Protein AF-0000000066057849 (afdb_homodimer)

Radius of gyration: 30.27 Å; Cα contacts (8 Å, |Δi|>4): 1592; chains: 2; bounding box: 54×102×62 Å

Secondary structure (DSSP, 8-state):
-EEEEE--SHHHHHHHHHHHHHHTTTSSS-EEEEEES--TTSSGGGTS--B----SS-TT-HHHHHHHHHHHHHHHTTTTSTTHHHHTEEEEEEEEEESS--PPPTTTTTSEEEEEPPHHHHTT-TT-SEEEEEEEEEE-HHHHHHHHHHHHHHTT-EEEE-----HHHHHHTT-SEEEE--GGGHHHHS--TT-EEEEEEEEEEE-TT--EEEEE--TTT-TT-S-EEEE-SS-EEEE---EET----S--HHHHHHHHHHHHHH-GGGGGPEEEEEEEEEEEE-SS-EEEEEE--STT---EEEEEE--TT-HHHHHHHHHHHHHHHHHHHHHHTT---------/-EEEEE--SHHHHHHHHHHHHHHTTTSSS-EEEEEES--TTSSGGGTS--B----SS-TT-HHHHHHHHHHHHHHHTTTTSTTHHHHTEEEEEEEEEESS--PPPTTTTTSEEEEEPPHHHHTT-TT-SEEEEEEEEEE-HHHHHHHHHHHHHHTT-EEEE-----HHHHHHTT-SEEEE--GGGHHHHS--TT-EEEEEEEEEEE-TT--EEEEE--TTT-TT-S-EEEE-SS-EEEE---EET----S--HHHHHHHHHHHHHH-GGGGGPEEEEEEEEEEEE-SS-EEEEEE--SSS---EEEEEE--TT-HHHHHHHHHHHHHHHHHHHHHHTT---------

Structure (mmCIF, N/CA/C/O backbone):
data_AF-0000000066057849-model_v1
#
loop_
_entity.id
_entity.type
_entity.pdbx_description
1 polymer 'D-amino-acid oxidase'
#
loop_
_atom_site.group_PDB
_atom_site.id
_atom_site.type_symbol
_atom_site.label_atom_id
_atom_site.label_alt_id
_atom_site.label_comp_id
_atom_site.label_asym_id
_atom_site.label_entity_id
_atom_site.label_seq_id
_atom_site.pdbx_PDB_ins_code
_atom_site.Cartn_x
_atom_site.Cartn_y
_atom_site.Cartn_z
_atom_site.occupancy
_atom_site.B_iso_or_equiv
_atom_site.auth_seq_id
_atom_site.auth_comp_id
_atom_site.auth_asym_id
_atom_site.auth_atom_id
_atom_site.pdbx_PDB_model_num
ATOM 1 N N . MET A 1 1 ? 9.695 39.156 21.797 1 93.31 1 MET A N 1
ATOM 2 C CA . MET A 1 1 ? 8.312 38.969 21.359 1 93.31 1 MET A CA 1
ATOM 3 C C . MET A 1 1 ? 7.734 37.688 21.891 1 93.31 1 MET A C 1
ATOM 5 O O . MET A 1 1 ? 8.367 36.625 21.781 1 93.31 1 MET A O 1
ATOM 9 N N . ARG A 1 2 ? 6.621 37.844 22.578 1 96.06 2 ARG A N 1
ATOM 10 C CA . ARG A 1 2 ? 5.957 36.719 23.172 1 96.06 2 ARG A CA 1
ATOM 11 C C . ARG A 1 2 ? 4.766 36.25 22.328 1 96.06 2 ARG A C 1
ATOM 13 O O . ARG A 1 2 ? 3.807 37 22.156 1 96.06 2 ARG A O 1
ATOM 20 N N . VAL A 1 3 ? 4.871 35.031 21.844 1 97.88 3 VAL A N 1
ATOM 21 C CA . VAL A 1 3 ? 3.828 34.469 20.984 1 97.88 3 VAL A CA 1
ATOM 22 C C . VAL A 1 3 ? 3.17 33.281 21.688 1 97.88 3 VAL A C 1
ATOM 24 O O . VAL A 1 3 ? 3.857 32.406 22.203 1 97.88 3 VAL A O 1
ATOM 27 N N . VAL A 1 4 ? 1.846 33.312 21.781 1 98.62 4 VAL A N 1
ATOM 28 C CA . VAL A 1 4 ? 1.111 32.156 22.328 1 98.62 4 VAL A CA 1
ATOM 29 C C . VAL A 1 4 ? 0.243 31.531 21.25 1 98.62 4 VAL A C 1
ATOM 31 O O . VAL A 1 4 ? -0.604 32.188 20.656 1 98.62 4 VAL A O 1
ATOM 34 N N . VAL A 1 5 ? 0.501 30.328 20.938 1 98.88 5 VAL A N 1
ATOM 35 C CA . VAL A 1 5 ? -0.345 29.531 20.047 1 98.88 5 VAL A CA 1
ATOM 36 C C . VAL A 1 5 ? -1.352 28.734 20.875 1 98.88 5 VAL A C 1
ATOM 38 O O . VAL A 1 5 ? -0.97 27.984 21.781 1 98.88 5 VAL A O 1
ATOM 41 N N . ILE A 1 6 ? -2.648 28.984 20.609 1 98.75 6 ILE A N 1
ATOM 42 C CA . ILE A 1 6 ? -3.693 28.234 21.297 1 98.75 6 ILE A CA 1
ATOM 43 C C . ILE A 1 6 ? -4.207 27.109 20.406 1 98.75 6 ILE A C 1
ATOM 45 O O . ILE A 1 6 ? -4.812 27.359 19.359 1 98.75 6 ILE A O 1
ATOM 49 N N . GLY A 1 7 ? -4.027 25.875 20.859 1 98.38 7 GLY A N 1
ATOM 50 C CA . GLY A 1 7 ? -4.336 24.688 20.062 1 98.38 7 GLY A CA 1
ATOM 51 C C . GLY A 1 7 ? -3.109 23.891 19.688 1 98.38 7 GLY A C 1
ATOM 52 O O . GLY A 1 7 ? -2.168 24.422 19.094 1 98.38 7 GLY A O 1
ATOM 53 N N . ALA A 1 8 ? -3.17 22.609 20 1 98.56 8 ALA A N 1
ATOM 54 C CA . ALA A 1 8 ? -2.002 21.766 19.781 1 98.56 8 ALA A CA 1
ATOM 55 C C . ALA A 1 8 ? -2.291 20.688 18.734 1 98.56 8 ALA A C 1
ATOM 57 O O . ALA A 1 8 ? -1.746 19.578 18.812 1 98.56 8 ALA A O 1
ATOM 58 N N . GLY A 1 9 ? -3.18 20.938 17.828 1 98.25 9 GLY A N 1
ATOM 59 C CA . GLY A 1 9 ? -3.328 20.109 16.641 1 98.25 9 GLY A CA 1
ATOM 60 C C . GLY A 1 9 ? -2.318 20.453 15.547 1 98.25 9 GLY A C 1
ATOM 61 O O . GLY A 1 9 ? -1.339 21.156 15.805 1 98.25 9 GLY A O 1
ATOM 62 N N . VAL A 1 10 ? -2.621 19.938 14.391 1 98.75 10 VAL A N 1
ATOM 63 C CA . VAL A 1 10 ? -1.656 20.078 13.297 1 98.75 10 VAL A CA 1
ATOM 64 C C . VAL A 1 10 ? -1.543 21.531 12.891 1 98.75 10 VAL A C 1
ATOM 66 O O . VAL A 1 10 ? -0.46 22 12.531 1 98.75 10 VAL A O 1
ATOM 69 N N . ILE A 1 11 ? -2.635 22.266 12.938 1 98.81 11 ILE A N 1
ATOM 70 C CA . ILE A 1 11 ? -2.619 23.672 12.531 1 98.81 11 ILE A CA 1
ATOM 71 C C . ILE A 1 11 ? -1.772 24.484 13.508 1 98.81 11 ILE A C 1
ATOM 73 O O . ILE A 1 11 ? -0.898 25.25 13.094 1 98.81 11 ILE A O 1
ATOM 77 N N . GLY A 1 12 ? -1.973 24.297 14.789 1 98.81 12 GLY A N 1
ATOM 78 C CA . GLY A 1 12 ? -1.241 25.047 15.797 1 98.81 12 GLY A CA 1
ATOM 79 C C . GLY A 1 12 ? 0.244 24.734 15.812 1 98.81 12 GLY A C 1
ATOM 80 O O . GLY A 1 12 ? 1.074 25.656 15.773 1 98.81 12 GLY A O 1
ATOM 81 N N . LEU A 1 13 ? 0.538 23.484 15.844 1 98.88 13 LEU A N 1
ATOM 82 C CA . LEU A 1 13 ? 1.935 23.078 15.984 1 98.88 13 LEU A CA 1
ATOM 83 C C . LEU A 1 13 ? 2.73 23.438 14.734 1 98.88 13 LEU A C 1
ATOM 85 O O . LEU A 1 13 ? 3.885 23.859 14.82 1 98.88 13 LEU A O 1
ATOM 89 N N . SER A 1 14 ? 2.162 23.25 13.547 1 98.88 14 SER A N 1
ATOM 90 C CA . SER A 1 14 ? 2.867 23.625 12.328 1 98.88 14 SER A CA 1
ATOM 91 C C . SER A 1 14 ? 3.047 25.125 12.234 1 98.88 14 SER A C 1
ATOM 93 O O . SER A 1 14 ? 4.074 25.609 11.75 1 98.88 14 SER A O 1
ATOM 95 N N . THR A 1 15 ? 2.059 25.859 12.656 1 98.88 15 THR A N 1
ATOM 96 C CA . THR A 1 15 ? 2.17 27.312 12.664 1 98.88 15 THR A CA 1
ATOM 97 C C . THR A 1 15 ? 3.281 27.766 13.602 1 98.88 15 THR A C 1
ATOM 99 O O . THR A 1 15 ? 4.102 28.609 13.242 1 98.88 15 THR A O 1
ATOM 102 N N . ALA A 1 16 ? 3.295 27.188 14.82 1 98.88 16 ALA A N 1
ATOM 103 C CA . ALA A 1 16 ? 4.348 27.5 15.781 1 98.88 16 ALA A CA 1
ATOM 104 C C . ALA A 1 16 ? 5.727 27.234 15.188 1 98.88 16 ALA A C 1
ATOM 106 O O . ALA A 1 16 ? 6.633 28.062 15.297 1 98.88 16 ALA A O 1
ATOM 107 N N . LEU A 1 17 ? 5.859 26.094 14.586 1 98.69 17 LEU A N 1
ATOM 108 C CA . LEU A 1 17 ? 7.141 25.719 14 1 98.69 17 LEU A CA 1
ATOM 109 C C . LEU A 1 17 ? 7.539 26.688 12.891 1 98.69 17 LEU A C 1
ATOM 111 O O . LEU A 1 17 ? 8.688 27.109 12.812 1 98.69 17 LEU A O 1
ATOM 115 N N . CYS A 1 18 ? 6.602 27 12.023 1 98.44 18 CYS A N 1
ATOM 116 C CA . CYS A 1 18 ? 6.871 27.875 10.891 1 98.44 18 CYS A CA 1
ATOM 117 C C . CYS A 1 18 ? 7.297 29.266 11.359 1 98.44 18 CYS A C 1
ATOM 119 O O . CYS A 1 18 ? 8.242 29.844 10.828 1 98.44 18 CYS A O 1
ATOM 121 N N . ILE A 1 19 ? 6.625 29.812 12.344 1 98.25 19 ILE A N 1
ATOM 122 C CA . ILE A 1 19 ? 6.969 31.125 12.898 1 98.25 19 ILE A CA 1
ATOM 123 C C . ILE A 1 19 ? 8.375 31.078 13.492 1 98.25 19 ILE A C 1
ATOM 125 O O . ILE A 1 19 ? 9.195 31.953 13.242 1 98.25 19 ILE A O 1
ATOM 129 N N . HIS A 1 20 ? 8.633 30.031 14.258 1 98.06 20 HIS A N 1
ATOM 130 C CA . HIS A 1 20 ? 9.953 29.906 14.867 1 98.06 20 HIS A CA 1
ATOM 131 C C . HIS A 1 20 ? 11.047 29.844 13.805 1 98.06 20 HIS A C 1
ATOM 133 O O . HIS A 1 20 ? 12.031 30.578 13.883 1 98.06 20 HIS A O 1
ATOM 139 N N . GLU A 1 21 ? 10.883 29 12.867 1 96.56 21 GLU A N 1
ATOM 140 C CA . GLU A 1 21 ? 11.898 28.781 11.844 1 96.56 21 GLU A CA 1
ATOM 141 C C . GLU A 1 21 ? 12.156 30.062 11.047 1 96.56 21 GLU A C 1
ATOM 143 O O . GLU A 1 21 ? 13.305 30.344 10.68 1 96.56 21 GLU A O 1
ATOM 148 N N . ARG A 1 22 ? 11.18 30.781 10.836 1 95.94 22 ARG A N 1
ATOM 149 C CA . ARG A 1 22 ? 11.305 31.938 9.961 1 95.94 22 ARG A CA 1
ATOM 150 C C . ARG A 1 22 ? 11.852 33.125 10.719 1 95.94 22 ARG A C 1
ATOM 152 O O . ARG A 1 22 ? 12.562 33.969 10.148 1 95.94 22 ARG A O 1
ATOM 159 N N . TYR A 1 23 ? 11.57 33.188 12.039 1 96.19 23 TYR A N 1
ATOM 160 C CA . TYR A 1 23 ? 11.797 34.5 12.641 1 96.19 23 TYR A CA 1
ATOM 161 C C . TYR A 1 23 ? 12.711 34.406 13.852 1 96.19 23 TYR A C 1
ATOM 163 O O . TYR A 1 23 ? 13.156 35.406 14.398 1 96.19 23 TYR A O 1
ATOM 171 N N . HIS A 1 24 ? 13.047 33.219 14.281 1 92.88 24 HIS A N 1
ATOM 172 C CA . HIS A 1 24 ? 13.859 33.062 15.484 1 92.88 24 HIS A CA 1
ATOM 173 C C . HIS A 1 24 ? 15.219 33.75 15.32 1 92.88 24 HIS A C 1
ATOM 175 O O . HIS A 1 24 ? 15.766 34.281 16.281 1 92.88 24 HIS A O 1
ATOM 181 N N . SER A 1 25 ? 15.773 33.75 14.164 1 90.56 25 SER A N 1
ATOM 182 C CA . SER A 1 25 ? 17.109 34.281 13.938 1 90.56 25 SER A CA 1
ATOM 183 C C . SER A 1 25 ? 17.062 35.812 13.867 1 90.56 25 SER A C 1
ATOM 185 O O . SER A 1 25 ? 18.062 36.469 14.188 1 90.56 25 SER A O 1
ATOM 187 N N . VAL A 1 26 ? 15.953 36.438 13.539 1 88.38 26 VAL A N 1
ATOM 188 C CA . VAL A 1 26 ? 15.914 37.875 13.289 1 88.38 26 VAL A CA 1
ATOM 189 C C . VAL A 1 26 ? 15.211 38.562 14.445 1 88.38 26 VAL A C 1
ATOM 191 O O . VAL A 1 26 ? 15.312 39.781 14.578 1 88.38 26 VAL A O 1
ATOM 194 N N . LEU A 1 27 ? 14.547 37.844 15.18 1 87.31 27 LEU A N 1
ATOM 195 C CA . LEU A 1 27 ? 13.82 38.375 16.312 1 87.31 27 LEU A CA 1
ATOM 196 C C . LEU A 1 27 ? 14.227 37.688 17.609 1 87.31 27 LEU A C 1
ATOM 198 O O . LEU A 1 27 ? 13.789 36.562 17.875 1 87.31 27 LEU A O 1
ATOM 202 N N . GLN A 1 28 ? 15.031 38.438 18.266 1 84.94 28 GLN A N 1
ATOM 203 C CA . GLN A 1 28 ? 15.477 37.938 19.562 1 84.94 28 GLN A CA 1
ATOM 204 C C . GLN A 1 28 ? 15.18 38.938 20.688 1 84.94 28 GLN A C 1
ATOM 206 O O . GLN A 1 28 ? 15.555 40.094 20.609 1 84.94 28 GLN A O 1
ATOM 211 N N . PRO A 1 29 ? 14.398 38.406 21.656 1 89.62 29 PRO A N 1
ATOM 212 C CA . PRO A 1 29 ? 13.938 37.031 21.953 1 89.62 29 PRO A CA 1
ATOM 213 C C . PRO A 1 29 ? 12.594 36.719 21.312 1 89.62 29 PRO A C 1
ATOM 215 O O . PRO A 1 29 ? 11.695 37.562 21.297 1 89.62 29 PRO A O 1
ATOM 218 N N . LEU A 1 30 ? 12.445 35.656 20.719 1 95.06 30 LEU A N 1
ATOM 219 C CA . LEU A 1 30 ? 11.172 35.094 20.297 1 95.06 30 LEU A CA 1
ATOM 220 C C . LEU A 1 30 ? 10.766 33.938 21.219 1 95.06 30 LEU A C 1
ATOM 222 O O . LEU A 1 30 ? 11.367 32.875 21.188 1 95.06 30 LEU A O 1
ATOM 226 N N . ASP A 1 31 ? 9.797 34.219 22.078 1 96.88 31 ASP A N 1
ATOM 227 C CA . ASP A 1 31 ? 9.297 33.25 23.031 1 96.88 31 ASP A CA 1
ATOM 228 C C . ASP A 1 31 ? 7.941 32.688 22.594 1 96.88 31 ASP A C 1
ATOM 230 O O . ASP A 1 31 ? 6.938 33.406 22.594 1 96.88 31 ASP A O 1
ATOM 234 N N . ILE A 1 32 ? 7.961 31.453 22.234 1 98.31 32 ILE A N 1
ATOM 235 C CA . ILE A 1 32 ? 6.734 30.828 21.766 1 98.31 32 ILE A CA 1
ATOM 236 C C . ILE A 1 32 ? 6.234 29.828 22.812 1 98.31 32 ILE A C 1
ATOM 238 O O . ILE A 1 32 ? 7.004 28.984 23.297 1 98.31 32 ILE A O 1
ATOM 242 N N . LYS A 1 33 ? 4.988 29.938 23.203 1 98.69 33 LYS A N 1
ATOM 243 C CA . LYS A 1 33 ? 4.289 28.984 24.062 1 98.69 33 LYS A CA 1
ATOM 244 C C . LYS A 1 33 ? 3.07 28.406 23.359 1 98.69 33 LYS A C 1
ATOM 246 O O . LYS A 1 33 ? 2.402 29.094 22.578 1 98.69 33 LYS A O 1
ATOM 251 N N . VAL A 1 34 ? 2.814 27.125 23.625 1 98.81 34 VAL A N 1
ATOM 252 C CA . VAL A 1 34 ? 1.619 26.453 23.109 1 98.81 34 VAL A CA 1
ATOM 253 C C . VAL A 1 34 ? 0.685 26.109 24.266 1 98.81 34 VAL A C 1
ATOM 255 O O . VAL A 1 34 ? 1.085 25.422 25.203 1 98.81 34 VAL A O 1
ATOM 258 N N . TYR A 1 35 ? -0.517 26.688 24.219 1 98.75 35 TYR A N 1
ATOM 259 C CA . TYR A 1 35 ? -1.573 26.359 25.156 1 98.75 35 TYR A CA 1
ATOM 260 C C . TYR A 1 35 ? -2.596 25.422 24.531 1 98.75 35 TYR A C 1
ATOM 262 O O . TYR A 1 35 ? -3.027 25.641 23.391 1 98.75 35 TYR A O 1
ATOM 270 N N . ALA A 1 36 ? -2.973 24.375 25.203 1 98.31 36 ALA A N 1
ATOM 271 C CA . ALA A 1 36 ? -4.023 23.484 24.719 1 98.31 36 ALA A CA 1
ATOM 272 C C . ALA A 1 36 ? -4.66 22.719 25.859 1 98.31 36 ALA A C 1
ATOM 274 O O . ALA A 1 36 ? -4.008 22.438 26.875 1 98.31 36 ALA A O 1
ATOM 275 N N . ASP A 1 37 ? -5.883 22.406 25.688 1 96.38 37 ASP A N 1
ATOM 276 C CA . ASP A 1 37 ? -6.559 21.594 26.703 1 96.38 37 ASP A CA 1
ATOM 277 C C . ASP A 1 37 ? -6.223 20.109 26.531 1 96.38 37 ASP A C 1
ATOM 279 O O . ASP A 1 37 ? -6.301 19.344 27.5 1 96.38 37 ASP A O 1
ATOM 283 N N . ARG A 1 38 ? -5.922 19.766 25.281 1 95.56 38 ARG A N 1
ATOM 284 C CA . ARG A 1 38 ? -5.547 18.391 24.969 1 95.56 38 ARG A CA 1
ATOM 285 C C . ARG A 1 38 ? -4.352 18.359 24.031 1 95.56 38 ARG A C 1
ATOM 287 O O . ARG A 1 38 ? -4.184 19.25 23.188 1 95.56 38 ARG A O 1
ATOM 294 N N . PHE A 1 39 ? -3.631 17.312 24.234 1 97.62 39 PHE A N 1
ATOM 295 C CA . PHE A 1 39 ? -2.506 17.031 23.344 1 97.62 39 PHE A CA 1
ATOM 296 C C . PHE A 1 39 ? -2.65 15.664 22.703 1 97.62 39 PHE A C 1
ATOM 298 O O . PHE A 1 39 ? -3.527 14.883 23.078 1 97.62 39 PHE A O 1
ATOM 305 N N . THR A 1 40 ? -1.867 15.422 21.578 1 97.25 40 THR A N 1
ATOM 306 C CA . THR A 1 40 ? -1.834 14.086 21 1 97.25 40 THR A CA 1
ATOM 307 C C . THR A 1 40 ? -1.635 13.031 22.078 1 97.25 40 THR A C 1
ATOM 309 O O . THR A 1 40 ? -0.815 13.203 22.984 1 97.25 40 THR A O 1
ATOM 312 N N . PRO A 1 41 ? -2.449 12.008 21.984 1 96.06 41 PRO A N 1
ATOM 313 C CA . PRO A 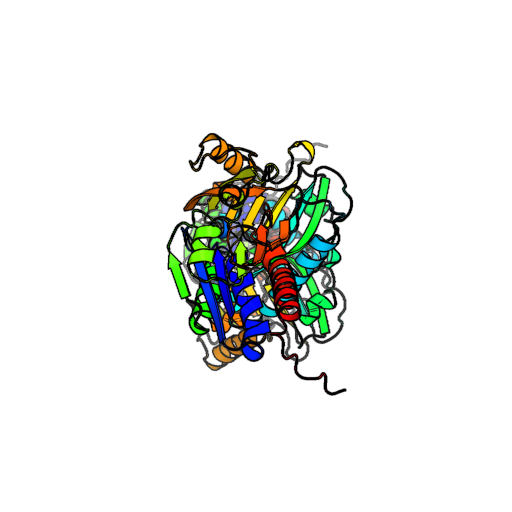1 41 ? -3.244 11.477 20.875 1 96.06 41 PRO A CA 1
ATOM 314 C C . PRO A 1 41 ? -4.734 11.766 21.031 1 96.06 41 PRO A C 1
ATOM 316 O O . PRO A 1 41 ? -5.57 10.961 20.609 1 96.06 41 PRO A O 1
ATOM 319 N N . LEU A 1 42 ? -5.07 12.836 21.672 1 94 42 LEU A N 1
ATOM 320 C CA . LEU A 1 42 ? -6.477 13.094 21.984 1 94 42 LEU A CA 1
ATOM 321 C C . LEU A 1 42 ? -7.008 14.258 21.156 1 94 42 LEU A C 1
ATOM 323 O O . LEU A 1 42 ? -8.102 14.766 21.422 1 94 42 LEU A O 1
ATOM 327 N N . THR A 1 43 ? -6.25 14.703 20.188 1 94.94 43 THR A N 1
ATOM 328 C CA . THR A 1 43 ? -6.672 15.836 19.375 1 94.94 43 THR A CA 1
ATOM 329 C C . THR A 1 43 ? -7.512 15.367 18.188 1 94.94 43 THR A C 1
ATOM 331 O O . THR A 1 43 ? -7.551 14.172 17.891 1 94.94 43 THR A O 1
ATOM 334 N N . THR A 1 44 ? -8.164 16.312 17.547 1 93.62 44 THR A N 1
ATOM 335 C CA . THR A 1 44 ? -8.914 16.047 16.328 1 93.62 44 THR A CA 1
ATOM 336 C C . THR A 1 44 ? -8 15.5 15.234 1 93.62 44 THR A C 1
ATOM 338 O O . THR A 1 44 ? -8.406 14.648 14.445 1 93.62 44 THR A O 1
ATOM 341 N N . THR A 1 45 ? -6.785 15.969 15.18 1 97 45 THR A N 1
ATOM 342 C CA . THR A 1 45 ? -5.801 15.516 14.203 1 97 45 THR A CA 1
ATOM 343 C C . THR A 1 45 ? -5.578 14.008 14.32 1 97 45 THR A C 1
ATOM 345 O O . THR A 1 45 ? -5.363 13.328 13.32 1 97 45 THR A O 1
ATOM 348 N N . ASP A 1 46 ? -5.668 13.469 15.531 1 95.88 46 ASP A N 1
ATOM 349 C CA . ASP A 1 46 ? -5.391 12.062 15.797 1 95.88 46 ASP A CA 1
ATOM 350 C C . ASP A 1 46 ? -6.492 11.172 15.227 1 95.88 46 ASP A C 1
ATOM 352 O O . ASP A 1 46 ? -6.297 9.961 15.062 1 95.88 46 ASP A O 1
ATOM 356 N N . VAL A 1 47 ? -7.629 11.695 14.93 1 94.19 47 VAL A N 1
ATOM 357 C CA . VAL A 1 47 ? -8.773 10.938 14.43 1 94.19 47 VAL A CA 1
ATOM 358 C C . VAL A 1 47 ? -8.703 10.836 12.906 1 94.19 47 VAL A C 1
ATOM 360 O O . VAL A 1 47 ? -9.18 9.859 12.328 1 94.19 47 VAL A O 1
ATOM 363 N N . ALA A 1 48 ? -8.078 11.773 12.273 1 95.12 48 ALA A N 1
ATOM 364 C CA . ALA A 1 48 ? -8.055 11.906 10.82 1 95.12 48 ALA A CA 1
ATOM 365 C C . ALA A 1 48 ? -7.355 10.711 10.172 1 95.12 48 ALA A C 1
ATOM 367 O O . ALA A 1 48 ? -6.43 10.133 10.75 1 95.12 48 ALA A O 1
ATOM 368 N N . ALA A 1 49 ? -7.77 10.352 8.938 1 95 49 ALA A N 1
ATOM 369 C CA . ALA A 1 49 ? -7.199 9.242 8.18 1 95 49 ALA A CA 1
ATOM 370 C C . ALA A 1 49 ? -5.816 9.594 7.641 1 95 49 ALA A C 1
ATOM 372 O O . ALA A 1 49 ? -4.98 8.719 7.43 1 95 49 ALA A O 1
ATOM 373 N N . GLY A 1 50 ? -5.648 10.914 7.332 1 97.19 50 GLY A N 1
ATOM 374 C CA . GLY A 1 50 ? -4.297 11.367 7.035 1 97.19 50 GLY A CA 1
ATOM 375 C C . GLY A 1 50 ? -4.004 11.445 5.551 1 97.19 50 GLY A C 1
ATOM 376 O O . GLY A 1 50 ? -2.902 11.82 5.145 1 97.19 50 GLY A O 1
ATOM 377 N N . LEU A 1 51 ? -4.98 11.156 4.668 1 98.12 51 LEU A N 1
ATOM 378 C CA . LEU A 1 51 ? -4.773 11.203 3.227 1 98.12 51 LEU A CA 1
ATOM 379 C C . LEU A 1 51 ? -4.758 12.648 2.727 1 98.12 51 LEU A C 1
ATOM 381 O O . LEU A 1 51 ? -5.629 13.438 3.086 1 98.12 51 LEU A O 1
ATOM 385 N N . TRP A 1 52 ? -3.779 12.977 1.94 1 98.12 52 TRP A N 1
ATOM 386 C CA . TRP A 1 52 ? -3.787 14.289 1.297 1 98.12 52 TRP A CA 1
ATOM 387 C C . TRP A 1 52 ? -4.734 14.297 0.101 1 98.12 52 TRP A C 1
ATOM 389 O O . TRP A 1 52 ? -4.469 13.656 -0.915 1 98.12 52 TRP A O 1
ATOM 399 N N . GLN A 1 53 ? -5.738 14.953 0.214 1 95.38 53 GLN A N 1
ATOM 400 C CA . GLN A 1 53 ? -6.672 15.273 -0.862 1 95.38 53 GLN A CA 1
ATOM 401 C C . GLN A 1 53 ? -7.594 16.422 -0.468 1 95.38 53 GLN A C 1
ATOM 403 O O . GLN A 1 53 ? -8.352 16.312 0.496 1 95.38 53 GLN A O 1
ATOM 408 N N . PRO A 1 54 ? -7.629 17.484 -1.26 1 90.69 54 PRO A N 1
ATOM 409 C CA . PRO A 1 54 ? -8.531 18.594 -0.977 1 90.69 54 PRO A CA 1
ATOM 410 C C . PRO A 1 54 ? -10 18.234 -1.193 1 90.69 54 PRO A C 1
ATOM 412 O O . PRO A 1 54 ? -10.328 17.5 -2.123 1 90.69 54 PRO A O 1
ATOM 415 N N . TYR A 1 55 ? -11.055 18.5 -0.375 1 74.69 55 TYR A N 1
ATOM 416 C CA . TYR A 1 55 ? -12.469 18.141 -0.496 1 74.69 55 TYR A CA 1
ATOM 417 C C . TYR A 1 55 ? -13.336 19.391 -0.635 1 74.69 55 TYR A C 1
ATOM 419 O O . TYR A 1 55 ? -14.297 19.406 -1.408 1 74.69 55 TYR A O 1
ATOM 427 N N . LEU A 1 56 ? -13.625 20.219 0.339 1 59.16 56 LEU A N 1
ATOM 428 C CA . LEU A 1 56 ? -14.797 21.062 0.562 1 59.16 56 LEU A CA 1
ATOM 429 C C . LEU A 1 56 ? -14.656 22.391 -0.169 1 59.16 56 LEU A C 1
ATOM 431 O O . LEU A 1 56 ? -15.648 22.969 -0.616 1 59.16 56 LEU A O 1
ATOM 435 N N . SER A 1 57 ? -13.516 22.953 -0.233 1 55.84 57 SER A N 1
ATOM 436 C CA . SER A 1 57 ? -13.609 24.391 -0.469 1 55.84 57 SER A CA 1
ATOM 437 C C . SER A 1 57 ? -13.891 24.703 -1.938 1 55.84 57 SER A C 1
ATOM 439 O O . SER A 1 57 ? -13.742 23.828 -2.795 1 55.84 57 SER A O 1
ATOM 441 N N . ASP A 1 58 ? -14.664 25.719 -2.182 1 61.25 58 ASP A N 1
ATOM 442 C CA . ASP A 1 58 ? -14.805 26.25 -3.529 1 61.25 58 ASP A CA 1
ATOM 443 C C . ASP A 1 58 ? -13.578 25.953 -4.383 1 61.25 58 ASP A C 1
ATOM 445 O O . ASP A 1 58 ? -12.492 26.469 -4.125 1 61.25 58 ASP A O 1
ATOM 449 N N . PRO A 1 59 ? -13.781 24.812 -5.207 1 62.12 59 PRO A N 1
ATOM 450 C CA . PRO A 1 59 ? -12.641 24.438 -6.047 1 62.12 59 PRO A CA 1
ATOM 451 C C . PRO A 1 59 ? -11.969 25.641 -6.695 1 62.12 59 PRO A C 1
ATOM 453 O O . PRO A 1 59 ? -10.828 25.531 -7.164 1 62.12 59 PRO A O 1
ATOM 456 N N . ASN A 1 60 ? -12.727 26.703 -6.418 1 66.75 60 ASN A N 1
ATOM 457 C CA . ASN A 1 60 ? -12.234 27.875 -7.141 1 66.75 60 ASN A CA 1
ATOM 458 C C . ASN A 1 60 ? -11.523 28.844 -6.211 1 66.75 60 ASN A C 1
ATOM 460 O O . ASN A 1 60 ? -11.117 29.922 -6.633 1 66.75 60 ASN A O 1
ATOM 464 N N . ASN A 1 61 ? -11.367 28.406 -5.031 1 83.56 61 ASN A N 1
ATOM 465 C CA . ASN A 1 61 ? -10.633 29.328 -4.172 1 83.56 61 ASN A CA 1
ATOM 466 C C . ASN A 1 61 ? -9.133 29.219 -4.391 1 83.56 61 ASN A C 1
ATOM 468 O O . ASN A 1 61 ? -8.508 28.25 -3.969 1 83.56 61 ASN A O 1
ATOM 472 N N . PRO A 1 62 ? -8.555 30.141 -5.02 1 86.81 62 PRO A N 1
ATOM 473 C CA . PRO A 1 62 ? -7.145 30.031 -5.41 1 86.81 62 PRO A CA 1
ATOM 474 C C . PRO A 1 62 ? -6.199 30 -4.215 1 86.81 62 PRO A C 1
ATOM 476 O O . PRO A 1 62 ? -5.16 29.328 -4.27 1 86.81 62 PRO A O 1
ATOM 479 N N . GLN A 1 63 ? -6.562 30.641 -3.125 1 91.12 63 GLN A N 1
ATOM 480 C CA . GLN A 1 63 ? -5.703 30.656 -1.947 1 91.12 63 GLN A CA 1
ATOM 481 C C . GLN A 1 63 ? -5.609 29.281 -1.312 1 91.12 63 GLN A C 1
ATOM 483 O O . GLN A 1 63 ? -4.516 28.812 -0.976 1 91.12 63 GLN A O 1
ATOM 488 N N . GLU A 1 64 ? -6.68 28.656 -1.159 1 91.75 64 GLU A N 1
ATOM 489 C CA . GLU A 1 64 ? -6.684 27.328 -0.563 1 91.75 64 GLU A CA 1
ATOM 490 C C . GLU A 1 64 ? -5.977 26.312 -1.463 1 91.75 64 GLU A C 1
ATOM 492 O O . GLU A 1 64 ? -5.316 25.406 -0.974 1 91.75 64 GLU A O 1
ATOM 497 N N . ALA A 1 65 ? -6.176 26.516 -2.797 1 92.19 65 ALA A N 1
ATOM 498 C CA . ALA A 1 65 ? -5.457 25.672 -3.742 1 92.19 65 ALA A CA 1
ATOM 499 C C . ALA A 1 65 ? -3.947 25.812 -3.576 1 92.19 65 ALA A C 1
ATOM 501 O O . ALA A 1 65 ? -3.219 24.828 -3.57 1 92.19 65 ALA A O 1
ATOM 502 N N . ASP A 1 66 ? -3.564 27.062 -3.389 1 94.81 66 ASP A N 1
ATOM 503 C CA . ASP A 1 66 ? -2.145 27.344 -3.203 1 94.81 66 ASP A CA 1
ATOM 504 C C . ASP A 1 66 ? -1.628 26.734 -1.902 1 94.81 66 ASP A C 1
ATOM 506 O O . ASP A 1 66 ? -0.557 26.125 -1.879 1 94.81 66 ASP A O 1
ATOM 510 N N . TRP A 1 67 ? -2.373 26.891 -0.82 1 96.88 67 TRP A N 1
ATOM 511 C CA . TRP A 1 67 ? -1.973 26.328 0.469 1 96.88 67 TRP A CA 1
ATOM 512 C C . TRP A 1 67 ? -1.869 24.812 0.397 1 96.88 67 TRP A C 1
ATOM 514 O O . TRP A 1 67 ? -0.956 24.219 0.976 1 96.88 67 TRP A O 1
ATOM 524 N N . SER A 1 68 ? -2.785 24.188 -0.343 1 95.62 68 SER A N 1
ATOM 525 C CA . SER A 1 68 ? -2.775 22.734 -0.5 1 95.62 68 SER A CA 1
ATOM 526 C C . SER A 1 68 ? -1.554 22.266 -1.287 1 95.62 68 SER A C 1
ATOM 528 O O . SER A 1 68 ? -0.9 21.297 -0.911 1 95.62 68 SER A O 1
ATOM 530 N N . GLN A 1 69 ? -1.283 23.016 -2.328 1 96.06 69 GLN A N 1
ATOM 531 C CA . GLN A 1 69 ? -0.12 22.688 -3.145 1 96.06 69 GLN A CA 1
ATOM 532 C C . GLN A 1 69 ? 1.172 22.844 -2.348 1 96.06 69 GLN A C 1
ATOM 534 O O . GLN A 1 69 ? 2.053 21.984 -2.414 1 96.06 69 GLN A O 1
ATOM 539 N N . GLN A 1 70 ? 1.276 23.891 -1.577 1 97.62 70 GLN A N 1
ATOM 540 C CA . GLN A 1 70 ? 2.453 24.125 -0.744 1 97.62 70 GLN A CA 1
ATOM 541 C C . GLN A 1 70 ? 2.635 22.984 0.269 1 97.62 70 GLN A C 1
ATOM 543 O O . GLN A 1 70 ? 3.76 22.547 0.522 1 97.62 70 GLN A O 1
ATOM 548 N N . THR A 1 71 ? 1.541 22.578 0.79 1 98.5 71 THR A N 1
ATOM 549 C CA . THR A 1 71 ? 1.598 21.5 1.768 1 98.5 71 THR A CA 1
ATOM 550 C C . THR A 1 71 ? 2.055 20.203 1.112 1 98.5 71 THR A C 1
ATOM 552 O O . THR A 1 71 ? 2.926 19.5 1.641 1 98.5 71 THR A O 1
ATOM 555 N N . PHE A 1 72 ? 1.483 19.922 -0.071 1 98.19 72 PHE A N 1
ATOM 556 C CA . PHE A 1 72 ? 1.886 18.719 -0.788 1 98.19 72 PHE A CA 1
ATOM 557 C C . PHE A 1 72 ? 3.381 18.734 -1.085 1 98.19 72 PHE A C 1
ATOM 559 O O . PHE A 1 72 ? 4.078 17.75 -0.846 1 98.19 72 PHE A O 1
ATOM 566 N N . ASP A 1 73 ? 3.84 19.828 -1.605 1 97.75 73 ASP A N 1
ATOM 567 C CA . ASP A 1 73 ? 5.246 19.953 -1.967 1 97.75 73 ASP A CA 1
ATOM 568 C C . ASP A 1 73 ? 6.145 19.812 -0.741 1 97.75 73 ASP A C 1
ATOM 570 O O . ASP A 1 73 ? 7.188 19.156 -0.802 1 97.75 73 ASP A O 1
ATOM 574 N N . TYR A 1 74 ? 5.77 20.406 0.335 1 97.62 74 TYR A N 1
ATOM 575 C CA . TYR A 1 74 ? 6.5 20.281 1.591 1 97.62 74 TYR A CA 1
ATOM 576 C C . TYR A 1 74 ? 6.602 18.828 2.021 1 97.62 74 TYR A C 1
ATOM 578 O O . TYR A 1 74 ? 7.695 18.328 2.324 1 97.62 74 TYR A O 1
ATOM 586 N N . LEU A 1 75 ? 5.473 18.156 2.01 1 98 75 LEU A N 1
ATOM 587 C CA . LEU A 1 75 ? 5.445 16.75 2.439 1 98 75 LEU A CA 1
ATOM 588 C C . LEU A 1 75 ? 6.246 15.875 1.486 1 98 75 LEU A C 1
ATOM 590 O O . LEU A 1 75 ? 7.008 15.016 1.927 1 98 75 LEU A O 1
ATOM 594 N N . LEU A 1 76 ? 6.055 16.125 0.206 1 97.5 76 LEU A N 1
ATOM 595 C CA . LEU A 1 76 ? 6.766 15.344 -0.796 1 97.5 76 LEU A CA 1
ATOM 596 C C . LEU A 1 76 ? 8.273 15.492 -0.632 1 97.5 76 LEU A C 1
ATOM 598 O O . LEU A 1 76 ? 9.023 14.531 -0.835 1 97.5 76 LEU A O 1
ATOM 602 N N . SER A 1 77 ? 8.703 16.641 -0.229 1 95.56 77 SER A N 1
ATOM 603 C CA . SER A 1 77 ? 10.133 16.875 -0.052 1 95.56 77 SER A CA 1
ATOM 604 C C . SER A 1 77 ? 10.68 16.109 1.138 1 95.56 77 SER A C 1
ATOM 606 O O . SER A 1 77 ? 11.898 15.938 1.267 1 95.56 77 SER A O 1
ATOM 608 N N . HIS A 1 78 ? 9.812 15.562 1.967 1 95.19 78 HIS A N 1
ATOM 609 C CA . HIS A 1 78 ? 10.258 14.859 3.164 1 95.19 78 HIS A CA 1
ATOM 610 C C . HIS A 1 78 ? 10.07 13.352 3.016 1 95.19 78 HIS A C 1
ATOM 612 O O . HIS A 1 78 ? 10.516 12.578 3.867 1 95.19 78 HIS A O 1
ATOM 618 N N . VAL A 1 79 ? 9.445 12.906 1.978 1 93 79 VAL A N 1
ATOM 619 C CA . VAL A 1 79 ? 8.977 11.523 1.892 1 93 79 VAL A CA 1
ATOM 620 C C . VAL A 1 79 ? 10.172 10.578 1.827 1 93 79 VAL A C 1
ATOM 622 O O . VAL A 1 79 ? 10.102 9.438 2.295 1 93 79 VAL A O 1
ATOM 625 N N . HIS A 1 80 ? 11.32 10.961 1.311 1 85.5 80 HIS A N 1
ATOM 626 C CA . HIS A 1 80 ? 12.469 10.07 1.177 1 85.5 80 HIS A CA 1
ATOM 627 C C . HIS A 1 80 ? 13.523 10.367 2.232 1 85.5 80 HIS A C 1
ATOM 629 O O . HIS A 1 80 ? 14.633 9.836 2.174 1 85.5 80 HIS A O 1
ATOM 635 N N . SER A 1 81 ? 13.125 11.242 3.141 1 87.62 81 SER A N 1
ATOM 636 C CA . SER A 1 81 ? 14.023 11.477 4.262 1 87.62 81 SER A CA 1
ATOM 637 C C . SER A 1 81 ? 14.008 10.305 5.238 1 87.62 81 SER A C 1
ATOM 639 O O . SER A 1 81 ? 13 9.602 5.348 1 87.62 81 SER A O 1
ATOM 641 N N . PRO A 1 82 ? 15.133 10.109 5.918 1 84 82 PRO A N 1
ATOM 642 C CA . PRO A 1 82 ? 15.148 9.039 6.918 1 84 82 PRO A CA 1
ATOM 643 C C . PRO A 1 82 ? 14.125 9.25 8.023 1 84 82 PRO A C 1
ATOM 645 O O . PRO A 1 82 ? 13.789 8.305 8.75 1 84 82 PRO A O 1
ATOM 648 N N . ASN A 1 83 ? 13.531 10.461 8.141 1 88.31 83 ASN A N 1
ATOM 649 C CA . ASN A 1 83 ? 12.578 10.773 9.203 1 88.31 83 ASN A CA 1
ATOM 650 C C . ASN A 1 83 ? 11.141 10.5 8.766 1 88.31 83 ASN A C 1
ATOM 652 O O . ASN A 1 83 ? 10.219 10.617 9.562 1 88.31 83 ASN A O 1
ATOM 656 N N . ALA A 1 84 ? 10.977 10.125 7.512 1 93.31 84 ALA A N 1
ATOM 657 C CA . ALA A 1 84 ? 9.625 10.008 6.969 1 93.31 84 ALA A CA 1
ATOM 658 C C . ALA A 1 84 ? 8.797 9.008 7.77 1 93.31 84 ALA A C 1
ATOM 660 O O . ALA A 1 84 ? 7.617 9.242 8.039 1 93.31 84 ALA A O 1
ATOM 661 N N . GLU A 1 85 ? 9.461 7.949 8.148 1 89.06 85 GLU A N 1
ATOM 662 C CA . GLU A 1 85 ? 8.75 6.949 8.93 1 89.06 85 GLU A CA 1
ATOM 663 C C . GLU A 1 85 ? 8.273 7.531 10.266 1 89.06 85 GLU A C 1
ATOM 665 O O . GLU A 1 85 ? 7.141 7.297 10.68 1 89.06 85 GLU A O 1
ATOM 670 N N . ASN A 1 86 ? 9.125 8.305 10.906 1 89.19 86 ASN A N 1
ATOM 671 C CA . ASN A 1 86 ? 8.781 8.922 12.18 1 89.19 86 ASN A CA 1
ATOM 672 C C . ASN A 1 86 ? 7.648 9.938 12.031 1 89.19 86 ASN A C 1
ATOM 674 O O . ASN A 1 86 ? 6.844 10.117 12.945 1 89.19 86 ASN A O 1
ATOM 678 N N . LEU A 1 87 ? 7.605 10.523 10.891 1 95 87 LEU A N 1
ATOM 679 C CA . LEU A 1 87 ? 6.555 11.492 10.578 1 95 87 LEU A CA 1
ATOM 680 C C . LEU A 1 87 ? 5.23 10.781 10.32 1 95 87 LEU A C 1
ATOM 682 O O . LEU A 1 87 ? 4.172 11.414 10.352 1 95 87 LEU A O 1
ATOM 686 N N . GLY A 1 88 ? 5.293 9.492 10.07 1 96.69 88 GLY A N 1
ATOM 687 C CA . GLY A 1 88 ? 4.105 8.836 9.547 1 96.69 88 GLY A CA 1
ATOM 688 C C . GLY A 1 88 ? 3.762 9.258 8.133 1 96.69 88 GLY A C 1
ATOM 689 O O . GLY A 1 88 ? 2.588 9.414 7.793 1 96.69 88 GLY A O 1
ATOM 690 N N . LEU A 1 89 ? 4.789 9.547 7.371 1 98.06 89 LEU A N 1
ATOM 691 C CA . LEU A 1 89 ? 4.633 10.102 6.031 1 98.06 89 LEU A CA 1
ATOM 692 C C . LEU A 1 89 ? 5.051 9.086 4.973 1 98.06 89 LEU A C 1
ATOM 694 O O . LEU A 1 89 ? 6.172 8.57 5.004 1 98.06 89 LEU A O 1
ATOM 698 N N . PHE A 1 90 ? 4.176 8.742 4.055 1 97.75 90 PHE A N 1
ATOM 699 C CA . PHE A 1 90 ? 4.527 7.836 2.969 1 97.75 90 PHE A CA 1
ATOM 700 C C . PHE A 1 90 ? 3.582 8.016 1.786 1 97.75 90 PHE A C 1
ATOM 702 O O . PHE A 1 90 ? 2.539 8.656 1.909 1 97.75 90 PHE A O 1
ATOM 709 N N . LEU A 1 91 ? 3.953 7.52 0.621 1 98.19 91 LEU A N 1
ATOM 710 C CA . LEU A 1 91 ? 3.162 7.586 -0.604 1 98.19 91 LEU A CA 1
ATOM 711 C C . LEU A 1 91 ? 2.129 6.465 -0.642 1 98.19 91 LEU A C 1
ATOM 713 O O . LEU A 1 91 ? 2.377 5.367 -0.138 1 98.19 91 LEU A O 1
ATOM 717 N N . ILE A 1 92 ? 1.023 6.742 -1.252 1 98.69 92 ILE A N 1
ATOM 718 C CA . ILE A 1 92 ? -0.004 5.73 -1.469 1 98.69 92 ILE A CA 1
ATOM 719 C C . ILE A 1 92 ? -0.783 6.047 -2.742 1 98.69 92 ILE A C 1
ATOM 721 O O . ILE A 1 92 ? -1.037 7.215 -3.047 1 98.69 92 ILE A O 1
ATOM 725 N N . SER A 1 93 ? -1.126 5.051 -3.508 1 98.88 93 SER A N 1
ATOM 726 C CA . SER A 1 93 ? -1.985 5.203 -4.68 1 98.88 93 SER A CA 1
ATOM 727 C C . SER A 1 93 ? -3.404 4.727 -4.387 1 98.88 93 SER A C 1
ATOM 729 O O . SER A 1 93 ? -3.621 3.932 -3.471 1 98.88 93 SER A O 1
ATOM 731 N N . GLY A 1 94 ? -4.297 5.27 -5.152 1 98.69 94 GLY A N 1
ATOM 732 C CA . GLY A 1 94 ? -5.633 4.723 -4.977 1 98.69 94 GLY A CA 1
ATOM 733 C C . GLY A 1 94 ? -6.66 5.348 -5.898 1 98.69 94 GLY A C 1
ATOM 734 O O . GLY A 1 94 ? -6.305 5.934 -6.926 1 98.69 94 GLY A O 1
ATOM 735 N N . TYR A 1 95 ? -7.902 5.125 -5.555 1 98.5 95 TYR A N 1
ATOM 736 C CA . TYR A 1 95 ? -9.031 5.344 -6.449 1 98.5 95 TYR A CA 1
ATOM 737 C C . TYR A 1 95 ? -9.984 6.387 -5.875 1 98.5 95 TYR A C 1
ATOM 739 O O . TYR A 1 95 ? -10.25 6.398 -4.672 1 98.5 95 TYR A O 1
ATOM 747 N N . ASN A 1 96 ? -10.461 7.301 -6.672 1 97.25 96 ASN A N 1
ATOM 748 C CA . ASN A 1 96 ? -11.695 8.062 -6.488 1 97.25 96 ASN A CA 1
ATOM 749 C C . ASN A 1 96 ? -12.805 7.574 -7.418 1 97.25 96 ASN A C 1
ATOM 751 O O . ASN A 1 96 ? -12.625 7.543 -8.633 1 97.25 96 ASN A O 1
ATOM 755 N N . LEU A 1 97 ? -13.922 7.219 -6.871 1 97.44 97 LEU A N 1
ATOM 756 C CA . LEU A 1 97 ? -14.984 6.598 -7.66 1 97.44 97 LEU A CA 1
ATOM 757 C C . LEU A 1 97 ? -16.234 7.477 -7.684 1 97.44 97 LEU A C 1
ATOM 759 O O . LEU A 1 97 ? -16.625 8.039 -6.656 1 97.44 97 LEU A O 1
ATOM 763 N N . PHE A 1 98 ? -16.828 7.578 -8.836 1 96.19 98 PHE A N 1
ATOM 764 C CA . PHE A 1 98 ? -18.016 8.367 -9.078 1 96.19 98 PHE A CA 1
ATOM 765 C C . PHE A 1 98 ? -19.031 7.574 -9.883 1 96.19 98 PHE A C 1
ATOM 767 O O . PHE A 1 98 ? -18.672 6.656 -10.625 1 96.19 98 PHE A O 1
ATOM 774 N N . HIS A 1 99 ? -20.297 7.922 -9.758 1 95.06 99 HIS A N 1
ATOM 775 C CA . HIS A 1 99 ? -21.328 7.254 -10.539 1 95.06 99 HIS A CA 1
ATOM 776 C C . HIS A 1 99 ? -21.297 7.711 -11.992 1 95.06 99 HIS A C 1
ATOM 778 O O . HIS A 1 99 ? -21.625 6.938 -12.898 1 95.06 99 HIS A O 1
ATOM 784 N N . GLU A 1 100 ? -20.953 8.977 -12.211 1 94.56 100 GLU A N 1
ATOM 785 C CA . GLU A 1 100 ? -20.906 9.562 -13.547 1 94.56 100 GLU A CA 1
ATOM 786 C C . GLU A 1 100 ? -19.672 10.422 -13.727 1 94.56 100 GLU A C 1
ATOM 788 O O . GLU A 1 100 ? -18.969 10.727 -12.758 1 94.56 100 GLU A O 1
ATOM 793 N N . ALA A 1 101 ? -19.484 10.734 -14.961 1 94.56 101 ALA A N 1
ATOM 794 C CA . ALA A 1 101 ? -18.328 11.547 -15.297 1 94.56 101 ALA A CA 1
ATOM 795 C C . ALA A 1 101 ? -18.406 12.922 -14.625 1 94.56 101 ALA A C 1
ATOM 797 O O . ALA A 1 101 ? -19.469 13.539 -14.594 1 94.56 101 ALA A O 1
ATOM 798 N N . ILE A 1 102 ? -17.344 13.336 -14.031 1 92.19 102 ILE A N 1
ATOM 799 C CA . ILE A 1 102 ? -17.234 14.664 -13.43 1 92.19 102 ILE A CA 1
ATOM 800 C C . ILE A 1 102 ? -15.969 15.352 -13.945 1 92.19 102 ILE A C 1
ATOM 802 O O . ILE A 1 102 ? -15.047 14.688 -14.438 1 92.19 102 ILE A O 1
ATOM 806 N N . PRO A 1 103 ? -15.883 16.688 -13.867 1 91 103 PRO A N 1
ATOM 807 C CA . PRO A 1 103 ? -14.656 17.375 -14.258 1 91 103 PRO A CA 1
ATOM 808 C C . PRO A 1 103 ? -13.453 16.969 -13.398 1 91 103 PRO A C 1
ATOM 810 O O . PRO A 1 103 ? -13.625 16.594 -12.242 1 91 103 PRO A O 1
ATOM 813 N N . ASP A 1 104 ? -12.281 17.109 -13.969 1 93 104 ASP A N 1
ATOM 814 C CA . ASP A 1 104 ? -11.055 16.859 -13.211 1 93 104 ASP A CA 1
ATOM 815 C C . ASP A 1 104 ? -10.953 17.797 -12.008 1 93 104 ASP A C 1
ATOM 817 O O . ASP A 1 104 ? -11.383 18.953 -12.078 1 93 104 ASP A O 1
ATOM 821 N N . PRO A 1 105 ? -10.438 17.344 -11 1 91.06 105 PRO A N 1
ATOM 822 C CA . PRO A 1 105 ? -10.266 18.203 -9.836 1 91.06 105 PRO A CA 1
ATOM 823 C C . PRO A 1 105 ? -9.18 19.266 -10.039 1 91.06 105 PRO A C 1
ATOM 825 O O . PRO A 1 105 ? -8.266 19.062 -10.836 1 91.06 105 PRO A O 1
ATOM 828 N N . SER A 1 106 ? -9.227 20.297 -9.266 1 89.12 106 SER A N 1
ATOM 829 C CA . SER A 1 106 ? -8.258 21.391 -9.383 1 89.12 106 SER A CA 1
ATOM 830 C C . SER A 1 106 ? -6.871 20.938 -8.93 1 89.12 106 SER A C 1
ATOM 832 O O . SER A 1 106 ? -5.867 21.562 -9.266 1 89.12 106 SER A O 1
ATOM 834 N N . TRP A 1 107 ? -6.832 19.859 -8.195 1 93.5 107 TRP A N 1
ATOM 835 C CA . TRP A 1 107 ? -5.559 19.438 -7.621 1 93.5 107 TRP A CA 1
ATOM 836 C C . TRP A 1 107 ? -4.934 18.328 -8.453 1 93.5 107 TRP A C 1
ATOM 838 O O . TRP A 1 107 ? -3.992 17.656 -8.008 1 93.5 107 TRP A O 1
ATOM 848 N N . LYS A 1 108 ? -5.426 18.047 -9.688 1 94.38 108 LYS A N 1
ATOM 849 C CA . LYS A 1 108 ? -4.98 16.938 -10.531 1 94.38 108 LYS A CA 1
ATOM 850 C C . LYS A 1 108 ? -3.488 17.031 -10.828 1 94.38 108 LYS A C 1
ATOM 852 O O . LYS A 1 108 ? -2.811 16.016 -10.969 1 94.38 108 LYS A O 1
ATOM 857 N N . ASP A 1 109 ? -2.961 18.281 -10.891 1 94.44 109 ASP A N 1
ATOM 858 C CA . ASP A 1 109 ? -1.562 18.469 -11.266 1 94.44 109 ASP A CA 1
ATOM 859 C C . ASP A 1 109 ? -0.66 18.469 -10.031 1 94.44 109 ASP A C 1
ATOM 861 O O . ASP A 1 109 ? 0.566 18.5 -10.156 1 94.44 109 ASP A O 1
ATOM 865 N N . THR A 1 110 ? -1.261 18.531 -8.867 1 95.81 110 THR A N 1
ATOM 866 C CA . THR A 1 110 ? -0.498 18.516 -7.625 1 95.81 110 THR A CA 1
ATOM 867 C C . THR A 1 110 ? -0.063 17.094 -7.273 1 95.81 110 THR A C 1
ATOM 869 O O . THR A 1 110 ? 1.084 16.875 -6.879 1 95.81 110 THR A O 1
ATOM 872 N N . VAL A 1 111 ? -0.898 16.125 -7.512 1 97.88 111 VAL A N 1
ATOM 873 C CA . VAL A 1 111 ? -0.637 14.734 -7.133 1 97.88 111 VAL A CA 1
ATOM 874 C C . VAL A 1 111 ? 0.218 14.062 -8.203 1 97.88 111 VAL A C 1
ATOM 876 O O . VAL A 1 111 ? 0.508 14.656 -9.242 1 97.88 111 VAL A O 1
ATOM 879 N N . LEU A 1 112 ? 0.661 12.906 -7.918 1 98.44 112 LEU A N 1
ATOM 880 C CA . LEU A 1 112 ? 1.551 12.203 -8.836 1 98.44 112 LEU A CA 1
ATOM 881 C C . LEU A 1 112 ? 0.771 11.211 -9.695 1 98.44 112 LEU A C 1
ATOM 883 O O . LEU A 1 112 ? -0.004 10.406 -9.172 1 98.44 112 LEU A O 1
ATOM 887 N N . GLY A 1 113 ? 0.975 11.328 -10.992 1 98.06 113 GLY A N 1
ATOM 888 C CA . GLY A 1 113 ? 0.465 10.328 -11.914 1 98.06 113 GLY A CA 1
ATOM 889 C C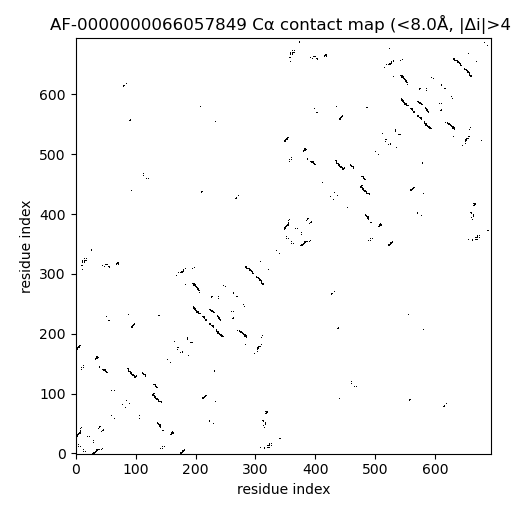 . GLY A 1 113 ? -1.049 10.336 -12.023 1 98.06 113 GLY A C 1
ATOM 890 O O . GLY A 1 113 ? -1.671 9.273 -12.141 1 98.06 113 GLY A O 1
ATOM 891 N N . PHE A 1 114 ? -1.638 11.469 -11.992 1 98.19 114 PHE A N 1
ATOM 892 C CA . PHE A 1 114 ? -3.088 11.578 -12.094 1 98.19 114 PHE A CA 1
ATOM 893 C C . PHE A 1 114 ? -3.574 11.062 -13.438 1 98.19 114 PHE A C 1
ATOM 895 O O . PHE A 1 114 ? -3.008 11.398 -14.484 1 98.19 114 PHE A O 1
ATOM 902 N N . ARG A 1 115 ? -4.641 10.219 -13.414 1 98.19 115 ARG A N 1
ATOM 903 C CA . ARG A 1 115 ? -5.273 9.742 -14.648 1 98.19 115 ARG A CA 1
ATOM 904 C C . ARG A 1 115 ? -6.695 9.266 -14.383 1 98.19 115 ARG A C 1
ATOM 906 O O . ARG A 1 115 ? -7.059 8.992 -13.234 1 98.19 115 ARG A O 1
ATOM 913 N N . LYS A 1 116 ? -7.434 9.148 -15.484 1 98.12 116 LYS A N 1
ATOM 914 C CA . LYS A 1 116 ? -8.75 8.516 -15.406 1 98.12 116 LYS A CA 1
ATOM 915 C C . LYS A 1 116 ? -8.617 6.996 -15.344 1 98.12 116 LYS A C 1
ATOM 917 O O . LYS A 1 116 ? -7.656 6.426 -15.852 1 98.12 116 LYS A O 1
ATOM 922 N N . LEU A 1 117 ? -9.586 6.375 -14.688 1 98.25 117 LEU A N 1
ATOM 923 C CA . LEU A 1 117 ? -9.594 4.918 -14.625 1 98.25 117 LEU A CA 1
ATOM 924 C C . LEU A 1 117 ? -9.875 4.312 -15.992 1 98.25 117 LEU A C 1
ATOM 926 O O . LEU A 1 117 ? -10.688 4.844 -16.75 1 98.25 117 LEU A O 1
ATOM 930 N N . THR A 1 118 ? -9.219 3.229 -16.312 1 97.44 118 THR A N 1
ATOM 931 C CA . THR A 1 118 ? -9.523 2.457 -17.516 1 97.44 118 THR A CA 1
ATOM 932 C C . THR A 1 118 ? -10.805 1.648 -17.312 1 97.44 118 THR A C 1
ATOM 934 O O . THR A 1 118 ? -11.234 1.417 -16.188 1 97.44 118 THR A O 1
ATOM 937 N N . PRO A 1 119 ? -11.383 1.175 -18.422 1 96.31 119 PRO A N 1
ATOM 938 C CA . PRO A 1 119 ? -12.57 0.326 -18.297 1 96.31 119 PRO A CA 1
ATOM 939 C C . PRO A 1 119 ? -12.328 -0.924 -17.469 1 96.31 119 PRO A C 1
ATOM 941 O O . PRO A 1 119 ? -13.18 -1.316 -16.672 1 96.31 119 PRO A O 1
ATOM 944 N N . ARG A 1 120 ? -11.203 -1.509 -17.578 1 96.06 120 ARG A N 1
ATOM 945 C CA . ARG A 1 120 ? -10.883 -2.723 -16.844 1 96.06 120 ARG A CA 1
ATOM 946 C C . ARG A 1 120 ? -10.812 -2.441 -15.344 1 96.06 120 ARG A C 1
ATOM 948 O O . ARG A 1 120 ? -11.211 -3.279 -14.523 1 96.06 120 ARG A O 1
ATOM 955 N N . GLU A 1 121 ? -10.258 -1.326 -14.945 1 97 121 GLU A N 1
ATOM 956 C CA . GLU A 1 121 ? -10.25 -0.929 -13.539 1 97 121 GLU A CA 1
ATOM 957 C C . GLU A 1 121 ? -11.664 -0.676 -13.031 1 97 121 GLU A C 1
ATOM 959 O O . GLU A 1 121 ? -11.992 -1.034 -11.891 1 97 121 GLU A O 1
ATOM 964 N N . LEU A 1 122 ? -12.477 -0.047 -13.867 1 96.81 122 LEU A N 1
ATOM 965 C CA . LEU A 1 122 ? -13.852 0.245 -13.469 1 96.81 122 LEU A CA 1
ATOM 966 C C . LEU A 1 122 ? -14.641 -1.042 -13.266 1 96.81 122 LEU A C 1
ATOM 968 O O . LEU A 1 122 ? -15.562 -1.084 -12.453 1 96.81 122 LEU A O 1
ATOM 972 N N . ASP A 1 123 ? -14.258 -2.117 -13.953 1 95 123 ASP A N 1
ATOM 973 C CA . ASP A 1 123 ? -14.922 -3.41 -13.797 1 95 123 ASP A CA 1
ATOM 974 C C . ASP A 1 123 ? -14.781 -3.928 -12.367 1 95 123 ASP A C 1
ATOM 976 O O . ASP A 1 123 ? -15.602 -4.723 -11.906 1 95 123 ASP A O 1
ATOM 980 N N . MET A 1 124 ? -13.805 -3.439 -11.68 1 93.81 124 MET A N 1
ATOM 981 C CA . MET A 1 124 ? -13.586 -3.877 -10.305 1 93.81 124 MET A CA 1
ATOM 982 C C . MET A 1 124 ? -14.586 -3.217 -9.352 1 93.81 124 MET A C 1
ATOM 984 O O . MET A 1 124 ? -14.734 -3.645 -8.211 1 93.81 124 MET A O 1
ATOM 988 N N . PHE A 1 125 ? -15.172 -2.133 -9.797 1 94.81 125 PHE A N 1
ATOM 989 C CA . PHE A 1 125 ? -16.156 -1.384 -9.008 1 94.81 125 PHE A CA 1
ATOM 990 C C . PHE A 1 125 ? -17.469 -1.245 -9.773 1 94.81 125 PHE A C 1
ATOM 992 O O . PHE A 1 125 ? -17.844 -0.143 -10.18 1 94.81 125 PHE A O 1
ATOM 999 N N . PRO A 1 126 ? -18.234 -2.307 -9.852 1 92.12 126 PRO A N 1
ATOM 1000 C CA . PRO A 1 126 ? -19.375 -2.35 -10.773 1 92.12 126 PRO A CA 1
ATOM 1001 C C . PRO A 1 126 ? -20.438 -1.298 -10.453 1 92.12 126 PRO A C 1
ATOM 1003 O O . PRO A 1 126 ? -21.234 -0.941 -11.32 1 92.12 126 PRO A O 1
ATOM 1006 N N . ASP A 1 127 ? -20.453 -0.726 -9.281 1 93.12 127 ASP A N 1
ATOM 1007 C CA . ASP A 1 127 ? -21.469 0.256 -8.898 1 93.12 127 ASP A CA 1
ATOM 1008 C C . ASP A 1 127 ? -21.062 1.657 -9.359 1 93.12 127 ASP A C 1
ATOM 1010 O O . ASP A 1 127 ? -21.844 2.605 -9.211 1 93.12 127 ASP A O 1
ATOM 1014 N N . TYR A 1 128 ? -19.922 1.783 -9.922 1 96 128 TYR A N 1
ATOM 1015 C CA . TYR A 1 128 ? -19.406 3.094 -10.305 1 96 128 TYR A CA 1
ATOM 1016 C C . TYR A 1 128 ? -19.062 3.135 -11.789 1 96 128 TYR A C 1
ATOM 1018 O O . TYR A 1 128 ? -18.594 2.145 -12.352 1 96 128 TYR A O 1
ATOM 1026 N N . GLY A 1 129 ? -19.328 4.273 -12.422 1 96.44 129 GLY A N 1
ATOM 1027 C CA . GLY A 1 129 ? -19.141 4.371 -13.859 1 96.44 129 GLY A CA 1
ATOM 1028 C C . GLY A 1 129 ? -17.969 5.262 -14.258 1 96.44 129 GLY A C 1
ATOM 1029 O O . GLY A 1 129 ? -17.641 5.371 -15.438 1 96.44 129 GLY A O 1
ATOM 1030 N N . TYR A 1 130 ? -17.375 5.906 -13.305 1 97.19 130 TYR A N 1
ATOM 1031 C CA . TYR A 1 130 ? -16.297 6.859 -13.555 1 97.19 130 TYR A CA 1
ATOM 1032 C C . TYR A 1 130 ? -15.328 6.914 -12.375 1 97.19 130 TYR A C 1
ATOM 1034 O O . TYR A 1 130 ? -15.688 6.531 -11.258 1 97.19 130 TYR A O 1
ATOM 1042 N N . GLY A 1 131 ? -14.023 7.324 -12.656 1 97.62 131 GLY A N 1
ATOM 1043 C CA . GLY A 1 131 ? -13.109 7.43 -11.531 1 97.62 131 GLY A CA 1
ATOM 1044 C C . GLY A 1 131 ? -11.742 7.957 -11.922 1 97.62 131 GLY A C 1
ATOM 1045 O O . GLY A 1 131 ? -11.43 8.062 -13.109 1 97.62 131 GLY A O 1
ATOM 1046 N N . TRP A 1 132 ? -11 8.406 -10.898 1 98.12 132 TRP A N 1
ATOM 1047 C CA . TRP A 1 132 ? -9.617 8.852 -11.016 1 98.12 132 TRP A CA 1
ATOM 1048 C C . TRP A 1 132 ? -8.68 7.91 -10.273 1 98.12 132 TRP A C 1
ATOM 1050 O O . TRP A 1 132 ? -9.086 7.246 -9.312 1 98.12 132 TRP A O 1
ATOM 1060 N N . PHE A 1 133 ? -7.477 7.859 -10.758 1 98.69 133 PHE A N 1
ATOM 1061 C CA . PHE A 1 133 ? -6.379 7.188 -10.078 1 98.69 133 PHE A CA 1
ATOM 1062 C C . PHE A 1 133 ? -5.18 8.117 -9.938 1 98.69 133 PHE A C 1
ATOM 1064 O O . PHE A 1 133 ? -4.848 8.859 -10.867 1 98.69 133 PHE A O 1
ATOM 1071 N N . HIS A 1 134 ? -4.516 8.164 -8.742 1 98.69 134 HIS A N 1
ATOM 1072 C CA . HIS A 1 134 ? -3.287 8.93 -8.578 1 98.69 134 HIS A CA 1
ATOM 1073 C C . HIS A 1 134 ? -2.502 8.461 -7.359 1 98.69 134 HIS A C 1
ATOM 1075 O O . HIS A 1 134 ? -2.979 7.609 -6.602 1 98.69 134 HIS A O 1
ATOM 1081 N N . THR A 1 135 ? -1.301 8.875 -7.215 1 98.75 135 THR A N 1
ATOM 1082 C CA . THR A 1 135 ? -0.486 8.703 -6.02 1 98.75 135 THR A CA 1
ATOM 1083 C C . THR A 1 135 ? -0.493 9.969 -5.168 1 98.75 135 THR A C 1
ATOM 1085 O O . THR A 1 135 ? -0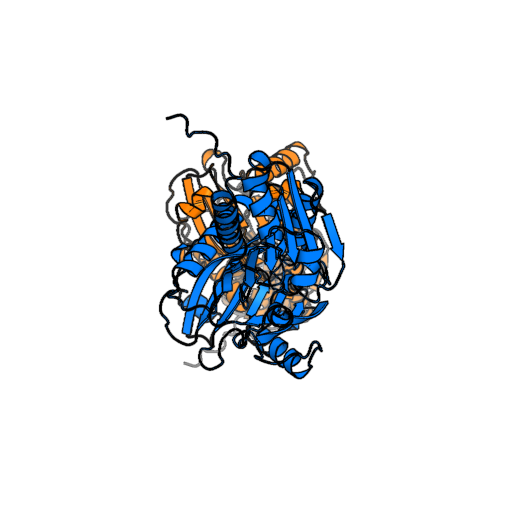.282 11.07 -5.68 1 98.75 135 THR A O 1
ATOM 1088 N N . SER A 1 136 ? -0.834 9.75 -3.953 1 98.44 136 SER A N 1
ATOM 1089 C CA . SER A 1 136 ? -0.885 10.828 -2.969 1 98.44 136 SER A CA 1
ATOM 1090 C C . SER A 1 136 ? -0.017 10.508 -1.756 1 98.44 136 SER A C 1
ATOM 1092 O O . SER A 1 136 ? 0.944 9.742 -1.857 1 98.44 136 SER A O 1
ATOM 1094 N N . LEU A 1 137 ? -0.278 11.273 -0.633 1 98.5 137 LEU A N 1
ATOM 1095 C CA . LEU A 1 137 ? 0.517 11.141 0.583 1 98.5 137 LEU A CA 1
ATOM 1096 C C . LEU A 1 137 ? -0.372 10.82 1.781 1 98.5 137 LEU A C 1
ATOM 1098 O O . LEU A 1 137 ? -1.493 11.328 1.879 1 98.5 137 LEU A O 1
ATOM 1102 N N . ILE A 1 138 ? 0.126 9.969 2.584 1 98.62 138 ILE A N 1
ATOM 1103 C CA . ILE A 1 138 ? -0.451 9.789 3.912 1 98.62 138 ILE A CA 1
ATOM 1104 C C . ILE A 1 138 ? 0.426 10.484 4.953 1 98.62 138 ILE A C 1
ATOM 1106 O O . ILE A 1 138 ? 1.654 10.383 4.906 1 98.62 138 ILE A O 1
ATOM 1110 N N . LEU A 1 139 ? -0.158 11.203 5.789 1 98.5 139 LEU A N 1
ATOM 1111 C CA . LEU A 1 139 ? 0.462 11.758 6.988 1 98.5 139 LEU A CA 1
ATOM 1112 C C . LEU A 1 139 ? -0.311 11.352 8.234 1 98.5 139 LEU A C 1
ATOM 1114 O O . LEU A 1 139 ? -1.438 11.805 8.453 1 98.5 139 LEU A O 1
ATOM 1118 N N . GLU A 1 140 ? 0.279 10.562 9.047 1 98 140 GLU A N 1
ATOM 1119 C CA . GLU A 1 140 ? -0.402 10.102 10.25 1 98 140 GLU A CA 1
ATOM 1120 C C . GLU A 1 140 ? -0.306 11.141 11.367 1 98 140 GLU A C 1
ATOM 1122 O O . GLU A 1 140 ? 0.786 11.43 11.859 1 98 140 GLU A O 1
ATOM 1127 N N . GLY A 1 141 ? -1.43 11.594 11.789 1 97.88 141 GLY A N 1
ATOM 1128 C CA . GLY A 1 141 ? -1.516 12.703 12.727 1 97.88 141 GLY A CA 1
ATOM 1129 C C . GLY A 1 141 ? -0.751 12.461 14.016 1 97.88 141 GLY A C 1
ATOM 1130 O O . GLY A 1 141 ? 0.031 13.305 14.445 1 97.88 141 GLY A O 1
ATOM 1131 N N . LYS A 1 142 ? -0.951 11.289 14.594 1 97.25 142 LYS A N 1
ATOM 1132 C CA . LYS A 1 142 ? -0.304 10.984 15.867 1 97.25 142 LYS A CA 1
ATOM 1133 C C . LYS A 1 142 ? 1.215 11.078 15.742 1 97.25 142 LYS A C 1
ATOM 1135 O O . LYS A 1 142 ? 1.868 11.711 16.578 1 97.25 142 LYS A O 1
ATOM 1140 N N . ASN A 1 143 ? 1.763 10.461 14.727 1 97.44 143 ASN A N 1
ATOM 1141 C CA . ASN A 1 143 ? 3.203 10.5 14.5 1 97.44 143 ASN A CA 1
ATOM 1142 C C . ASN A 1 143 ? 3.695 11.922 14.25 1 97.44 143 ASN A C 1
ATOM 1144 O O . ASN A 1 143 ? 4.68 12.359 14.844 1 97.44 143 ASN A O 1
ATOM 1148 N N . TYR A 1 144 ? 3.01 12.555 13.414 1 98.38 144 TYR A N 1
ATOM 1149 C CA . TYR A 1 144 ? 3.439 13.883 12.984 1 98.38 144 TYR A CA 1
ATOM 1150 C C . TYR A 1 144 ? 3.365 14.883 14.133 1 98.38 144 TYR A C 1
ATOM 1152 O O . TYR A 1 144 ? 4.262 15.711 14.297 1 98.38 144 TYR A O 1
ATOM 1160 N N . LEU A 1 145 ? 2.293 14.812 14.906 1 98.62 145 LEU A N 1
ATOM 1161 C CA . LEU A 1 145 ? 2.164 15.711 16.047 1 98.62 145 LEU A CA 1
ATOM 1162 C C . LEU A 1 145 ? 3.271 15.461 17.062 1 98.62 145 LEU A C 1
ATOM 1164 O O . LEU A 1 145 ? 3.795 16.406 17.672 1 98.62 145 LEU A O 1
ATOM 1168 N N . GLN A 1 146 ? 3.537 14.211 17.281 1 98.06 146 GLN A N 1
ATOM 1169 C CA . GLN A 1 146 ? 4.645 13.891 18.172 1 98.06 146 GLN A CA 1
ATOM 1170 C C . GLN A 1 146 ? 5.957 14.477 17.656 1 98.06 146 GLN A C 1
ATOM 1172 O O . GLN A 1 146 ? 6.723 15.062 18.422 1 98.06 146 GLN A O 1
ATOM 1177 N N . TRP A 1 147 ? 6.195 14.32 16.406 1 97.12 147 TRP A N 1
ATOM 1178 C CA . TRP A 1 147 ? 7.402 14.852 15.773 1 97.12 147 TRP A CA 1
ATOM 1179 C C . TRP A 1 147 ? 7.449 16.375 15.898 1 97.12 147 TRP A C 1
ATOM 1181 O O . TRP A 1 147 ? 8.484 16.938 16.25 1 97.12 147 TRP A O 1
ATOM 1191 N N . LEU A 1 148 ? 6.359 17.047 15.594 1 98.06 148 LEU A N 1
ATOM 1192 C CA . LEU A 1 148 ? 6.285 18.5 15.703 1 98.06 148 LEU A CA 1
ATOM 1193 C C . LEU A 1 148 ? 6.555 18.953 17.141 1 98.06 148 LEU A C 1
ATOM 1195 O O . LEU A 1 148 ? 7.285 19.922 17.359 1 98.06 148 LEU A O 1
ATOM 1199 N N . THR A 1 149 ? 5.926 18.25 18.062 1 98.44 149 THR A N 1
ATOM 1200 C CA . THR A 1 149 ? 6.105 18.594 19.469 1 98.44 149 THR A CA 1
ATOM 1201 C C . THR A 1 149 ? 7.57 18.484 19.875 1 98.44 149 THR A C 1
ATOM 1203 O O . THR A 1 149 ? 8.102 19.359 20.562 1 98.44 149 THR A O 1
ATOM 1206 N N . GLU A 1 150 ? 8.188 17.422 19.484 1 97.69 150 GLU A N 1
ATOM 1207 C CA . GLU A 1 150 ? 9.602 17.219 19.781 1 97.69 150 GLU A CA 1
ATOM 1208 C C . GLU A 1 150 ? 10.461 18.312 19.156 1 97.69 150 GLU A C 1
ATOM 1210 O O . GLU A 1 150 ? 11.352 18.859 19.812 1 97.69 150 GLU A O 1
ATOM 1215 N N . ARG A 1 151 ? 10.211 18.641 17.953 1 96.81 151 ARG A N 1
ATOM 1216 C CA . ARG A 1 151 ? 10.961 19.672 17.234 1 96.81 151 ARG A CA 1
ATOM 1217 C C . ARG A 1 151 ? 10.805 21.031 17.922 1 96.81 151 ARG A C 1
ATOM 1219 O O . ARG A 1 151 ? 11.781 21.766 18.062 1 96.81 151 ARG A O 1
ATOM 1226 N N . LEU A 1 152 ? 9.617 21.312 18.281 1 98.56 152 LEU A N 1
ATOM 1227 C CA . LEU A 1 152 ? 9.336 22.578 18.953 1 98.56 152 LEU A CA 1
ATOM 1228 C C . LEU A 1 152 ? 9.984 22.625 20.328 1 98.56 152 LEU A C 1
ATOM 1230 O O . LEU A 1 152 ? 10.555 23.641 20.719 1 98.56 152 LEU A O 1
ATOM 1234 N N . THR A 1 153 ? 9.922 21.5 21.031 1 98.56 153 THR A N 1
ATOM 1235 C CA . THR A 1 153 ? 10.531 21.422 22.344 1 98.56 153 THR A CA 1
ATOM 1236 C C . THR A 1 153 ? 12.039 21.625 22.266 1 98.56 153 THR A C 1
ATOM 1238 O O . THR A 1 153 ? 12.609 22.359 23.078 1 98.56 153 THR A O 1
ATOM 1241 N N . GLU A 1 154 ? 12.633 21.047 21.297 1 97.75 154 GLU A N 1
ATOM 1242 C CA . GLU A 1 154 ? 14.07 21.188 21.078 1 97.75 154 GLU A CA 1
ATOM 1243 C C . GLU A 1 154 ? 14.438 22.656 20.812 1 97.75 154 GLU A C 1
ATOM 1245 O O . GLU A 1 154 ? 15.57 23.078 21.078 1 97.75 154 GLU A O 1
ATOM 1250 N N . ARG A 1 155 ? 13.5 23.391 20.406 1 96.69 155 ARG A N 1
ATOM 1251 C CA . ARG A 1 155 ? 13.727 24.781 20.016 1 96.69 155 ARG A CA 1
ATOM 1252 C C . ARG A 1 155 ? 13.336 25.719 21.156 1 96.69 155 ARG A C 1
ATOM 1254 O O . ARG A 1 155 ? 13.297 26.938 20.969 1 96.69 155 ARG A O 1
ATOM 1261 N N . GLY A 1 156 ? 12.992 25.141 22.266 1 96.94 156 GLY A N 1
ATOM 1262 C CA . GLY A 1 156 ? 12.734 25.938 23.453 1 96.94 156 GLY A CA 1
ATOM 1263 C C . GLY A 1 156 ? 11.273 26.344 23.594 1 96.94 156 GLY A C 1
ATOM 1264 O O . GLY A 1 156 ? 10.93 27.125 24.484 1 96.94 156 GLY A O 1
ATOM 1265 N N . VAL A 1 157 ? 10.438 25.844 22.688 1 98.44 157 VAL A N 1
ATOM 1266 C CA . VAL A 1 157 ? 9.008 26.125 22.812 1 98.44 157 VAL A CA 1
ATOM 1267 C C . VAL A 1 157 ? 8.438 25.391 24.016 1 98.44 157 VAL A C 1
ATOM 1269 O O . VAL A 1 157 ? 8.773 24.234 24.266 1 98.44 157 VAL A O 1
ATOM 1272 N N . LYS A 1 158 ? 7.613 26.062 24.797 1 98.31 158 LYS A N 1
ATOM 1273 C CA . LYS A 1 158 ? 7.016 25.469 26 1 98.31 158 LYS A CA 1
ATOM 1274 C C . LYS A 1 158 ? 5.551 25.109 25.766 1 98.31 158 LYS A C 1
ATOM 1276 O O . LYS A 1 158 ? 4.836 25.828 25.062 1 98.31 158 LYS A O 1
ATOM 1281 N N . PHE A 1 159 ? 5.18 24.031 26.359 1 98.69 159 PHE A N 1
ATOM 1282 C CA . PHE A 1 159 ? 3.82 23.516 26.219 1 98.69 159 PHE A CA 1
ATOM 1283 C C . PHE A 1 159 ? 3.098 23.547 27.562 1 98.69 159 PHE A C 1
ATOM 1285 O O . PHE A 1 159 ? 3.652 23.156 28.594 1 98.69 159 PHE A O 1
ATOM 1292 N N . PHE A 1 160 ? 1.885 24.078 27.578 1 98.5 160 PHE A N 1
ATOM 1293 C CA . PHE A 1 160 ? 1.069 24.172 28.781 1 98.5 160 PHE A CA 1
ATOM 1294 C C . PHE A 1 160 ? -0.299 23.547 28.562 1 98.5 160 PHE A C 1
ATOM 1296 O O . PHE A 1 160 ? -1.05 23.969 27.672 1 98.5 160 PHE A O 1
ATOM 1303 N N . GLN A 1 161 ? -0.584 22.562 29.359 1 98.06 161 GLN A N 1
ATOM 1304 C CA . GLN A 1 161 ? -1.915 21.969 29.297 1 98.06 161 GLN A CA 1
ATOM 1305 C C . GLN A 1 161 ? -2.926 22.797 30.078 1 98.06 161 GLN A C 1
ATOM 1307 O O . GLN A 1 161 ? -2.977 22.719 31.312 1 98.06 161 GLN A O 1
ATOM 1312 N N . ARG A 1 162 ? -3.729 23.562 29.359 1 95.62 162 ARG A N 1
ATOM 1313 C CA . ARG A 1 162 ? -4.762 24.375 29.984 1 95.62 162 ARG A CA 1
ATOM 1314 C C . ARG A 1 162 ? -5.828 24.797 28.984 1 95.62 162 ARG A C 1
ATOM 1316 O O . ARG A 1 162 ? -5.531 24.953 27.797 1 95.62 162 ARG A O 1
ATOM 1323 N N . LYS A 1 163 ? -6.934 24.984 29.469 1 95.62 163 LYS A N 1
ATOM 1324 C CA . LYS A 1 163 ? -8.023 25.516 28.672 1 95.62 163 LYS A CA 1
ATOM 1325 C C . LYS A 1 163 ? -8.031 27.047 28.703 1 95.62 163 LYS A C 1
ATOM 1327 O O . LYS A 1 163 ? -8.086 27.656 29.766 1 95.62 163 LYS A O 1
ATOM 1332 N N . VAL A 1 164 ? -7.883 27.641 27.562 1 97.12 164 VAL A N 1
ATOM 1333 C CA . VAL A 1 164 ? -7.934 29.094 27.453 1 97.12 164 VAL A CA 1
ATOM 1334 C C . VAL A 1 164 ? -9.383 29.562 27.359 1 97.12 164 VAL A C 1
ATOM 1336 O O . VAL A 1 164 ? -10.125 29.094 26.484 1 97.12 164 VAL A O 1
ATOM 1339 N N . GLU A 1 165 ? -9.75 30.484 28.219 1 95.69 165 GLU A N 1
ATOM 1340 C CA . GLU A 1 165 ? -11.148 30.891 28.281 1 95.69 165 GLU A CA 1
ATOM 1341 C C . GLU A 1 165 ? -11.406 32.125 27.438 1 95.69 165 GLU A C 1
ATOM 1343 O O . GLU A 1 165 ? -12.523 32.344 26.984 1 95.69 165 GLU A O 1
ATOM 1348 N N . SER A 1 166 ? -10.391 32.938 27.312 1 95.25 166 SER A N 1
ATOM 1349 C CA . SER A 1 166 ? -10.508 34.156 26.516 1 95.25 166 SER A CA 1
ATOM 1350 C C . SER A 1 166 ? -9.141 34.625 26.047 1 95.25 166 SER A C 1
ATOM 1352 O O . SER A 1 166 ? -8.125 34.344 26.656 1 95.25 166 SER A O 1
ATOM 1354 N N . PHE A 1 167 ? -9.156 35.406 24.953 1 95.69 167 PHE A N 1
ATOM 1355 C CA . PHE A 1 167 ? -7.914 36 24.5 1 95.69 167 PHE A CA 1
ATOM 1356 C C . PHE A 1 167 ? -7.359 36.969 25.531 1 95.69 167 PHE A C 1
ATOM 1358 O O . PHE A 1 167 ? -6.145 37.094 25.688 1 95.69 167 PHE A O 1
ATOM 1365 N N . GLU A 1 168 ? -8.227 37.594 26.266 1 93.81 168 GLU A N 1
ATOM 1366 C CA . GLU A 1 168 ? -7.852 38.594 27.25 1 93.81 168 GLU A CA 1
ATOM 1367 C C . GLU A 1 168 ? -6.973 37.969 28.344 1 93.81 168 GLU A C 1
ATOM 1369 O O . GLU A 1 168 ? -6.016 38.594 28.812 1 93.81 168 GLU A O 1
ATOM 1374 N N . GLU A 1 169 ? -7.367 36.844 28.75 1 93.94 169 GLU A N 1
ATOM 1375 C CA . GLU A 1 169 ? -6.578 36.188 29.797 1 93.94 169 GLU A CA 1
ATOM 1376 C C . GLU A 1 169 ? -5.145 35.969 29.328 1 93.94 169 GLU A C 1
ATOM 1378 O O . GLU A 1 169 ? -4.199 36.156 30.094 1 93.94 169 GLU A O 1
ATOM 1383 N N . VAL A 1 170 ? -4.977 35.562 28.078 1 95.56 170 VAL A N 1
ATOM 1384 C CA . VAL A 1 170 ? -3.66 35.312 27.5 1 95.56 170 VAL A CA 1
ATOM 1385 C C . VAL A 1 170 ? -2.912 36.625 27.297 1 95.56 170 VAL A C 1
ATOM 1387 O O . VAL A 1 170 ? -1.709 36.688 27.562 1 95.56 170 VAL A O 1
ATOM 1390 N N . ALA A 1 171 ? -3.619 37.594 26.859 1 94.56 171 ALA A N 1
ATOM 1391 C CA . ALA A 1 171 ? -3.039 38.938 26.672 1 94.56 171 ALA A CA 1
ATOM 1392 C C . ALA A 1 171 ? -2.547 39.5 28 1 94.56 171 ALA A C 1
ATOM 1394 O O . ALA A 1 171 ? -1.484 40.125 28.047 1 94.56 171 ALA A O 1
ATOM 1395 N N . ARG A 1 172 ? -3.266 39.281 29.031 1 92.56 172 ARG A N 1
ATOM 1396 C CA . ARG A 1 172 ? -2.908 39.781 30.344 1 92.56 172 ARG A CA 1
ATOM 1397 C C . ARG A 1 172 ? -1.624 39.125 30.859 1 92.56 172 ARG A C 1
ATOM 1399 O O . ARG A 1 172 ? -0.882 39.75 31.625 1 92.56 172 ARG A O 1
ATOM 1406 N N . GLU A 1 173 ? -1.424 38 30.359 1 92.69 173 GLU A N 1
ATOM 1407 C CA . GLU A 1 173 ? -0.215 37.281 30.75 1 92.69 173 GLU A CA 1
ATOM 1408 C C . GLU A 1 173 ? 0.999 37.781 29.969 1 92.69 173 GLU A C 1
ATOM 1410 O O . GLU A 1 173 ? 2.119 37.312 30.188 1 92.69 173 GLU A O 1
ATOM 1415 N N . GLY A 1 174 ? 0.763 38.75 29.016 1 92.12 174 GLY A N 1
ATOM 1416 C CA . GLY A 1 174 ? 1.885 39.406 28.375 1 92.12 174 GLY A CA 1
ATOM 1417 C C . GLY A 1 174 ? 2.104 39 26.938 1 92.12 174 GLY A C 1
ATOM 1418 O O . GLY A 1 174 ? 3.125 39.312 26.328 1 92.12 174 GLY A O 1
ATOM 1419 N N . ALA A 1 175 ? 1.157 38.281 26.375 1 95.19 175 ALA A N 1
ATOM 1420 C CA . ALA A 1 175 ? 1.316 37.844 24.984 1 95.19 175 ALA A CA 1
ATOM 1421 C C . ALA A 1 175 ? 1.25 39.031 24.031 1 95.19 175 ALA A C 1
ATOM 1423 O O . ALA A 1 175 ? 0.345 39.875 24.125 1 95.19 175 ALA A O 1
ATOM 1424 N N . ASP A 1 176 ? 2.244 39.156 23.156 1 94.75 176 ASP A N 1
ATOM 1425 C CA . ASP A 1 176 ? 2.227 40.156 22.109 1 94.75 176 ASP A CA 1
ATOM 1426 C C . ASP A 1 176 ? 1.354 39.719 20.938 1 94.75 176 ASP A C 1
ATOM 1428 O O . ASP A 1 176 ? 0.67 40.562 20.328 1 94.75 176 ASP A O 1
ATOM 1432 N N . VAL A 1 177 ? 1.454 38.469 20.578 1 96.81 177 VAL A N 1
ATOM 1433 C CA . VAL A 1 177 ? 0.691 37.875 19.484 1 96.81 177 VAL A CA 1
ATOM 1434 C C . VAL A 1 177 ? 0.063 36.562 19.953 1 96.81 177 VAL A C 1
ATOM 1436 O O . VAL A 1 177 ? 0.731 35.75 20.562 1 96.81 177 VAL A O 1
ATOM 1439 N N . ILE A 1 178 ? -1.201 36.438 19.734 1 98.06 178 ILE A N 1
ATOM 1440 C CA . ILE A 1 178 ? -1.934 35.188 19.969 1 98.06 178 ILE A CA 1
ATOM 1441 C C . ILE A 1 178 ? -2.314 34.562 18.641 1 98.06 178 ILE A C 1
ATOM 1443 O O . ILE A 1 178 ? -2.852 35.219 17.75 1 98.06 178 ILE A O 1
ATOM 1447 N N . VAL A 1 179 ? -1.963 33.312 18.422 1 98.75 179 VAL A N 1
ATOM 1448 C CA . VAL A 1 179 ? -2.398 32.562 17.25 1 98.75 179 VAL A CA 1
ATOM 1449 C C . VAL A 1 179 ? -3.494 31.578 17.641 1 98.75 179 VAL A C 1
ATOM 1451 O O . VAL A 1 179 ? -3.246 30.641 18.391 1 98.75 179 VAL A O 1
ATOM 1454 N N . ASN A 1 180 ? -4.703 31.828 17.172 1 98.56 180 ASN A N 1
ATOM 1455 C CA . ASN A 1 180 ? -5.859 30.984 17.484 1 98.56 180 ASN A CA 1
ATOM 1456 C C . ASN A 1 180 ? -5.977 29.812 16.531 1 98.56 180 ASN A C 1
ATOM 1458 O O . ASN A 1 180 ? -6.469 29.969 15.406 1 98.56 180 ASN A O 1
ATOM 1462 N N . CYS A 1 181 ? -5.602 28.672 16.953 1 98.56 181 CYS A N 1
ATOM 1463 C CA . CYS A 1 181 ? -5.656 27.422 16.203 1 98.56 181 CYS A CA 1
ATOM 1464 C C . CYS A 1 181 ? -6.484 26.375 16.938 1 98.56 181 CYS A C 1
ATOM 1466 O O . CYS A 1 181 ? -6.09 25.219 17.016 1 98.56 181 CYS A O 1
ATOM 1468 N N . THR A 1 182 ? -7.645 26.703 17.438 1 97.81 182 THR A N 1
ATOM 1469 C CA . THR A 1 182 ? -8.398 25.844 18.344 1 97.81 182 THR A CA 1
ATOM 1470 C C . THR A 1 182 ? -9.461 25.047 17.594 1 97.81 182 THR A C 1
ATOM 1472 O O . THR A 1 182 ? -10.406 24.531 18.188 1 97.81 182 THR A O 1
ATOM 1475 N N . GLY A 1 183 ? -9.328 25.016 16.219 1 96.31 183 GLY A N 1
ATOM 1476 C CA . GLY A 1 183 ? -10.234 24.203 15.414 1 96.31 183 GLY A CA 1
ATOM 1477 C C . GLY A 1 183 ? -11.695 24.547 15.633 1 96.31 183 GLY A C 1
ATOM 1478 O O . GLY A 1 183 ? -12.086 25.719 15.539 1 96.31 183 GLY A O 1
ATOM 1479 N N . VAL A 1 184 ? -12.492 23.547 15.969 1 95.44 184 VAL A N 1
ATOM 1480 C CA . VAL A 1 184 ? -13.938 23.719 16.109 1 95.44 184 VAL A CA 1
ATOM 1481 C C . VAL A 1 184 ? -14.242 24.547 17.359 1 95.44 184 VAL A C 1
ATOM 1483 O O . VAL A 1 184 ? -15.305 25.172 17.438 1 95.44 184 VAL A O 1
ATOM 1486 N N . TRP A 1 185 ? -13.336 24.641 18.219 1 94.94 185 TRP A N 1
ATOM 1487 C CA . TRP A 1 185 ? -13.578 25.344 19.484 1 94.94 185 TRP A CA 1
ATOM 1488 C C . TRP A 1 185 ? -13.203 26.812 19.375 1 94.94 185 TRP A C 1
ATOM 1490 O O . TRP A 1 185 ? -13.273 27.547 20.359 1 94.94 185 TRP A O 1
ATOM 1500 N N . ALA A 1 186 ? -12.766 27.172 18.219 1 96.38 186 ALA A N 1
ATOM 1501 C CA . ALA A 1 186 ? -12.477 28.594 18.016 1 96.38 186 ALA A CA 1
ATOM 1502 C C . ALA A 1 186 ? -13.695 29.453 18.297 1 96.38 186 ALA A C 1
ATOM 1504 O O . ALA A 1 186 ? -13.562 30.594 18.75 1 96.38 186 ALA A O 1
ATOM 1505 N N . GLY A 1 187 ? -14.875 28.859 18.094 1 93 187 GLY A N 1
ATOM 1506 C CA . GLY A 1 187 ? -16.109 29.578 18.359 1 93 187 GLY A CA 1
ATOM 1507 C C . GLY A 1 187 ? -16.297 29.969 19.812 1 93 187 GLY A C 1
ATOM 1508 O O . GLY A 1 187 ? -17 30.922 20.109 1 93 187 GLY A O 1
ATOM 1509 N N . ALA A 1 188 ? -15.68 29.281 20.672 1 92.75 188 ALA A N 1
ATOM 1510 C CA . ALA A 1 188 ? -15.766 29.578 22.094 1 92.75 188 ALA A CA 1
ATOM 1511 C C . ALA A 1 188 ? -14.914 30.797 22.453 1 92.75 188 ALA A C 1
ATOM 1513 O O . ALA A 1 188 ? -15.219 31.516 23.406 1 92.75 188 ALA A O 1
ATOM 1514 N N . LEU A 1 189 ? -13.867 31.031 21.719 1 94.06 189 LEU A N 1
ATOM 1515 C CA . LEU A 1 189 ? -12.953 32.125 21.984 1 94.06 189 LEU A CA 1
ATOM 1516 C C . LEU A 1 189 ? -13.32 33.375 21.156 1 94.06 189 LEU A C 1
ATOM 1518 O O . LEU A 1 189 ? -13.062 34.5 21.562 1 94.06 189 LEU A O 1
ATOM 1522 N N . GLN A 1 190 ? -13.812 33.125 19.984 1 91 190 GLN A N 1
ATOM 1523 C CA . GLN A 1 190 ? -14.219 34.125 19.016 1 91 190 GLN A CA 1
ATOM 1524 C C . GLN A 1 190 ? -15.562 33.781 18.391 1 91 190 GLN A C 1
ATOM 1526 O O . GLN A 1 190 ? -15.688 32.781 17.688 1 91 190 GLN A O 1
ATOM 1531 N N . ARG A 1 191 ? -16.609 34.625 18.734 1 92.19 191 ARG A N 1
ATOM 1532 C CA . ARG A 1 191 ? -17.906 34.344 18.141 1 92.19 191 ARG A CA 1
ATOM 1533 C C . ARG A 1 191 ? -17.812 34.25 16.625 1 92.19 191 ARG A C 1
ATOM 1535 O O . ARG A 1 191 ? -17.375 35.188 15.969 1 92.19 191 ARG A O 1
ATOM 1542 N N . ASP A 1 192 ? -18.109 33.094 16.078 1 96 192 ASP A N 1
ATOM 1543 C CA . ASP A 1 192 ? -18.109 32.812 14.648 1 96 192 ASP A CA 1
ATOM 1544 C C . ASP A 1 192 ? -19.297 31.922 14.258 1 96 192 ASP A C 1
ATOM 1546 O O . ASP A 1 192 ? -19.188 30.703 14.273 1 96 192 ASP A O 1
ATOM 1550 N N . PRO A 1 193 ? -20.375 32.531 13.836 1 95.06 193 PRO A N 1
ATOM 1551 C CA . PRO A 1 193 ? -21.578 31.766 13.523 1 95.06 193 PRO A CA 1
ATOM 1552 C C . PRO A 1 193 ? -21.406 30.828 12.328 1 95.06 193 PRO A C 1
ATOM 1554 O O . PRO A 1 193 ? -22.234 29.938 12.102 1 95.06 193 PRO A O 1
ATOM 1557 N N . LEU A 1 194 ? -20.391 31.031 11.578 1 95.31 194 LEU A N 1
ATOM 1558 C CA . LEU A 1 194 ? -20.172 30.219 10.391 1 95.31 194 LEU A CA 1
ATOM 1559 C C . LEU A 1 194 ? -19.469 28.906 10.742 1 95.31 194 LEU A C 1
ATOM 1561 O O . LEU A 1 194 ? -19.391 28 9.914 1 95.31 194 LEU A O 1
ATOM 1565 N N . LEU A 1 195 ? -18.938 28.828 11.914 1 97.25 195 LEU A N 1
ATOM 1566 C CA . LEU A 1 195 ? -18.188 27.656 12.352 1 97.25 195 LEU A CA 1
ATOM 1567 C C . LEU A 1 195 ? -19.094 26.641 13.016 1 97.25 195 LEU A C 1
ATOM 1569 O O . LEU A 1 195 ? -19.859 26.984 13.93 1 97.25 195 LEU A O 1
ATOM 1573 N N . GLN A 1 196 ? -19.094 25.422 12.492 1 96.38 196 GLN A N 1
ATOM 1574 C CA . GLN A 1 196 ? -19.891 24.344 13.047 1 96.38 196 GLN A CA 1
ATOM 1575 C C . GLN A 1 196 ? -19.078 23.047 13.117 1 96.38 196 GLN A C 1
ATOM 1577 O O . GLN A 1 196 ? -18.141 22.844 12.336 1 96.38 196 GLN A O 1
ATOM 1582 N N . PRO A 1 197 ? -19.469 22.203 14.078 1 96.62 197 PRO A N 1
ATOM 1583 C CA . PRO A 1 197 ? -18.828 20.891 14.07 1 96.62 197 PRO A CA 1
ATOM 1584 C C . PRO A 1 197 ? -19.328 20 12.93 1 96.62 197 PRO A C 1
ATOM 1586 O O . PRO A 1 197 ? -20.531 19.922 12.68 1 96.62 197 PRO A O 1
ATOM 1589 N N . GLY A 1 198 ? -18.453 19.453 12.148 1 95.81 198 GLY A N 1
ATOM 1590 C CA . GLY A 1 198 ? -18.75 18.297 11.305 1 95.81 198 GLY A CA 1
ATOM 1591 C C . GLY A 1 198 ? -18.391 16.984 11.961 1 95.81 198 GLY A C 1
ATOM 1592 O O . GLY A 1 198 ? -17.281 16.484 11.805 1 95.81 198 GLY A O 1
ATOM 1593 N N . ARG A 1 199 ? -19.344 16.453 12.641 1 97.06 199 ARG A N 1
ATOM 1594 C CA . ARG A 1 199 ? -19.078 15.227 13.383 1 97.06 199 ARG A CA 1
ATOM 1595 C C . ARG A 1 199 ? -18.812 14.062 12.43 1 97.06 199 ARG A C 1
ATOM 1597 O O . ARG A 1 199 ? -19.531 13.891 11.438 1 97.06 199 ARG A O 1
ATOM 1604 N N . GLY A 1 200 ? -17.766 13.359 12.703 1 96.06 200 GLY A N 1
ATOM 1605 C CA . GLY A 1 200 ? -17.469 12.125 11.992 1 96.06 200 GLY A CA 1
ATOM 1606 C C . GLY A 1 200 ? -17.156 10.961 12.914 1 96.06 200 GLY A C 1
ATOM 1607 O O . GLY A 1 200 ? -16.844 11.156 14.094 1 96.06 200 GLY A O 1
ATOM 1608 N N . GLN A 1 201 ? -17.406 9.805 12.461 1 97.19 201 GLN A N 1
ATOM 1609 C CA . GLN A 1 201 ? -17 8.562 13.102 1 97.19 201 GLN A CA 1
ATOM 1610 C C . GLN A 1 201 ? -16.203 7.68 12.141 1 97.19 201 GLN A C 1
ATOM 1612 O O . GLN A 1 201 ? -16.547 7.586 10.961 1 97.19 201 GLN A O 1
ATOM 1617 N N . ILE A 1 202 ? -15.109 7.117 12.633 1 97.69 202 ILE A N 1
ATOM 1618 C CA . ILE A 1 202 ? -14.312 6.234 11.789 1 97.69 202 ILE A CA 1
ATOM 1619 C C . ILE A 1 202 ? -14.094 4.898 12.492 1 97.69 202 ILE A C 1
ATOM 1621 O O . ILE A 1 202 ? -14.258 4.801 13.711 1 97.69 202 ILE A O 1
ATOM 1625 N N . MET A 1 203 ? -13.828 3.938 11.719 1 98.25 203 MET A N 1
ATOM 1626 C CA . MET A 1 203 ? -13.406 2.627 12.203 1 98.25 203 MET A CA 1
ATOM 1627 C C . MET A 1 203 ? -11.977 2.322 11.773 1 98.25 203 MET A C 1
ATOM 1629 O O . MET A 1 203 ? -11.562 2.689 10.672 1 98.25 203 MET A O 1
ATOM 1633 N N . LYS A 1 204 ? -11.227 1.718 12.648 1 98.38 204 LYS A N 1
ATOM 1634 C CA . LYS A 1 204 ? -9.906 1.182 12.328 1 98.38 204 LYS A CA 1
ATOM 1635 C C . LYS A 1 204 ? -9.93 -0.344 12.289 1 98.38 204 LYS A C 1
ATOM 1637 O O . LYS A 1 204 ? -10.398 -0.986 13.234 1 98.38 204 LYS A O 1
ATOM 1642 N N . VAL A 1 205 ? -9.406 -0.897 11.18 1 98.5 205 VAL A N 1
ATOM 1643 C CA . VAL A 1 205 ? -9.398 -2.352 11.055 1 98.5 205 VAL A CA 1
ATOM 1644 C C . VAL A 1 205 ? -7.984 -2.832 10.727 1 98.5 205 VAL A C 1
ATOM 1646 O O . VAL A 1 205 ? -7.164 -2.062 10.219 1 98.5 205 VAL A O 1
ATOM 1649 N N . ASP A 1 206 ? -7.699 -4.074 11.102 1 97.88 206 ASP A N 1
ATOM 1650 C CA . ASP A 1 206 ? -6.469 -4.746 10.695 1 97.88 206 ASP A CA 1
ATOM 1651 C C . ASP A 1 206 ? -6.629 -5.418 9.336 1 97.88 206 ASP A C 1
ATOM 1653 O O . ASP A 1 206 ? -7.113 -6.547 9.25 1 97.88 206 ASP A O 1
ATOM 1657 N N . ALA A 1 207 ? -6.223 -4.781 8.289 1 96.81 207 ALA A N 1
ATOM 1658 C CA . ALA A 1 207 ? -6.305 -5.254 6.91 1 96.81 207 ALA A CA 1
ATOM 1659 C C . ALA A 1 207 ? -5.031 -4.926 6.141 1 96.81 207 ALA A C 1
ATOM 1661 O O . ALA A 1 207 ? -5.062 -4.16 5.172 1 96.81 207 ALA A O 1
ATOM 1662 N N . PRO A 1 208 ? -3.932 -5.582 6.535 1 96.5 208 PRO A N 1
ATOM 1663 C CA . PRO A 1 208 ? -2.625 -5.215 5.984 1 96.5 208 PRO A CA 1
ATOM 1664 C C . PRO A 1 208 ? -2.504 -5.52 4.492 1 96.5 208 PRO A C 1
ATOM 1666 O O . PRO A 1 208 ? -1.558 -5.07 3.842 1 96.5 208 PRO A O 1
ATOM 1669 N N . TRP A 1 209 ? -3.471 -6.238 3.84 1 96.12 209 TRP A N 1
ATOM 1670 C CA . TRP A 1 209 ? -3.465 -6.535 2.412 1 96.12 209 TRP A CA 1
ATOM 1671 C C . TRP A 1 209 ? -3.975 -5.348 1.604 1 96.12 209 TRP A C 1
ATOM 1673 O O . TRP A 1 209 ? -3.83 -5.312 0.38 1 96.12 209 TRP A O 1
ATOM 1683 N N . MET A 1 210 ? -4.602 -4.391 2.279 1 96.81 210 MET A N 1
ATOM 1684 C CA . MET A 1 210 ? -5.07 -3.191 1.592 1 96.81 210 MET A CA 1
ATOM 1685 C C . MET A 1 210 ? -3.908 -2.252 1.286 1 96.81 210 MET A C 1
ATOM 1687 O O . MET A 1 210 ? -3.293 -1.7 2.199 1 96.81 210 MET A O 1
ATOM 1691 N N . LYS A 1 211 ? -3.646 -2.045 -0.016 1 98.31 211 LYS A N 1
ATOM 1692 C CA . LYS A 1 211 ? -2.488 -1.243 -0.402 1 98.31 211 LYS A CA 1
ATOM 1693 C C . LYS A 1 211 ? -2.918 0.042 -1.104 1 98.31 211 LYS A C 1
ATOM 1695 O O . LYS A 1 211 ? -2.094 0.919 -1.365 1 98.31 211 LYS A O 1
ATOM 1700 N N . HIS A 1 212 ? -4.227 0.157 -1.454 1 98.62 212 HIS A N 1
ATOM 1701 C CA . HIS A 1 212 ? -4.77 1.326 -2.135 1 98.62 212 HIS A CA 1
ATOM 1702 C C . HIS A 1 212 ? -5.828 2.018 -1.279 1 98.62 212 HIS A C 1
ATOM 1704 O O . HIS A 1 212 ? -6.59 1.357 -0.571 1 98.62 212 HIS A O 1
ATOM 1710 N N . PHE A 1 213 ? -5.875 3.359 -1.354 1 98.75 213 PHE A N 1
ATOM 1711 C CA . PHE A 1 213 ? -7.07 4.012 -0.838 1 98.75 213 PHE A CA 1
ATOM 1712 C C . PHE A 1 213 ? -8.219 3.914 -1.839 1 98.75 213 PHE A C 1
ATOM 1714 O O . PHE A 1 213 ? -7.988 3.834 -3.047 1 98.75 213 PHE A O 1
ATOM 1721 N N . ILE A 1 214 ? -9.391 3.842 -1.388 1 98.25 214 ILE A N 1
ATOM 1722 C CA . ILE A 1 214 ? -10.617 3.85 -2.182 1 98.25 214 ILE A CA 1
ATOM 1723 C C . ILE A 1 214 ? -11.594 4.871 -1.61 1 98.25 214 ILE A C 1
ATOM 1725 O O . ILE A 1 214 ? -12.07 4.723 -0.481 1 98.25 214 ILE A O 1
ATOM 1729 N N . LEU A 1 215 ? -11.859 5.906 -2.371 1 97.06 215 LEU A N 1
ATOM 1730 C CA . LEU A 1 215 ? -12.828 6.934 -1.994 1 97.06 215 LEU A CA 1
ATOM 1731 C C . LEU A 1 215 ? -14.039 6.91 -2.922 1 97.06 215 LEU A C 1
ATOM 1733 O O . LEU A 1 215 ? -13.891 6.812 -4.141 1 97.06 215 LEU A O 1
ATOM 1737 N N . THR A 1 216 ? -15.148 6.914 -2.373 1 96.94 216 THR A N 1
ATOM 1738 C CA . THR A 1 216 ? -16.359 7.059 -3.178 1 96.94 216 THR A CA 1
ATOM 1739 C C . THR A 1 216 ? -17 8.422 -2.947 1 96.94 216 THR A C 1
ATOM 1741 O O . THR A 1 216 ? -16.828 9.023 -1.889 1 96.94 216 THR A O 1
ATOM 1744 N N . HIS A 1 217 ? -17.609 8.891 -3.98 1 93.19 217 HIS A N 1
ATOM 1745 C CA . HIS A 1 217 ? -18.266 10.203 -3.947 1 93.19 217 HIS A CA 1
ATOM 1746 C C . HIS A 1 217 ? -19.703 10.117 -4.438 1 93.19 217 HIS A C 1
ATOM 1748 O O . HIS A 1 217 ? -19.984 9.469 -5.445 1 93.19 217 HIS A O 1
ATOM 1754 N N . ASP A 1 218 ? -20.516 10.672 -3.66 1 87.81 218 ASP A N 1
ATOM 1755 C CA . ASP A 1 218 ? -21.922 10.789 -3.998 1 87.81 218 ASP A CA 1
ATOM 1756 C C . ASP A 1 218 ? -22.406 12.234 -3.836 1 87.81 218 ASP A C 1
ATOM 1758 O O . ASP A 1 218 ? -22.75 12.656 -2.73 1 87.81 218 ASP A O 1
ATOM 1762 N N . PRO A 1 219 ? -22.516 12.93 -4.898 1 80.06 219 PRO A N 1
ATOM 1763 C CA . PRO A 1 219 ? -22.922 14.328 -4.805 1 80.06 219 PRO A CA 1
ATOM 1764 C C . PRO A 1 219 ? -24.281 14.508 -4.145 1 80.06 219 PRO A C 1
ATOM 1766 O O . PRO A 1 219 ? -24.547 15.531 -3.508 1 80.06 219 PRO A O 1
ATOM 1769 N N . GLU A 1 220 ? -25.141 13.523 -4.219 1 81.19 220 GLU A N 1
ATOM 1770 C CA . GLU A 1 220 ? -26.469 13.633 -3.641 1 81.19 220 GLU A CA 1
ATOM 1771 C C . GLU A 1 220 ? -26.422 13.531 -2.117 1 81.19 220 GLU A C 1
ATOM 1773 O O . GLU A 1 220 ? -27.281 14.078 -1.427 1 81.19 220 GLU A O 1
ATOM 1778 N N . ARG A 1 221 ? -25.422 12.938 -1.652 1 79.19 221 ARG A N 1
ATOM 1779 C CA . ARG A 1 221 ? -25.328 12.719 -0.213 1 79.19 221 ARG A CA 1
ATOM 1780 C C . ARG A 1 221 ? -24.438 13.773 0.447 1 79.19 221 ARG A C 1
ATOM 1782 O O . ARG A 1 221 ? -24.406 13.875 1.675 1 79.19 221 ARG A O 1
ATOM 1789 N N . GLY A 1 222 ? -23.766 14.445 -0.29 1 77.75 222 GLY A N 1
ATOM 1790 C CA . GLY A 1 222 ? -22.859 15.438 0.259 1 77.75 222 GLY A CA 1
ATOM 1791 C C . GLY A 1 222 ? -21.453 14.914 0.471 1 77.75 222 GLY A C 1
ATOM 1792 O O . GLY A 1 222 ? -21.141 13.773 0.112 1 77.75 222 GLY A O 1
ATOM 1793 N N . ILE A 1 223 ? -20.609 15.719 1.152 1 75.25 223 ILE A N 1
ATOM 1794 C CA . ILE A 1 223 ? -19.188 15.422 1.295 1 75.25 223 ILE A CA 1
ATOM 1795 C C . ILE A 1 223 ? -18.984 14.445 2.445 1 75.25 223 ILE A C 1
ATOM 1797 O O . ILE A 1 223 ? -19.625 14.547 3.488 1 75.25 223 ILE A O 1
ATOM 1801 N N . TYR A 1 224 ? -18.156 13.492 2.254 1 74.75 224 TYR A N 1
ATOM 1802 C CA . TYR A 1 224 ? -17.688 12.555 3.266 1 74.75 224 TYR A CA 1
ATOM 1803 C C . TYR A 1 224 ? -18.797 11.641 3.738 1 74.75 224 TYR A C 1
ATOM 1805 O O . TYR A 1 224 ? -18.781 11.156 4.871 1 74.75 224 TYR A O 1
ATOM 1813 N N . ASN A 1 225 ? -19.844 11.523 2.996 1 87.81 225 ASN A N 1
ATOM 1814 C CA . ASN A 1 225 ? -20.984 10.727 3.439 1 87.81 225 ASN A CA 1
ATOM 1815 C C . ASN A 1 225 ? -21.094 9.422 2.66 1 87.81 225 ASN A C 1
ATOM 1817 O O . ASN A 1 225 ? -22.172 8.852 2.547 1 87.81 225 ASN A O 1
ATOM 1821 N N . SER A 1 226 ? -20.031 9.102 2.02 1 93.94 226 SER A N 1
ATOM 1822 C CA . SER A 1 226 ? -19.938 7.82 1.329 1 93.94 226 SER A CA 1
ATOM 1823 C C . SER A 1 226 ? -18.719 7.035 1.799 1 93.94 226 SER A C 1
ATOM 1825 O O . SER A 1 226 ? -17.781 7.609 2.361 1 93.94 226 SER A O 1
ATOM 1827 N N . PRO A 1 227 ? -18.797 5.766 1.613 1 96.12 227 PRO A N 1
ATOM 1828 C CA . PRO A 1 227 ? -17.734 4.922 2.162 1 96.12 227 PRO A CA 1
ATOM 1829 C C . PRO A 1 227 ? -16.359 5.285 1.613 1 96.12 227 PRO A C 1
ATOM 1831 O O . PRO A 1 227 ? -16.219 5.609 0.43 1 96.12 227 PRO A O 1
ATOM 1834 N N . TYR A 1 228 ? -15.406 5.262 2.463 1 97.38 228 TYR A N 1
ATOM 1835 C CA . TYR A 1 228 ? -14.016 5.367 2.025 1 97.38 228 TYR A CA 1
ATOM 1836 C C . TYR A 1 228 ? -13.125 4.41 2.807 1 97.38 228 TYR A C 1
ATOM 1838 O O . TYR A 1 228 ? -13.438 4.055 3.945 1 97.38 228 TYR A O 1
ATOM 1846 N N . ILE A 1 229 ? -12.094 3.945 2.219 1 98.5 229 ILE A N 1
ATOM 1847 C CA . ILE A 1 229 ? -11.078 3.041 2.746 1 98.5 229 ILE A CA 1
ATOM 1848 C C . ILE A 1 229 ? -9.688 3.654 2.559 1 98.5 229 ILE A C 1
ATOM 1850 O O . ILE A 1 229 ? -9.258 3.895 1.428 1 98.5 229 ILE A O 1
ATOM 1854 N N . ILE A 1 230 ? -8.938 3.902 3.656 1 98.69 230 ILE A N 1
ATOM 1855 C CA . ILE A 1 230 ? -7.637 4.559 3.584 1 98.69 230 ILE A CA 1
ATOM 1856 C C . ILE A 1 230 ? -6.617 3.779 4.414 1 98.69 230 ILE A C 1
ATOM 1858 O O . ILE A 1 230 ? -6.617 3.861 5.645 1 98.69 230 ILE A O 1
ATOM 1862 N N . PRO A 1 231 ? -5.742 3.107 3.771 1 98.62 231 PRO A N 1
ATOM 1863 C CA . PRO A 1 231 ? -4.711 2.357 4.492 1 98.62 231 PRO A CA 1
ATOM 1864 C C . PRO A 1 231 ? -3.674 3.264 5.148 1 98.62 231 PRO A C 1
ATOM 1866 O O . PRO A 1 231 ? -3.17 4.195 4.516 1 98.62 231 PRO A O 1
ATOM 1869 N N . GLY A 1 232 ? -3.424 3.021 6.414 1 97.75 232 GLY A N 1
ATOM 1870 C CA . GLY A 1 232 ? -2.283 3.588 7.117 1 97.75 232 GLY A CA 1
ATOM 1871 C C . GLY A 1 232 ? -1.144 2.602 7.297 1 97.75 232 GLY A C 1
ATOM 1872 O O . GLY A 1 232 ? -1.062 1.604 6.574 1 97.75 232 GLY A O 1
ATOM 1873 N N . THR A 1 233 ? -0.282 2.959 8.227 1 96.06 233 THR A N 1
ATOM 1874 C CA . THR A 1 233 ? 0.874 2.102 8.469 1 96.06 233 THR A CA 1
ATOM 1875 C C . THR A 1 233 ? 0.453 0.802 9.148 1 96.06 233 THR A C 1
ATOM 1877 O O . THR A 1 233 ? 0.824 -0.286 8.703 1 96.06 233 THR A O 1
ATOM 1880 N N . GLN A 1 234 ? -0.376 0.942 10.141 1 95.06 234 GLN A N 1
ATOM 1881 C CA . GLN A 1 234 ? -0.688 -0.236 10.938 1 95.06 234 GLN A CA 1
ATOM 1882 C C . GLN A 1 234 ? -2.139 -0.666 10.742 1 95.06 234 GLN A C 1
ATOM 1884 O O . GLN A 1 234 ? -2.471 -1.843 10.906 1 95.06 234 GLN A O 1
ATOM 1889 N N . THR A 1 235 ? -2.992 0.289 10.531 1 97.69 235 THR A N 1
ATOM 1890 C CA . THR A 1 235 ? -4.418 0.011 10.391 1 97.69 235 THR A CA 1
ATOM 1891 C C . THR A 1 235 ? -4.977 0.684 9.141 1 97.69 235 THR A C 1
ATOM 1893 O O . THR A 1 235 ? -4.316 1.528 8.531 1 97.69 235 THR A O 1
ATOM 1896 N N . VAL A 1 236 ? -6.133 0.222 8.766 1 98.5 236 VAL A N 1
ATOM 1897 C CA . VAL A 1 236 ? -6.898 0.824 7.68 1 98.5 236 VAL A CA 1
ATOM 1898 C C . VAL A 1 236 ? -8.078 1.609 8.25 1 98.5 236 VAL A C 1
ATOM 1900 O O . VAL A 1 236 ? -8.82 1.102 9.094 1 98.5 236 VAL A O 1
ATOM 1903 N N . THR A 1 237 ? -8.203 2.828 7.816 1 98.69 237 THR A N 1
ATOM 1904 C CA . THR A 1 237 ? -9.297 3.676 8.273 1 98.69 237 THR A CA 1
ATOM 1905 C C . THR A 1 237 ? -10.508 3.537 7.359 1 98.69 237 THR A C 1
ATOM 1907 O O . THR A 1 237 ? -10.398 3.691 6.141 1 98.69 237 THR A O 1
ATOM 1910 N N . LEU A 1 238 ? -11.617 3.184 7.949 1 98.69 238 LEU A N 1
ATOM 1911 C CA . LEU A 1 238 ? -12.906 3.143 7.262 1 98.69 238 LEU A CA 1
ATOM 1912 C C . LEU A 1 238 ? -13.797 4.297 7.707 1 98.69 238 LEU A C 1
ATOM 1914 O O . LEU A 1 238 ? -13.867 4.613 8.898 1 98.69 238 LEU A O 1
ATOM 1918 N N . GLY A 1 239 ? -14.375 4.941 6.785 1 96.94 239 GLY A N 1
ATOM 1919 C CA . GLY A 1 239 ? -15.25 6.039 7.152 1 96.94 239 GLY A CA 1
ATOM 1920 C C . GLY A 1 239 ? -16.344 6.301 6.129 1 96.94 239 GLY A C 1
ATOM 1921 O O . GLY A 1 239 ? -16.688 5.414 5.344 1 96.94 239 GLY A O 1
ATOM 1922 N N . GLY A 1 240 ? -16.938 7.5 6.336 1 90.06 240 GLY A N 1
ATOM 1923 C CA . GLY A 1 240 ? -18.047 7.957 5.52 1 90.06 240 GLY A CA 1
ATOM 1924 C C . GLY A 1 240 ? -19.172 8.547 6.332 1 90.06 240 GLY A C 1
ATOM 1925 O O . GLY A 1 240 ? -20.344 8.203 6.129 1 90.06 240 GLY A O 1
ATOM 1926 N N . ILE A 1 241 ? -18.812 9.242 7.465 1 94.19 241 ILE A N 1
ATOM 1927 C CA . ILE A 1 241 ? -19.812 9.906 8.281 1 94.19 241 ILE A CA 1
ATOM 1928 C C . ILE A 1 241 ? -19.516 11.398 8.359 1 94.19 241 ILE A C 1
ATOM 1930 O O . ILE A 1 241 ? -18.406 11.797 8.719 1 94.19 241 ILE A O 1
ATOM 1934 N N . PHE A 1 242 ? -20.438 12.195 8.008 1 94.19 242 PHE A N 1
ATOM 1935 C CA . PHE A 1 242 ? -20.375 13.641 8.141 1 94.19 242 PHE A CA 1
ATOM 1936 C C . PHE A 1 242 ? -21.703 14.211 8.617 1 94.19 242 PHE A C 1
ATOM 1938 O O . PHE A 1 242 ? -22.688 14.203 7.875 1 94.19 242 PHE A O 1
ATOM 1945 N N . GLN A 1 243 ? -21.734 14.695 9.852 1 95.88 243 GLN A N 1
ATOM 1946 C CA . GLN A 1 243 ? -22.953 15.219 10.469 1 95.88 243 GLN A CA 1
ATOM 1947 C C . GLN A 1 243 ? -22.75 16.641 10.969 1 95.88 243 GLN A C 1
ATOM 1949 O O . GLN A 1 243 ? -22.25 16.844 12.078 1 95.88 243 GLN A O 1
ATOM 1954 N N . LEU A 1 244 ? -23.188 17.578 10.195 1 94.62 244 LEU A N 1
ATOM 1955 C CA . LEU A 1 244 ? -23.031 19 10.492 1 94.62 244 LEU A CA 1
ATOM 1956 C C . LEU A 1 244 ? -23.859 19.406 11.703 1 94.62 244 LEU A C 1
ATOM 1958 O O . LEU A 1 244 ? -25.047 19.047 11.797 1 94.62 244 LEU A O 1
ATOM 1962 N N . GLY A 1 245 ? -23.266 20.078 12.625 1 96.25 245 GLY A N 1
ATOM 1963 C CA . GLY A 1 245 ? -23.969 20.625 13.766 1 96.25 245 GLY A CA 1
ATOM 1964 C C . GLY A 1 245 ? -24.125 19.641 14.906 1 96.25 245 GLY A C 1
ATOM 1965 O O . GLY A 1 245 ? -24.672 19.984 15.961 1 96.25 245 GLY A O 1
ATOM 1966 N N . ASN A 1 246 ? -23.672 18.453 14.719 1 97.12 246 ASN A N 1
ATOM 1967 C CA . ASN A 1 246 ? -23.781 17.406 15.742 1 97.12 246 ASN A CA 1
ATOM 1968 C C . ASN A 1 246 ? -22.578 17.438 16.688 1 97.12 246 ASN A C 1
ATOM 1970 O O . ASN A 1 246 ? -21.438 17.219 16.266 1 97.12 246 ASN A O 1
ATOM 1974 N N . TRP A 1 247 ? -22.781 17.641 18 1 96.69 247 TRP A N 1
ATOM 1975 C CA . TRP A 1 247 ? -21.719 17.812 18.969 1 96.69 247 TRP A CA 1
ATOM 1976 C C . TRP A 1 247 ? -21.531 16.531 19.781 1 96.69 247 TRP A C 1
ATOM 1978 O O . TRP A 1 247 ? -20.828 16.531 20.797 1 96.69 247 TRP A O 1
ATOM 1988 N N . SER A 1 248 ? -22.188 15.422 19.312 1 96.88 248 SER A N 1
ATOM 1989 C CA . SER A 1 248 ? -22.047 14.188 20.078 1 96.88 248 SER A CA 1
ATOM 1990 C C . SER A 1 248 ? -20.656 13.578 19.906 1 96.88 248 SER A C 1
ATOM 1992 O O . SER A 1 248 ? -20.188 13.406 18.781 1 96.88 248 SER A O 1
ATOM 1994 N N . GLU A 1 249 ? -20 13.242 21 1 94.19 249 GLU A N 1
ATOM 1995 C CA . GLU A 1 249 ? -18.688 12.602 20.969 1 94.19 249 GLU A CA 1
ATOM 1996 C C . GLU A 1 249 ? -18.812 11.086 21.062 1 94.19 249 GLU A C 1
ATOM 1998 O O . GLU A 1 249 ? -17.797 10.375 21.016 1 94.19 249 GLU A O 1
ATOM 2003 N N . LEU A 1 250 ? -20.016 10.617 21.172 1 95.62 250 LEU A N 1
ATOM 2004 C CA . LEU A 1 250 ? -20.25 9.203 21.406 1 95.62 250 LEU A CA 1
ATOM 2005 C C . LEU A 1 250 ? -20.297 8.43 20.094 1 95.62 250 LEU A C 1
ATOM 2007 O O . LEU A 1 250 ? -20.844 8.914 19.109 1 95.62 250 LEU A O 1
ATOM 2011 N N . ASN A 1 251 ? -19.719 7.281 20.219 1 96.12 251 ASN A N 1
ATOM 2012 C CA . ASN A 1 251 ? -19.891 6.375 19.094 1 96.12 251 ASN A CA 1
ATOM 2013 C C . ASN A 1 251 ? -21.344 5.953 18.922 1 96.12 251 ASN A C 1
ATOM 2015 O O . ASN A 1 251 ? -22.047 5.758 19.906 1 96.12 251 ASN A O 1
ATOM 2019 N N . ASN A 1 252 ? -21.781 5.875 17.734 1 96.75 252 ASN A N 1
ATOM 2020 C CA . ASN A 1 252 ? -23.141 5.52 17.375 1 96.75 252 ASN A CA 1
ATOM 2021 C C . ASN A 1 252 ? -23.188 4.219 16.562 1 96.75 252 ASN A C 1
ATOM 2023 O O . ASN A 1 252 ? -22.469 4.066 15.578 1 96.75 252 ASN A O 1
ATOM 2027 N N . ILE A 1 253 ? -24.062 3.33 16.938 1 97.19 253 ILE A N 1
ATOM 2028 C CA . ILE A 1 253 ? -24.125 1.998 16.344 1 97.19 253 ILE A CA 1
ATOM 2029 C C . ILE A 1 253 ? -24.625 2.098 14.906 1 97.19 253 ILE A C 1
ATOM 2031 O O . ILE A 1 253 ? -24.219 1.325 14.039 1 97.19 253 ILE A O 1
ATOM 2035 N N . GLN A 1 254 ? -25.531 2.957 14.672 1 97.31 254 GLN A N 1
ATOM 2036 C CA . GLN A 1 254 ? -26.016 3.135 13.305 1 97.31 254 GLN A CA 1
ATOM 2037 C C . GLN A 1 254 ? -24.891 3.627 12.391 1 97.31 254 GLN A C 1
ATOM 2039 O O . GLN A 1 254 ? -24.797 3.197 11.242 1 97.31 254 GLN A O 1
ATOM 2044 N N . ASP A 1 255 ? -24.094 4.582 12.914 1 97.31 255 ASP A N 1
ATOM 2045 C CA . ASP A 1 255 ? -22.938 5.055 12.164 1 97.31 255 ASP A CA 1
ATOM 2046 C C . ASP A 1 255 ? -21.953 3.92 11.914 1 97.31 255 ASP A C 1
ATOM 2048 O O . ASP A 1 255 ? -21.422 3.781 10.805 1 97.31 255 ASP A O 1
ATOM 2052 N N . HIS A 1 256 ? -21.75 3.121 12.914 1 97.75 256 HIS A N 1
ATOM 2053 C CA . HIS A 1 256 ? -20.906 1.942 12.781 1 97.75 256 HIS A CA 1
ATOM 2054 C C . HIS A 1 256 ? -21.391 1.04 11.648 1 97.75 256 HIS A C 1
ATOM 2056 O O . HIS A 1 256 ? -20.594 0.63 10.797 1 97.75 256 HIS A O 1
ATOM 2062 N N . ASN A 1 257 ? -22.625 0.707 11.633 1 98 257 ASN A N 1
ATOM 2063 C CA . ASN A 1 257 ? -23.203 -0.189 10.633 1 98 257 ASN A CA 1
ATOM 2064 C C . ASN A 1 257 ? -23.094 0.398 9.227 1 98 257 ASN A C 1
ATOM 2066 O O . ASN A 1 257 ? -22.781 -0.317 8.273 1 98 257 ASN A O 1
ATOM 2070 N N . THR A 1 258 ? -23.375 1.671 9.18 1 96.94 258 THR A N 1
ATOM 2071 C CA . THR A 1 258 ? -23.281 2.359 7.898 1 96.94 258 THR A CA 1
ATOM 2072 C C . THR A 1 258 ? -21.875 2.26 7.316 1 96.94 258 THR A C 1
ATOM 2074 O O . THR A 1 258 ? -21.703 1.92 6.145 1 96.94 258 THR A O 1
ATOM 2077 N N . ILE A 1 259 ? -20.891 2.504 8.109 1 98 259 ILE A N 1
ATOM 2078 C CA . ILE A 1 259 ? -19.5 2.451 7.672 1 98 259 ILE A CA 1
ATOM 2079 C C . ILE A 1 259 ? -19.141 1.02 7.281 1 98 259 ILE A C 1
ATOM 2081 O O . ILE A 1 259 ? -18.625 0.779 6.184 1 98 259 ILE A O 1
ATOM 2085 N N . TRP A 1 260 ? -19.438 0.083 8.18 1 98.12 260 TRP A N 1
ATOM 2086 C CA . TRP A 1 260 ? -19.031 -1.306 8.008 1 98.12 260 TRP A CA 1
ATOM 2087 C C . TRP A 1 260 ? -19.641 -1.904 6.75 1 98.12 260 TRP A C 1
ATOM 2089 O O . TRP A 1 260 ? -18.938 -2.453 5.898 1 98.12 260 TRP A O 1
ATOM 2099 N N . GLU A 1 261 ? -20.922 -1.737 6.578 1 97.5 261 GLU A N 1
ATOM 2100 C CA . GLU A 1 261 ? -21.625 -2.309 5.434 1 97.5 261 GLU A CA 1
ATOM 2101 C C . GLU A 1 261 ? -21.188 -1.647 4.129 1 97.5 261 GLU A C 1
ATOM 2103 O O . GLU A 1 261 ? -21 -2.324 3.119 1 97.5 261 GLU A O 1
ATOM 2108 N N . GLY A 1 262 ? -21.078 -0.339 4.172 1 96.38 262 GLY A N 1
ATOM 2109 C CA . GLY A 1 262 ? -20.641 0.377 2.984 1 96.38 262 GLY A CA 1
ATOM 2110 C C . GLY A 1 262 ? -19.266 -0.026 2.52 1 96.38 262 GLY A C 1
ATOM 2111 O O . GLY A 1 262 ? -19.047 -0.281 1.332 1 96.38 262 GLY A O 1
ATOM 2112 N N . CYS A 1 263 ? -18.344 -0.113 3.428 1 97.06 263 CYS A N 1
ATOM 2113 C CA . CYS A 1 263 ? -16.969 -0.447 3.086 1 97.06 263 CYS A CA 1
ATOM 2114 C C . CYS A 1 263 ? -16.844 -1.908 2.67 1 97.06 263 CYS A C 1
ATOM 2116 O O . CYS A 1 263 ? -16.109 -2.234 1.741 1 97.06 263 CYS A O 1
ATOM 2118 N N . CYS A 1 264 ? -17.609 -2.818 3.33 1 95.69 264 CYS A N 1
ATOM 2119 C CA . CYS A 1 264 ? -17.562 -4.234 2.975 1 95.69 264 CYS A CA 1
ATOM 2120 C C . CYS A 1 264 ? -18.172 -4.473 1.601 1 95.69 264 CYS A C 1
ATOM 2122 O O . CYS A 1 264 ? -17.766 -5.387 0.884 1 95.69 264 CYS A O 1
ATOM 2124 N N . ARG A 1 265 ? -19.125 -3.646 1.216 1 93.81 265 ARG A N 1
ATOM 2125 C CA . ARG A 1 265 ? -19.672 -3.729 -0.134 1 93.81 265 ARG A CA 1
ATOM 2126 C C . ARG A 1 265 ? -18.641 -3.287 -1.171 1 93.81 265 ARG A C 1
ATOM 2128 O O . ARG A 1 265 ? -18.547 -3.883 -2.244 1 93.81 265 ARG A O 1
ATOM 2135 N N . LEU A 1 266 ? -17.938 -2.307 -0.783 1 93.94 266 LEU A N 1
ATOM 2136 C CA . LEU A 1 266 ? -16.922 -1.756 -1.665 1 93.94 266 LEU A CA 1
ATOM 2137 C C . LEU A 1 266 ? -15.742 -2.715 -1.799 1 93.94 266 LEU A C 1
ATOM 2139 O O . LEU A 1 266 ? -15.188 -2.881 -2.889 1 93.94 266 LEU A O 1
ATOM 2143 N N . GLU A 1 267 ? -15.305 -3.338 -0.766 1 94.88 267 GLU A N 1
ATOM 2144 C CA . GLU A 1 267 ? -14.203 -4.293 -0.673 1 94.88 267 GLU A CA 1
ATOM 2145 C C . GLU A 1 267 ? -14.578 -5.484 0.2 1 94.88 267 GLU A C 1
ATOM 2147 O O . GLU A 1 267 ? -14.297 -5.496 1.4 1 94.88 267 GLU A O 1
ATOM 2152 N N . PRO A 1 268 ? -15.016 -6.523 -0.368 1 93.88 268 PRO A N 1
ATOM 2153 C CA . PRO A 1 268 ? -15.578 -7.648 0.38 1 93.88 268 PRO A CA 1
ATOM 2154 C C . PRO A 1 268 ? -14.547 -8.344 1.266 1 93.88 268 PRO A C 1
ATOM 2156 O O . PRO A 1 268 ? -14.914 -8.961 2.271 1 93.88 268 PRO A O 1
ATOM 2159 N N . THR A 1 269 ? -13.25 -8.258 0.977 1 94.12 269 THR A N 1
ATOM 2160 C CA . THR A 1 269 ? -12.234 -8.898 1.796 1 94.12 269 THR A CA 1
ATOM 2161 C C . THR A 1 269 ? -12.234 -8.328 3.209 1 94.12 269 THR A C 1
ATOM 2163 O O . THR A 1 269 ? -11.711 -8.945 4.137 1 94.12 269 THR A O 1
ATOM 2166 N N . LEU A 1 270 ? -12.812 -7.176 3.439 1 95.75 270 LEU A N 1
ATOM 2167 C CA . LEU A 1 270 ? -12.828 -6.516 4.738 1 95.75 270 LEU A CA 1
ATOM 2168 C C . LEU A 1 270 ? -13.695 -7.277 5.73 1 95.75 270 LEU A C 1
ATOM 2170 O O . LEU A 1 270 ? -13.602 -7.066 6.941 1 95.75 270 LEU A O 1
ATOM 2174 N N . LYS A 1 271 ? -14.578 -8.102 5.172 1 94.12 271 LYS A N 1
ATOM 2175 C CA . LYS A 1 271 ? -15.461 -8.867 6.043 1 94.12 271 LYS A CA 1
ATOM 2176 C C . LYS A 1 271 ? -14.656 -9.734 7.008 1 94.12 271 LYS A C 1
ATOM 2178 O O . LYS A 1 271 ? -15.125 -10.062 8.094 1 94.12 271 LYS A O 1
ATOM 2183 N N . ASN A 1 272 ? -13.391 -10.008 6.641 1 90.75 272 ASN A N 1
ATOM 2184 C CA . ASN A 1 272 ? -12.523 -10.844 7.461 1 90.75 272 ASN A CA 1
ATOM 2185 C C . ASN A 1 272 ? -11.578 -10 8.312 1 90.75 272 ASN A C 1
ATOM 2187 O O . ASN A 1 272 ? -10.789 -10.547 9.094 1 90.75 272 ASN A O 1
ATOM 2191 N N . ALA A 1 273 ? -11.633 -8.734 8.203 1 95.31 273 ALA A N 1
ATOM 2192 C CA . ALA A 1 273 ? -10.703 -7.867 8.93 1 95.31 273 ALA A CA 1
ATOM 2193 C C . ALA A 1 273 ? -11.094 -7.75 10.398 1 95.31 273 ALA A C 1
ATOM 2195 O O . ALA A 1 273 ? -12.281 -7.68 10.727 1 95.31 273 ALA A O 1
ATOM 2196 N N . ARG A 1 274 ? -10.18 -7.789 11.289 1 96.75 274 ARG A N 1
ATOM 2197 C CA . ARG A 1 274 ? -10.406 -7.547 12.711 1 96.75 274 ARG A CA 1
ATOM 2198 C C . ARG A 1 274 ? -10.602 -6.062 12.984 1 96.75 274 ARG A C 1
ATOM 2200 O O . ARG A 1 274 ? -9.781 -5.234 12.57 1 96.75 274 ARG A O 1
ATOM 2207 N N . ILE A 1 275 ? -11.633 -5.719 13.688 1 97.5 275 ILE A N 1
ATOM 2208 C CA . ILE A 1 275 ? -11.867 -4.34 14.094 1 97.5 275 ILE A CA 1
ATOM 2209 C C . ILE A 1 275 ? -10.961 -3.988 15.273 1 97.5 275 ILE A C 1
ATOM 2211 O O . ILE A 1 275 ? -10.992 -4.656 16.312 1 97.5 275 ILE A O 1
ATOM 2215 N N . ILE A 1 276 ? -10.195 -3.002 15.133 1 97.69 276 ILE A N 1
ATOM 2216 C CA . ILE A 1 276 ? -9.234 -2.572 16.156 1 97.69 276 ILE A CA 1
ATOM 2217 C C . ILE A 1 276 ? -9.883 -1.532 17.062 1 97.69 276 ILE A C 1
ATOM 2219 O O . ILE A 1 276 ? -9.617 -1.499 18.266 1 97.69 276 ILE A O 1
ATOM 2223 N N . GLY A 1 277 ? -10.672 -0.601 16.375 1 95.81 277 GLY A N 1
ATOM 2224 C CA . GLY A 1 277 ? -11.312 0.427 17.172 1 95.81 277 GLY A CA 1
ATOM 2225 C C . GLY A 1 277 ? -12.109 1.416 16.359 1 95.81 277 GLY A C 1
ATOM 2226 O O . GLY A 1 277 ? -12.156 1.313 15.125 1 95.81 277 GLY A O 1
ATOM 2227 N N . GLU A 1 278 ? -12.789 2.285 17.125 1 96.44 278 GLU A N 1
ATOM 2228 C CA . GLU A 1 278 ? -13.602 3.346 16.547 1 96.44 278 GLU A CA 1
ATOM 2229 C C . GLU A 1 278 ? -13.359 4.68 17.234 1 96.44 278 GLU A C 1
ATOM 2231 O O . GLU A 1 278 ? -13.055 4.711 18.438 1 96.44 278 GLU A O 1
ATOM 2236 N N . ARG A 1 279 ? -13.422 5.715 16.5 1 96.38 279 ARG A N 1
ATOM 2237 C CA . ARG A 1 279 ? -13.219 7.047 17.047 1 96.38 279 ARG A CA 1
ATOM 2238 C C . ARG A 1 279 ? -14.219 8.039 16.469 1 96.38 279 ARG A C 1
ATOM 2240 O O . ARG A 1 279 ? -14.625 7.91 15.312 1 96.38 279 ARG A O 1
ATOM 2247 N N . THR A 1 280 ? -14.602 8.914 17.297 1 96.81 280 THR A N 1
ATOM 2248 C CA . THR A 1 280 ? -15.445 10.031 16.891 1 96.81 280 THR A CA 1
ATOM 2249 C C . THR A 1 280 ? -14.695 11.352 17.047 1 96.81 280 THR A C 1
ATOM 2251 O O . THR A 1 280 ? -13.891 11.508 17.969 1 96.81 280 THR A O 1
ATOM 2254 N N . GLY A 1 281 ? -14.914 12.297 16.141 1 95.44 281 GLY A N 1
ATOM 2255 C CA . GLY A 1 281 ? -14.289 13.602 16.203 1 95.44 281 GLY A CA 1
ATOM 2256 C C . GLY A 1 281 ? -15.086 14.688 15.508 1 95.44 281 GLY A C 1
ATOM 2257 O O . GLY A 1 281 ? -16.109 14.398 14.883 1 95.44 281 GLY A O 1
ATOM 2258 N N . PHE A 1 282 ? -14.602 15.945 15.672 1 96.5 282 PHE A N 1
ATOM 2259 C CA . PHE A 1 282 ? -15.289 17.109 15.125 1 96.5 282 PHE A CA 1
ATOM 2260 C C . PHE A 1 282 ? -14.406 17.844 14.117 1 96.5 282 PHE A C 1
ATOM 2262 O O . PHE A 1 282 ? -13.391 18.422 14.492 1 96.5 282 PHE A O 1
ATOM 2269 N N . ARG A 1 283 ? -14.82 17.875 12.898 1 95.75 283 ARG A N 1
ATOM 2270 C CA . ARG A 1 283 ? -14.195 18.75 11.906 1 95.75 283 ARG A CA 1
ATOM 2271 C C . ARG A 1 283 ? -14.625 20.203 12.109 1 95.75 283 ARG A C 1
ATOM 2273 O O . ARG A 1 283 ? -15.797 20.469 12.383 1 95.75 283 ARG A O 1
ATOM 2280 N N . PRO A 1 284 ? -13.672 21.047 12.078 1 96.94 284 PRO A N 1
ATOM 2281 C CA . PRO A 1 284 ? -14.047 22.453 12.133 1 96.94 284 PRO A CA 1
ATOM 2282 C C . PRO A 1 284 ? -14.586 22.969 10.805 1 96.94 284 PRO A C 1
ATOM 2284 O O . PRO A 1 284 ? -13.844 23.562 10.023 1 96.94 284 PRO A O 1
ATOM 2287 N N . VAL A 1 285 ? -15.867 22.891 10.586 1 95.12 285 VAL A N 1
ATOM 2288 C CA . VAL A 1 285 ? -16.469 23.188 9.289 1 95.12 285 VAL A CA 1
ATOM 2289 C C . VAL A 1 285 ? -16.797 24.688 9.211 1 95.12 285 VAL A C 1
ATOM 2291 O O . VAL A 1 285 ? -17.438 25.234 10.102 1 95.12 285 VAL A O 1
ATOM 2294 N N . ARG A 1 286 ? -16.312 25.281 8.18 1 94.19 286 ARG A N 1
ATOM 2295 C CA . ARG A 1 286 ? -16.562 26.688 7.824 1 94.19 286 ARG A CA 1
ATOM 2296 C C . ARG A 1 286 ? -16.562 26.875 6.312 1 94.19 286 ARG A C 1
ATOM 2298 O O . ARG A 1 286 ? -15.875 26.156 5.586 1 94.19 286 ARG A O 1
ATOM 2305 N N . PRO A 1 287 ? -17.406 27.766 5.766 1 89.12 287 PRO A N 1
ATOM 2306 C CA . PRO A 1 287 ? -17.422 27.938 4.316 1 89.12 287 PRO A CA 1
ATOM 2307 C C . PRO A 1 287 ? -16.047 28.312 3.75 1 89.12 287 PRO A C 1
ATOM 2309 O O . PRO A 1 287 ? -15.727 27.938 2.623 1 89.12 287 PRO A O 1
ATOM 2312 N N . GLN A 1 288 ? -15.352 29.031 4.582 1 90.19 288 GLN A N 1
ATOM 2313 C CA . GLN A 1 288 ? -13.992 29.406 4.227 1 90.19 288 GLN A CA 1
ATOM 2314 C C . GLN A 1 288 ? -13.07 29.375 5.449 1 90.19 288 GLN A C 1
ATOM 2316 O O . GLN A 1 288 ? -13.477 29.766 6.547 1 90.19 288 GLN A O 1
ATOM 2321 N N . ILE A 1 289 ? -11.898 28.953 5.148 1 95.19 289 ILE A N 1
ATOM 2322 C CA . ILE A 1 289 ? -10.906 29 6.219 1 95.19 289 ILE A CA 1
ATOM 2323 C C . ILE A 1 289 ? -10.734 30.438 6.711 1 95.19 289 ILE A C 1
ATOM 2325 O O . ILE A 1 289 ? -10.68 31.359 5.906 1 95.19 289 ILE A O 1
ATOM 2329 N N . ARG A 1 290 ? -10.75 30.625 8.008 1 96.88 290 ARG A N 1
ATOM 2330 C CA . ARG A 1 290 ? -10.453 31.938 8.562 1 96.88 290 ARG A CA 1
ATOM 2331 C C . ARG A 1 290 ? -8.977 32.062 8.93 1 96.88 290 ARG A C 1
ATOM 2333 O O . ARG A 1 290 ? -8.539 31.5 9.945 1 96.88 290 ARG A O 1
ATOM 2340 N N . LEU A 1 291 ? -8.219 32.656 8.109 1 97.94 291 LEU A N 1
ATOM 2341 C CA . LEU A 1 291 ? -6.805 32.969 8.312 1 97.94 291 LEU A CA 1
ATOM 2342 C C . LEU A 1 291 ? -6.539 34.438 8.156 1 97.94 291 LEU A C 1
ATOM 2344 O O . LEU A 1 291 ? -6.297 34.938 7.047 1 97.94 291 LEU A O 1
ATOM 2348 N N . GLU A 1 292 ? -6.578 35.125 9.266 1 97.38 292 GLU A N 1
ATOM 2349 C CA . GLU A 1 292 ? -6.492 36.562 9.242 1 97.38 292 GLU A CA 1
ATOM 2350 C C . GLU A 1 292 ? -6.004 37.125 10.578 1 97.38 292 GLU A C 1
ATOM 2352 O O . GLU A 1 292 ? -5.961 36.375 11.578 1 97.38 292 GLU A O 1
ATOM 2357 N N . ARG A 1 293 ? -5.617 38.344 10.539 1 96.5 293 ARG A N 1
ATOM 2358 C CA . ARG A 1 293 ? -5.133 39.062 11.719 1 96.5 293 ARG A CA 1
ATOM 2359 C C . ARG A 1 293 ? -6.18 40.031 12.234 1 96.5 293 ARG A C 1
ATOM 2361 O O . ARG A 1 293 ? -6.957 40.594 11.453 1 96.5 293 ARG A O 1
ATOM 2368 N N . GLU A 1 294 ? -6.285 40.094 13.523 1 94.12 294 GLU A N 1
ATOM 2369 C CA . GLU A 1 294 ? -7.16 41.062 14.195 1 94.12 294 GLU A CA 1
ATOM 2370 C C . GLU A 1 294 ? -6.484 41.656 15.43 1 94.12 294 GLU A C 1
ATOM 2372 O O . GLU A 1 294 ? -5.664 41 16.078 1 94.12 294 GLU A O 1
ATOM 2377 N N . GLN A 1 295 ? -6.789 42.938 15.711 1 92 295 GLN A N 1
ATOM 2378 C CA . GLN A 1 295 ? -6.309 43.531 16.953 1 92 295 GLN A CA 1
ATOM 2379 C C . GLN A 1 295 ? -7.281 43.281 18.094 1 92 295 GLN A C 1
ATOM 2381 O O . GLN A 1 295 ? -8.492 43.438 17.938 1 92 295 GLN A O 1
ATOM 2386 N N . LEU A 1 296 ? -6.695 42.781 19.156 1 90 296 LEU A N 1
ATOM 2387 C CA . LEU A 1 296 ? -7.523 42.594 20.344 1 90 296 LEU A CA 1
ATOM 2388 C C . LEU A 1 296 ? -7.82 43.938 21.016 1 90 296 LEU A C 1
ATOM 2390 O O . LEU A 1 296 ? -6.902 44.688 21.344 1 90 296 LEU A O 1
ATOM 2394 N N . ARG A 1 297 ? -9.055 44.469 20.984 1 76.69 297 ARG A N 1
ATOM 2395 C CA . ARG A 1 297 ? -9.438 45.781 21.5 1 76.69 297 ARG A CA 1
ATOM 2396 C C . ARG A 1 297 ? -9.672 45.719 23.016 1 76.69 297 ARG A C 1
ATOM 2398 O O . ARG A 1 297 ? -10.508 46.469 23.531 1 76.69 297 ARG A O 1
ATOM 2405 N N . THR A 1 298 ? -9.125 44.781 23.625 1 66.75 298 THR A N 1
ATOM 2406 C CA . THR A 1 298 ? -9.461 44.781 25.031 1 66.75 298 THR A CA 1
ATOM 2407 C C . THR A 1 298 ? -8.305 45.344 25.875 1 66.75 298 THR A C 1
ATOM 2409 O O . THR A 1 298 ? -7.219 44.75 25.891 1 66.75 298 THR A O 1
ATOM 2412 N N . GLY A 1 299 ? -8.547 46.438 26.516 1 60.12 299 GLY A N 1
ATOM 2413 C CA . GLY A 1 299 ? -7.637 47.094 27.438 1 60.12 299 GLY A CA 1
ATOM 2414 C C . GLY A 1 299 ? -6.469 47.781 26.75 1 60.12 299 GLY A C 1
ATOM 2415 O O . GLY A 1 299 ? -6.496 47.969 25.531 1 60.12 299 GLY A O 1
ATOM 2416 N N . PRO A 1 300 ? -5.453 48.188 27.453 1 59.5 300 PRO A N 1
ATOM 2417 C CA . PRO A 1 300 ? -4.293 48.938 26.969 1 59.5 300 PRO A CA 1
ATOM 2418 C C . PRO A 1 300 ? -3.334 48.062 26.156 1 59.5 300 PRO A C 1
ATOM 2420 O O . PRO A 1 300 ? -2.408 48.594 25.516 1 59.5 300 PRO A O 1
ATOM 2423 N N . SER A 1 301 ? -3.717 46.75 26.078 1 68.25 301 SER A N 1
ATOM 2424 C CA . SER A 1 301 ? -2.734 45.875 25.453 1 68.25 301 SER A CA 1
ATOM 2425 C C . SER A 1 301 ? -2.869 45.906 23.938 1 68.25 301 SER A C 1
ATOM 2427 O O . SER A 1 301 ? -3.98 45.969 23.406 1 68.25 301 SER A O 1
ATOM 2429 N N . ASN A 1 302 ? -1.825 46.094 23.203 1 85.31 302 ASN A N 1
ATOM 2430 C CA . ASN A 1 302 ? -1.698 46.094 21.75 1 85.31 302 ASN A CA 1
ATOM 2431 C C . ASN A 1 302 ? -1.472 44.688 21.219 1 85.31 302 ASN A C 1
ATOM 2433 O O . ASN A 1 302 ? -0.709 44.5 20.266 1 85.31 302 ASN A O 1
ATOM 2437 N N . THR A 1 303 ? -2.238 43.75 21.906 1 93.62 303 THR A N 1
ATOM 2438 C CA . THR A 1 303 ? -2.039 42.375 21.516 1 93.62 303 THR A CA 1
ATOM 2439 C C . THR A 1 303 ? -2.705 42.094 20.172 1 93.62 303 THR A C 1
ATOM 2441 O O . THR A 1 303 ? -3.828 42.531 19.922 1 93.62 303 THR A O 1
ATOM 2444 N N . GLU A 1 304 ? -1.98 41.375 19.266 1 95.88 304 GLU A N 1
ATOM 2445 C CA . GLU A 1 304 ? -2.49 40.938 17.969 1 95.88 304 GLU A CA 1
ATOM 2446 C C . GLU A 1 304 ? -2.975 39.5 18.016 1 95.88 304 GLU A C 1
ATOM 2448 O O . GLU A 1 304 ? -2.379 38.656 18.688 1 95.88 304 GLU A O 1
ATOM 2453 N N . VAL A 1 305 ? -4.082 39.25 17.312 1 97.25 305 VAL A N 1
ATOM 2454 C CA . VAL A 1 305 ? -4.59 37.906 17.203 1 97.25 305 VAL A CA 1
ATOM 2455 C C . VAL A 1 305 ? -4.531 37.438 15.742 1 97.25 305 VAL A C 1
ATOM 2457 O O . VAL A 1 305 ? -4.984 38.156 14.844 1 97.25 305 VAL A O 1
ATOM 2460 N N . ILE A 1 306 ? -3.889 36.375 15.469 1 98.5 306 ILE A N 1
ATOM 2461 C CA . ILE A 1 306 ? -3.951 35.688 14.172 1 98.5 306 ILE A CA 1
ATOM 2462 C C . ILE A 1 306 ? -4.863 34.469 14.273 1 98.5 306 ILE A C 1
ATOM 2464 O O . ILE A 1 306 ? -4.586 33.531 15.031 1 98.5 306 ILE A O 1
ATOM 2468 N N . HIS A 1 307 ? -5.957 34.5 13.547 1 98.5 307 HIS A N 1
ATOM 2469 C CA . HIS A 1 307 ? -6.844 33.344 13.477 1 98.5 307 HIS A CA 1
ATOM 2470 C C . HIS A 1 307 ? -6.387 32.375 12.406 1 98.5 307 HIS A C 1
ATOM 2472 O O . HIS A 1 307 ? -5.938 32.781 11.328 1 98.5 307 HIS A O 1
ATOM 2478 N N . ASN A 1 308 ? -6.453 31.125 12.641 1 98.62 308 ASN A N 1
ATOM 2479 C CA . ASN A 1 308 ? -6.141 30.016 11.734 1 98.62 308 ASN A CA 1
ATOM 2480 C C . ASN A 1 308 ? -6.984 28.781 12.039 1 98.62 308 ASN A C 1
ATOM 2482 O O . ASN A 1 308 ? -6.5 27.828 12.664 1 98.62 308 ASN A O 1
ATOM 2486 N N . TYR A 1 309 ? -8.258 28.797 11.594 1 97.94 309 TYR A N 1
ATOM 2487 C CA . TYR A 1 309 ? -9.18 27.688 11.852 1 97.94 309 TYR A CA 1
ATOM 2488 C C . TYR A 1 309 ? -10.227 27.578 10.742 1 97.94 309 TYR A C 1
ATOM 2490 O O . TYR A 1 309 ? -10.25 28.406 9.828 1 97.94 309 TYR A O 1
ATOM 2498 N N . GLY A 1 310 ? -11.008 26.531 10.805 1 96.38 310 GLY A N 1
ATOM 2499 C CA . GLY A 1 310 ? -12.055 26.344 9.812 1 96.38 310 GLY A CA 1
ATOM 2500 C C . GLY A 1 310 ? -11.633 25.453 8.656 1 96.38 310 GLY A C 1
ATOM 2501 O O . GLY A 1 310 ? -12.133 25.609 7.539 1 96.38 310 GLY A O 1
ATOM 2502 N N . HIS A 1 311 ? -10.812 24.484 8.867 1 95.31 311 HIS A N 1
ATOM 2503 C CA . HIS A 1 311 ? -10.18 23.719 7.789 1 95.31 311 HIS A CA 1
ATOM 2504 C C . HIS A 1 311 ? -11.039 22.531 7.379 1 95.31 311 HIS A C 1
ATOM 2506 O O . HIS A 1 311 ? -10.734 21.844 6.398 1 95.31 311 HIS A O 1
ATOM 2512 N N . GLY A 1 312 ? -12.078 22.281 8.141 1 92.19 312 GLY A N 1
ATOM 2513 C CA . GLY A 1 312 ? -12.945 21.156 7.797 1 92.19 312 GLY A CA 1
ATOM 2514 C C . GLY A 1 312 ? -12.242 19.812 7.875 1 92.19 312 GLY A C 1
ATOM 2515 O O . GLY A 1 312 ? -11.57 19.516 8.867 1 92.19 312 GLY A O 1
ATOM 2516 N N . GLY A 1 313 ? -12.445 18.969 6.844 1 89.75 313 GLY A N 1
ATOM 2517 C CA . GLY A 1 313 ? -11.922 17.625 6.875 1 89.75 313 GLY A CA 1
ATOM 2518 C C . GLY A 1 313 ? -10.547 17.5 6.254 1 89.75 313 GLY A C 1
ATOM 2519 O O . GLY A 1 313 ? -10.039 16.391 6.074 1 89.75 313 GLY A O 1
ATOM 2520 N N . TYR A 1 314 ? -9.875 18.609 5.938 1 92.25 314 TYR A N 1
ATOM 2521 C CA . TYR A 1 314 ? -8.609 18.453 5.234 1 92.25 314 TYR A CA 1
ATOM 2522 C C . TYR A 1 314 ? -7.527 19.344 5.848 1 92.25 314 TYR A C 1
ATOM 2524 O O . TYR A 1 314 ? -6.742 19.969 5.129 1 92.25 314 TYR A O 1
ATOM 2532 N N . GLY A 1 315 ? -7.508 19.438 7.25 1 95.94 315 GLY A N 1
ATOM 2533 C CA . GLY A 1 315 ? -6.469 20.125 7.992 1 95.94 315 GLY A CA 1
ATOM 2534 C C . GLY A 1 315 ? -5.074 19.625 7.676 1 95.94 315 GLY A C 1
ATOM 2535 O O . GLY A 1 315 ? -4.164 20.422 7.438 1 95.94 315 GLY A O 1
ATOM 2536 N N . LEU A 1 316 ? -4.891 18.328 7.633 1 97.88 316 LEU A N 1
ATOM 2537 C CA . LEU A 1 316 ? -3.59 17.75 7.332 1 97.88 316 LEU A CA 1
ATOM 2538 C C . LEU A 1 316 ? -3.189 18.016 5.887 1 97.88 316 LEU A C 1
ATOM 2540 O O . LEU A 1 316 ? -2.004 18.172 5.586 1 97.88 316 LEU A O 1
ATOM 2544 N N . THR A 1 317 ? -4.129 18.156 5.023 1 97.12 317 THR A N 1
ATOM 2545 C CA . THR A 1 317 ? -3.914 18.391 3.598 1 97.12 317 THR A CA 1
ATOM 2546 C C . THR A 1 317 ? -3.412 19.797 3.344 1 97.12 317 THR A C 1
ATOM 2548 O O . THR A 1 317 ? -2.699 20.047 2.367 1 97.12 317 THR A O 1
ATOM 2551 N N . ILE A 1 318 ? -3.709 20.75 4.293 1 97.06 318 ILE A N 1
ATOM 2552 C CA . ILE A 1 318 ? -3.502 22.156 3.938 1 97.06 318 ILE A CA 1
ATOM 2553 C C . ILE A 1 318 ? -2.672 22.844 5.016 1 97.06 318 ILE A C 1
ATOM 2555 O O . ILE A 1 318 ? -2.334 24.031 4.887 1 97.06 318 ILE A O 1
ATOM 2559 N N . HIS A 1 319 ? -2.258 22.188 6.023 1 98.69 319 HIS A N 1
ATOM 2560 C CA . HIS A 1 319 ? -1.751 22.734 7.273 1 98.69 319 HIS A CA 1
ATOM 2561 C C . HIS A 1 319 ? -0.488 23.562 7.039 1 98.69 319 HIS A C 1
ATOM 2563 O O . HIS A 1 319 ? -0.329 24.641 7.613 1 98.69 319 HIS A O 1
ATOM 2569 N N . TRP A 1 320 ? 0.4 23.062 6.215 1 98.75 320 TRP A N 1
ATOM 2570 C CA . TRP A 1 320 ? 1.685 23.75 6.09 1 98.75 320 TRP A CA 1
ATOM 2571 C C . TRP A 1 320 ? 1.538 25.047 5.309 1 98.75 320 TRP A C 1
ATOM 2573 O O . TRP A 1 320 ? 2.154 26.062 5.648 1 98.75 320 TRP A O 1
ATOM 2583 N N . GLY A 1 321 ? 0.759 24.938 4.211 1 98.44 321 GLY A N 1
ATOM 2584 C CA . GLY A 1 321 ? 0.461 26.172 3.514 1 98.44 321 GLY A CA 1
ATOM 2585 C C . GLY A 1 321 ? -0.154 27.234 4.414 1 98.44 321 GLY A C 1
ATOM 2586 O O . GLY A 1 321 ? 0.211 28.406 4.336 1 98.44 321 GLY A O 1
ATOM 2587 N N . CYS A 1 322 ? -1.046 26.859 5.242 1 98.62 322 CYS A N 1
ATOM 2588 C CA . CYS A 1 322 ? -1.677 27.781 6.184 1 98.62 322 CYS A CA 1
ATOM 2589 C C . CYS A 1 322 ? -0.67 28.281 7.211 1 98.62 322 CYS A C 1
ATOM 2591 O O . CYS A 1 322 ? -0.745 29.438 7.648 1 98.62 322 CYS A O 1
ATOM 2593 N N . ALA A 1 323 ? 0.226 27.406 7.629 1 98.88 323 ALA A N 1
ATOM 2594 C CA . ALA A 1 323 ? 1.275 27.812 8.562 1 98.88 323 ALA A CA 1
ATOM 2595 C C . ALA A 1 323 ? 2.156 28.891 7.949 1 98.88 323 ALA A C 1
ATOM 2597 O O . ALA A 1 323 ? 2.508 29.859 8.625 1 98.88 323 ALA A O 1
ATOM 2598 N N . LEU A 1 324 ? 2.492 28.703 6.715 1 98.75 324 LEU A N 1
ATOM 2599 C CA . LEU A 1 324 ? 3.289 29.703 6.004 1 98.75 324 LEU A CA 1
ATOM 2600 C C . LEU A 1 324 ? 2.561 31.047 5.941 1 98.75 324 LEU A C 1
ATOM 2602 O O . LEU A 1 324 ? 3.168 32.094 6.156 1 98.75 324 LEU A O 1
ATOM 2606 N N . GLU A 1 325 ? 1.318 30.953 5.629 1 98.44 325 GLU A N 1
ATOM 2607 C CA . GLU A 1 325 ? 0.527 32.188 5.559 1 98.44 325 GLU A CA 1
ATOM 2608 C C . GLU A 1 325 ? 0.431 32.875 6.922 1 98.44 325 GLU A C 1
ATOM 2610 O O . GLU A 1 325 ? 0.536 34.094 7.023 1 98.44 325 GLU A O 1
ATOM 2615 N N . ALA A 1 326 ? 0.193 32.094 7.969 1 98.75 326 ALA A N 1
ATOM 2616 C CA . ALA A 1 326 ? 0.153 32.625 9.328 1 98.75 326 ALA A CA 1
ATOM 2617 C C . ALA A 1 326 ? 1.477 33.312 9.688 1 98.75 326 ALA A C 1
ATOM 2619 O O . ALA A 1 326 ? 1.491 34.375 10.312 1 98.75 326 ALA A O 1
ATOM 2620 N N . ALA A 1 327 ? 2.545 32.688 9.312 1 98.5 327 ALA A N 1
ATOM 2621 C CA . ALA A 1 327 ? 3.867 33.25 9.555 1 98.5 327 ALA A CA 1
ATOM 2622 C C . ALA A 1 327 ? 4.043 34.594 8.812 1 98.5 327 ALA A C 1
ATOM 2624 O O . ALA A 1 327 ? 4.688 35.5 9.312 1 98.5 327 ALA A O 1
ATOM 2625 N N . LYS A 1 328 ? 3.551 34.594 7.609 1 98.06 328 LYS A N 1
ATOM 2626 C CA . LYS A 1 328 ? 3.592 35.844 6.852 1 98.06 328 LYS A CA 1
ATOM 2627 C C . LYS A 1 328 ? 2.852 36.969 7.586 1 98.06 328 LYS A C 1
ATOM 2629 O O . LYS A 1 328 ? 3.328 38.094 7.641 1 98.06 328 LYS A O 1
ATOM 2634 N N . LEU A 1 329 ? 1.686 36.656 8.094 1 98.12 329 LEU A N 1
ATOM 2635 C CA . LEU A 1 329 ? 0.926 37.625 8.883 1 98.12 329 LEU A CA 1
ATOM 2636 C C . LEU A 1 329 ? 1.721 38.094 10.102 1 98.12 329 LEU A C 1
ATOM 2638 O O . LEU A 1 329 ? 1.734 39.281 10.438 1 98.12 329 LEU A O 1
ATOM 2642 N N . PHE A 1 330 ? 2.354 37.188 10.766 1 97.69 330 PHE A N 1
ATOM 2643 C CA . PHE A 1 330 ? 3.217 37.5 11.898 1 97.69 330 PHE A CA 1
ATOM 2644 C C . PHE A 1 330 ? 4.324 38.469 11.477 1 97.69 330 PHE A C 1
ATOM 2646 O O . PHE A 1 330 ? 4.617 39.438 12.188 1 97.69 330 PHE A O 1
ATOM 2653 N N . GLY A 1 331 ? 4.91 38.188 10.32 1 96.31 331 GLY A N 1
ATOM 2654 C CA . GLY A 1 331 ? 5.941 39.062 9.789 1 96.31 331 GLY A CA 1
ATOM 2655 C C . GLY A 1 331 ? 5.461 40.469 9.578 1 96.31 331 GLY A C 1
ATOM 2656 O O . GLY A 1 331 ? 6.199 41.438 9.828 1 96.31 331 GLY A O 1
ATOM 2657 N N . ARG A 1 332 ? 4.297 40.594 9.125 1 96 332 ARG A N 1
ATOM 2658 C CA . ARG A 1 332 ? 3.729 41.906 8.93 1 96 332 ARG A CA 1
ATOM 2659 C C . ARG A 1 332 ? 3.586 42.656 10.258 1 96 332 ARG A C 1
ATOM 2661 O O . ARG A 1 332 ? 3.801 43.875 10.328 1 96 332 ARG A O 1
ATOM 2668 N N . ILE A 1 333 ? 3.141 41.938 11.25 1 94.12 333 ILE A N 1
ATOM 2669 C CA . ILE A 1 333 ? 3.037 42.5 12.578 1 94.12 333 ILE A CA 1
ATOM 2670 C C . ILE A 1 333 ? 4.406 43 13.031 1 94.12 333 ILE A C 1
ATOM 2672 O O . ILE A 1 333 ? 4.527 44.125 13.57 1 94.12 333 ILE A O 1
ATOM 2676 N N . LEU A 1 334 ? 5.398 42.219 12.789 1 93.25 334 LEU A N 1
ATOM 2677 C CA . LEU A 1 334 ? 6.758 42.594 13.172 1 93.25 334 LEU A CA 1
ATOM 2678 C C . LEU A 1 334 ? 7.211 43.844 12.438 1 93.25 334 LEU A C 1
ATOM 2680 O O . LEU A 1 334 ? 7.832 44.719 13.031 1 93.25 334 LEU A O 1
ATOM 2684 N N . GLU A 1 335 ? 6.906 43.875 11.203 1 92.25 335 GLU A N 1
ATOM 2685 C CA . GLU A 1 335 ? 7.277 45.031 10.398 1 92.25 335 GLU A CA 1
ATOM 2686 C C . GLU A 1 335 ? 6.613 46.281 10.922 1 92.25 335 GLU A C 1
ATOM 2688 O O . GLU A 1 335 ? 7.25 47.344 11.016 1 92.25 335 GLU A O 1
ATOM 2693 N N . GLU A 1 336 ? 5.406 46.156 11.219 1 90.94 336 GLU A N 1
ATOM 2694 C CA . GLU A 1 336 ? 4.648 47.312 11.688 1 90.94 336 GLU A CA 1
ATOM 2695 C C . GLU A 1 336 ? 5.137 47.781 13.062 1 90.94 336 GLU A C 1
ATOM 2697 O O . GLU A 1 336 ? 5.102 48.969 13.367 1 90.94 336 GLU A O 1
ATOM 2702 N N . LYS A 1 337 ? 5.582 46.875 13.859 1 86.38 337 LYS A N 1
ATOM 2703 C CA . LYS A 1 337 ? 6.086 47.188 15.188 1 86.38 337 LYS A CA 1
ATOM 2704 C C . LYS A 1 337 ? 7.562 47.594 15.141 1 86.38 337 LYS A C 1
ATOM 2706 O O . LYS A 1 337 ? 8.18 47.844 16.172 1 86.38 337 LYS A O 1
ATOM 2711 N N . LYS A 1 338 ? 8.242 47.656 13.898 1 82.5 338 LYS A N 1
ATOM 2712 C CA . LYS A 1 338 ? 9.633 48.031 13.648 1 82.5 338 LYS A CA 1
ATOM 2713 C C . LYS A 1 338 ? 10.594 47.062 14.367 1 82.5 338 LYS A C 1
ATOM 2715 O O . LYS A 1 338 ? 11.594 47.531 14.93 1 82.5 338 LYS A O 1
ATOM 2720 N N . LEU A 1 339 ? 10.164 45.969 14.633 1 73.56 339 LEU A N 1
ATOM 2721 C CA . LEU A 1 339 ? 10.984 44.938 15.281 1 73.56 339 LEU A CA 1
ATOM 2722 C C . LEU A 1 339 ? 11.703 44.094 14.242 1 73.56 339 LEU A C 1
ATOM 2724 O O . LEU A 1 339 ? 12.586 43.312 14.586 1 73.56 339 LEU A O 1
ATOM 2728 N N . SER A 1 340 ? 11.43 44.062 13.008 1 62.62 340 SER A N 1
ATOM 2729 C CA . SER A 1 340 ? 12.039 43.188 12.008 1 62.62 340 SER A CA 1
ATOM 2730 C C . SER A 1 340 ? 13.312 43.812 11.438 1 62.62 340 SER A C 1
ATOM 2732 O O . SER A 1 340 ? 13.289 44.938 10.945 1 62.62 340 SER A O 1
ATOM 2734 N N . ARG A 1 341 ? 14.531 43.844 12.148 1 54.19 341 ARG A N 1
ATOM 2735 C CA . ARG A 1 341 ? 15.734 44.281 11.445 1 54.19 341 ARG A CA 1
ATOM 2736 C C . ARG A 1 341 ? 15.984 43.406 10.219 1 54.19 341 ARG A C 1
ATOM 2738 O O . ARG A 1 341 ? 16.391 42.25 10.344 1 54.19 341 ARG A O 1
ATOM 2745 N N . MET A 1 342 ? 15.172 43.281 9.289 1 51.12 342 MET A N 1
ATOM 2746 C CA . MET A 1 342 ? 15.633 42.562 8.117 1 51.12 342 MET A CA 1
ATOM 2747 C C . MET A 1 342 ? 17.031 43 7.719 1 51.12 342 MET A C 1
ATOM 2749 O O . MET A 1 342 ? 17.312 44.188 7.617 1 51.12 342 MET A O 1
ATOM 2753 N N . PRO A 1 343 ? 18.062 42.156 7.961 1 45.19 343 PRO A N 1
ATOM 2754 C CA . PRO A 1 343 ? 19.359 42.656 7.48 1 45.19 343 PRO A CA 1
ATOM 2755 C C . PRO A 1 343 ? 19.266 43.312 6.098 1 45.19 343 PRO A C 1
ATOM 2757 O O . PRO A 1 343 ? 18.391 42.938 5.305 1 45.19 343 PRO A O 1
ATOM 2760 N N . PRO A 1 344 ? 19.75 44.594 5.945 1 38.62 344 PRO A N 1
ATOM 2761 C CA . PRO A 1 344 ? 19.781 45.219 4.613 1 38.62 344 PRO A CA 1
ATOM 2762 C C . PRO A 1 344 ? 20.141 44.219 3.518 1 38.62 344 PRO A C 1
ATOM 2764 O O . PRO A 1 344 ? 20.938 43.312 3.748 1 38.62 344 PRO A O 1
ATOM 2767 N N . SER A 1 345 ? 19.188 43.781 2.668 1 35.28 345 SER A N 1
ATOM 2768 C CA . SER A 1 345 ? 19.562 43.062 1.45 1 35.28 345 SER A CA 1
ATOM 2769 C C . SER A 1 345 ? 20.891 43.562 0.894 1 35.28 345 SER A C 1
ATOM 2771 O O . SER A 1 345 ? 21.047 44.781 0.67 1 35.28 345 SER A O 1
ATOM 2773 N N . HIS A 1 346 ? 22 43.188 1.454 1 31.97 346 HIS A N 1
ATOM 2774 C CA . HIS A 1 346 ? 23.125 43.562 0.593 1 31.97 346 HIS A CA 1
ATOM 2775 C C . HIS A 1 346 ? 22.766 43.375 -0.879 1 31.97 346 HIS A C 1
ATOM 2777 O O . HIS A 1 346 ? 22.328 42.281 -1.292 1 31.97 346 HIS A O 1
ATOM 2783 N N . LEU A 1 347 ? 22.438 44.562 -1.544 1 25.05 347 LEU A N 1
ATOM 2784 C CA . LEU A 1 347 ? 22.547 44.531 -2.998 1 25.05 347 LEU A CA 1
ATOM 2785 C C . LEU A 1 347 ? 23.891 44 -3.436 1 25.05 347 LEU A C 1
ATOM 2787 O O . LEU A 1 347 ? 24.922 44.344 -2.852 1 25.05 347 LEU A O 1
ATOM 2791 N N . MET B 1 1 ? -8.438 -43.75 -13.586 1 93.25 1 MET B N 1
ATOM 2792 C CA . MET B 1 1 ? -7.16 -43.188 -14 1 93.25 1 MET B CA 1
ATOM 2793 C C . MET B 1 1 ? -6.383 -42.656 -12.797 1 93.25 1 MET B C 1
ATOM 2795 O O . MET B 1 1 ? -6.934 -41.938 -11.953 1 93.25 1 MET B O 1
ATOM 2799 N N . ARG B 1 2 ? -5.18 -43.188 -12.68 1 96 2 ARG B N 1
ATOM 2800 C CA . ARG B 1 2 ? -4.32 -42.812 -11.562 1 96 2 ARG B CA 1
ATOM 2801 C C . ARG B 1 2 ? -3.277 -41.781 -12 1 96 2 ARG B C 1
ATOM 2803 O O . ARG B 1 2 ? -2.432 -42.062 -12.852 1 96 2 ARG B O 1
ATOM 2810 N N . VAL B 1 3 ? -3.373 -40.594 -11.383 1 97.88 3 VAL B N 1
ATOM 2811 C CA . VAL B 1 3 ? -2.463 -39.5 -11.703 1 97.88 3 VAL B CA 1
ATOM 2812 C C . VAL B 1 3 ? -1.589 -39.188 -10.492 1 97.88 3 VAL B C 1
A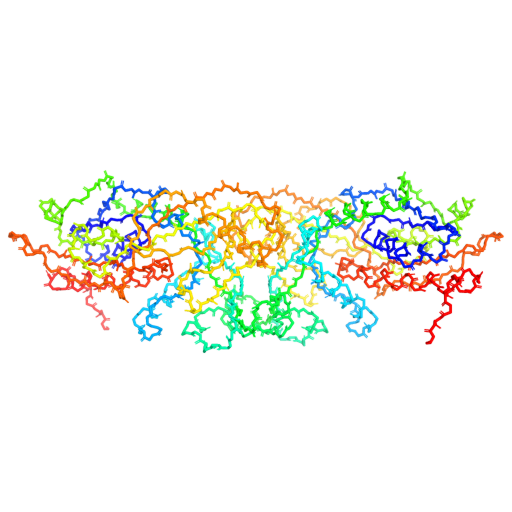TOM 2814 O O . VAL B 1 3 ? -2.094 -39.031 -9.383 1 97.88 3 VAL B O 1
ATOM 2817 N N . VAL B 1 4 ? -0.278 -39.156 -10.695 1 98.62 4 VAL B N 1
ATOM 2818 C CA . VAL B 1 4 ? 0.64 -38.75 -9.633 1 98.62 4 VAL B CA 1
ATOM 2819 C C . VAL B 1 4 ? 1.344 -37.469 -10.023 1 98.62 4 VAL B C 1
ATOM 2821 O O . VAL B 1 4 ? 2.006 -37.375 -11.062 1 98.62 4 VAL B O 1
ATOM 2824 N N . VAL B 1 5 ? 1.142 -36.438 -9.281 1 98.88 5 VAL B N 1
ATOM 2825 C CA . VAL B 1 5 ? 1.873 -35.188 -9.43 1 98.88 5 VAL B CA 1
ATOM 2826 C C . VAL B 1 5 ? 3.078 -35.188 -8.492 1 98.88 5 VAL B C 1
ATOM 2828 O O . VAL B 1 5 ? 2.936 -35.375 -7.281 1 98.88 5 VAL B O 1
ATOM 2831 N N . ILE B 1 6 ? 4.277 -35.031 -9.086 1 98.75 6 ILE B N 1
ATOM 2832 C CA . ILE B 1 6 ? 5.488 -34.969 -8.281 1 98.75 6 ILE B CA 1
ATOM 2833 C C . ILE B 1 6 ? 5.918 -33.5 -8.117 1 98.75 6 ILE B C 1
ATOM 2835 O O . ILE B 1 6 ? 6.305 -32.844 -9.086 1 98.75 6 ILE B O 1
ATOM 2839 N N . GLY B 1 7 ? 5.93 -33.031 -6.883 1 98.38 7 GLY B N 1
ATOM 2840 C CA . GLY B 1 7 ? 6.184 -31.641 -6.57 1 98.38 7 GLY B CA 1
ATOM 2841 C C . GLY B 1 7 ? 4.977 -30.922 -5.992 1 98.38 7 GLY B C 1
ATOM 2842 O O . GLY B 1 7 ? 3.9 -30.938 -6.594 1 98.38 7 GLY B O 1
ATOM 2843 N N . ALA B 1 8 ? 5.203 -30.297 -4.855 1 98.56 8 ALA B N 1
ATOM 2844 C CA . ALA B 1 8 ? 4.086 -29.672 -4.148 1 98.56 8 ALA B CA 1
ATOM 2845 C C . ALA B 1 8 ? 4.262 -28.156 -4.082 1 98.56 8 ALA B C 1
ATOM 2847 O O . ALA B 1 8 ? 3.82 -27.516 -3.127 1 98.56 8 ALA B O 1
ATOM 2848 N N . GLY B 1 9 ? 4.953 -27.562 -5.02 1 98.31 9 GLY B N 1
ATOM 2849 C CA . GLY B 1 9 ? 4.949 -26.125 -5.203 1 98.31 9 GLY B CA 1
ATOM 2850 C C . GLY B 1 9 ? 3.73 -25.625 -5.957 1 98.31 9 GLY B C 1
ATOM 2851 O O . GLY B 1 9 ? 2.756 -26.359 -6.129 1 98.31 9 GLY B O 1
ATOM 2852 N N . VAL B 1 10 ? 3.85 -24.406 -6.387 1 98.75 10 VAL B N 1
ATOM 2853 C CA . VAL B 1 10 ? 2.691 -23.766 -7.008 1 98.75 10 VAL B CA 1
ATOM 2854 C C . VAL B 1 10 ? 2.381 -24.453 -8.336 1 98.75 10 VAL B C 1
ATOM 2856 O O . VAL B 1 10 ? 1.215 -24.594 -8.719 1 98.75 10 VAL B O 1
ATOM 2859 N N . ILE B 1 11 ? 3.393 -24.875 -9.055 1 98.81 11 ILE B N 1
ATOM 2860 C CA . ILE B 1 11 ? 3.184 -25.516 -10.352 1 98.81 11 ILE B CA 1
ATOM 2861 C C . ILE B 1 11 ? 2.467 -26.844 -10.172 1 98.81 11 ILE B C 1
ATOM 2863 O O . ILE B 1 11 ? 1.473 -27.125 -10.844 1 98.81 11 ILE B O 1
ATOM 2867 N N . GLY B 1 12 ? 2.922 -27.656 -9.242 1 98.81 12 GLY B N 1
ATOM 2868 C CA . GLY B 1 12 ? 2.328 -28.953 -9.023 1 98.81 12 GLY B CA 1
ATOM 2869 C C . GLY B 1 12 ? 0.904 -28.891 -8.5 1 98.81 12 GLY B C 1
ATOM 2870 O O . GLY B 1 12 ? 0.007 -29.531 -9.047 1 98.81 12 GLY B O 1
ATOM 2871 N N . LEU B 1 13 ? 0.726 -28.109 -7.492 1 98.88 13 LEU B N 1
ATOM 2872 C CA . LEU B 1 13 ? -0.582 -28.062 -6.848 1 98.88 13 LEU B CA 1
ATOM 2873 C C . LEU B 1 13 ? -1.623 -27.438 -7.77 1 98.88 13 LEU B C 1
ATOM 2875 O O . LEU B 1 13 ? -2.771 -27.891 -7.812 1 98.88 13 LEU B O 1
ATOM 2879 N N . SER B 1 14 ? -1.277 -26.391 -8.492 1 98.88 14 SER B N 1
ATOM 2880 C CA . SER B 1 14 ? -2.227 -25.781 -9.422 1 98.88 14 SER B CA 1
ATOM 2881 C C . SER B 1 14 ? -2.549 -26.734 -10.57 1 98.88 14 SER B C 1
ATOM 2883 O O . SER B 1 14 ? -3.688 -26.781 -11.039 1 98.88 14 SER B O 1
ATOM 2885 N N . THR B 1 15 ? -1.56 -27.453 -11.031 1 98.88 15 THR B N 1
ATOM 2886 C CA . THR B 1 15 ? -1.791 -28.438 -12.086 1 98.88 15 THR B CA 1
ATOM 2887 C C . THR B 1 15 ? -2.74 -29.531 -11.602 1 98.88 15 THR B C 1
ATOM 2889 O O . THR B 1 15 ? -3.686 -29.891 -12.312 1 98.88 15 THR B O 1
ATOM 2892 N N . ALA B 1 16 ? -2.479 -30.047 -10.391 1 98.88 16 ALA B N 1
ATOM 2893 C CA . ALA B 1 16 ? -3.357 -31.062 -9.805 1 98.88 16 ALA B CA 1
ATOM 2894 C C . ALA B 1 16 ? -4.797 -30.547 -9.727 1 98.88 16 ALA B C 1
ATOM 2896 O O . ALA B 1 16 ? -5.73 -31.266 -10.109 1 98.88 16 ALA B O 1
ATOM 2897 N N . LEU B 1 17 ? -4.93 -29.359 -9.242 1 98.69 17 LEU B N 1
ATOM 2898 C CA . LEU B 1 17 ? -6.262 -28.781 -9.094 1 98.69 17 LEU B CA 1
ATOM 2899 C C . LEU B 1 17 ? -6.941 -28.641 -10.453 1 98.69 17 LEU B C 1
ATOM 2901 O O . LEU B 1 17 ? -8.117 -28.969 -10.609 1 98.69 17 LEU B O 1
ATOM 2905 N N . CYS B 1 18 ? -6.215 -28.125 -11.43 1 98.44 18 CYS B N 1
ATOM 2906 C CA . CYS B 1 18 ? -6.766 -27.891 -12.766 1 98.44 18 CYS B CA 1
ATOM 2907 C C . CYS B 1 18 ? -7.211 -29.203 -13.406 1 98.44 18 CYS B C 1
ATOM 2909 O O . CYS B 1 18 ? -8.297 -29.266 -13.992 1 98.44 18 CYS B O 1
ATOM 2911 N N . ILE B 1 19 ? -6.418 -30.234 -13.305 1 98.25 19 ILE B N 1
ATOM 2912 C CA . ILE B 1 19 ? -6.762 -31.547 -13.852 1 98.25 19 ILE B CA 1
ATOM 2913 C C . ILE B 1 19 ? -8.023 -32.062 -13.172 1 98.25 19 ILE B C 1
ATOM 2915 O O . ILE B 1 19 ? -8.945 -32.531 -13.836 1 98.25 19 ILE B O 1
ATOM 2919 N N . HIS B 1 20 ? -8.047 -31.984 -11.859 1 98.06 20 HIS B N 1
ATOM 2920 C CA . HIS B 1 20 ? -9.211 -32.469 -11.125 1 98.06 20 HIS B CA 1
ATOM 2921 C C . HIS B 1 20 ? -10.469 -31.719 -11.562 1 98.06 20 HIS B C 1
ATOM 2923 O O . HIS B 1 20 ? -11.484 -32.344 -11.875 1 98.06 20 HIS B O 1
ATOM 2929 N N . GLU B 1 21 ? -10.406 -30.453 -11.57 1 96.56 21 GLU B N 1
ATOM 2930 C CA . GLU B 1 21 ? -11.578 -29.625 -11.875 1 96.56 21 GLU B CA 1
ATOM 2931 C C . GLU B 1 21 ? -12.094 -29.906 -13.289 1 96.56 21 GLU B C 1
ATOM 2933 O O . GLU B 1 21 ? -13.297 -29.922 -13.523 1 96.56 21 GLU B O 1
ATOM 2938 N N . ARG B 1 22 ? -11.242 -30.141 -14.148 1 95.94 22 ARG B N 1
ATOM 2939 C CA . ARG B 1 22 ? -11.625 -30.281 -15.547 1 95.94 22 ARG B CA 1
ATOM 2940 C C . ARG B 1 22 ? -12.117 -31.688 -15.844 1 95.94 22 ARG B C 1
ATOM 2942 O O . ARG B 1 22 ? -12.992 -31.875 -16.703 1 95.94 22 ARG B O 1
ATOM 2949 N N . TYR B 1 23 ? -11.602 -32.688 -15.094 1 96.19 23 TYR B N 1
ATOM 2950 C CA . TYR B 1 23 ? -11.82 -34.031 -15.625 1 96.19 23 TYR B CA 1
ATOM 2951 C C . TYR B 1 23 ? -12.484 -34.938 -14.594 1 96.19 23 TYR B C 1
ATOM 2953 O O . TYR B 1 23 ? -12.906 -36.031 -14.914 1 96.19 23 TYR B O 1
ATOM 2961 N N . HIS B 1 24 ? -12.625 -34.5 -13.375 1 92.94 24 HIS B N 1
ATOM 2962 C CA . HIS B 1 24 ? -13.188 -35.344 -12.336 1 92.94 24 HIS B CA 1
ATOM 2963 C C . HIS B 1 24 ? -14.602 -35.781 -12.688 1 92.94 24 HIS B C 1
ATOM 2965 O O . HIS B 1 24 ? -15 -36.906 -12.367 1 92.94 24 HIS B O 1
ATOM 2971 N N . SER B 1 25 ? -15.367 -34.969 -13.328 1 90.56 25 SER B N 1
ATOM 2972 C CA . SER B 1 25 ? -16.766 -35.281 -13.633 1 90.56 25 SER B CA 1
ATOM 2973 C C . SER B 1 25 ? -16.859 -36.25 -14.812 1 90.56 25 SER B C 1
ATOM 2975 O O . SER B 1 25 ? -17.828 -37 -14.914 1 90.56 25 SER B O 1
ATOM 2977 N N . VAL B 1 26 ? -15.891 -36.312 -15.695 1 88.31 26 VAL B N 1
ATOM 2978 C CA . VAL B 1 26 ? -16.031 -37.062 -16.938 1 88.31 26 VAL B CA 1
ATOM 2979 C C . VAL B 1 26 ? -15.188 -38.344 -16.844 1 88.31 26 VAL B C 1
ATOM 2981 O O . VAL B 1 26 ? -15.359 -39.281 -17.656 1 88.31 26 VAL B O 1
ATOM 2984 N N . LEU B 1 27 ? -14.336 -38.344 -15.953 1 87 27 LEU B N 1
ATOM 2985 C CA . LEU B 1 27 ? -13.461 -39.5 -15.773 1 87 27 LEU B CA 1
ATOM 2986 C C . LEU B 1 27 ? -13.562 -40.031 -14.352 1 87 27 LEU B C 1
ATOM 2988 O O . LEU B 1 27 ? -13 -39.438 -13.422 1 87 27 LEU B O 1
ATOM 2992 N N . GLN B 1 28 ? -14.273 -41.094 -14.32 1 84.75 28 GLN B N 1
ATOM 2993 C CA . GLN B 1 28 ? -14.43 -41.75 -13.031 1 84.75 28 GLN B CA 1
ATOM 2994 C C . GLN B 1 28 ? -14 -43.219 -13.094 1 84.75 28 GLN B C 1
ATOM 2996 O O . GLN B 1 28 ? -14.477 -43.969 -13.945 1 84.75 28 GLN B O 1
ATOM 3001 N N . PRO B 1 29 ? -13.016 -43.531 -12.227 1 89.69 29 PRO B N 1
ATOM 3002 C CA . PRO B 1 29 ? -12.398 -42.812 -11.109 1 89.69 29 PRO B CA 1
ATOM 3003 C C . PRO B 1 29 ? -11.172 -42 -11.539 1 89.69 29 PRO B C 1
ATOM 3005 O O . PRO B 1 29 ? -10.367 -42.469 -12.336 1 89.69 29 PRO B O 1
ATOM 3008 N N . LEU B 1 30 ? -11.047 -40.844 -11.172 1 95.06 30 LEU B N 1
ATOM 3009 C CA . LEU B 1 30 ? -9.836 -40.031 -11.25 1 95.06 30 LEU B CA 1
ATOM 3010 C C . LEU B 1 30 ? -9.172 -39.906 -9.875 1 95.06 30 LEU B C 1
ATOM 3012 O O . LEU B 1 30 ? -9.68 -39.219 -8.992 1 95.06 30 LEU B O 1
ATOM 3016 N N . ASP B 1 31 ? -8.094 -40.656 -9.727 1 96.81 31 ASP B N 1
ATOM 3017 C CA . ASP B 1 31 ? -7.336 -40.688 -8.477 1 96.81 31 ASP B CA 1
ATOM 3018 C C . ASP B 1 31 ? -6.051 -39.875 -8.602 1 96.81 31 ASP B C 1
ATOM 3020 O O . ASP B 1 31 ? -5.129 -40.25 -9.32 1 96.81 31 ASP B O 1
ATOM 3024 N N . ILE B 1 32 ? -6.027 -38.781 -7.895 1 98.31 32 ILE B N 1
ATOM 3025 C CA . ILE B 1 32 ? -4.859 -37.906 -7.961 1 98.31 32 ILE B CA 1
ATOM 3026 C C . ILE B 1 32 ? -4.094 -37.969 -6.641 1 98.31 32 ILE B C 1
ATOM 3028 O O . ILE B 1 32 ? -4.684 -37.844 -5.566 1 98.31 32 ILE B O 1
ATOM 3032 N N . LYS B 1 33 ? -2.807 -38.25 -6.703 1 98.69 33 LYS B N 1
ATOM 3033 C CA . LYS B 1 33 ? -1.881 -38.188 -5.574 1 98.69 33 LYS B CA 1
ATOM 3034 C C . LYS B 1 33 ? -0.77 -37.156 -5.824 1 98.69 33 LYS B C 1
ATOM 3036 O O . LYS B 1 33 ? -0.322 -37 -6.957 1 98.69 33 LYS B O 1
ATOM 3041 N N . VAL B 1 34 ? -0.362 -36.5 -4.754 1 98.81 34 VAL B N 1
ATOM 3042 C CA . VAL B 1 34 ? 0.771 -35.562 -4.816 1 98.81 34 VAL B CA 1
ATOM 3043 C C . VAL B 1 34 ? 1.929 -36.125 -3.988 1 98.81 34 VAL B C 1
ATOM 3045 O O . VAL B 1 34 ? 1.771 -36.406 -2.797 1 98.81 34 VAL B O 1
ATOM 3048 N N . TYR B 1 35 ? 3.049 -36.375 -4.668 1 98.69 35 TYR B N 1
ATOM 3049 C CA . TYR B 1 35 ? 4.285 -36.75 -4.004 1 98.69 35 TYR B CA 1
ATOM 3050 C C . TYR B 1 35 ? 5.25 -35.594 -3.908 1 98.69 35 TYR B C 1
ATOM 3052 O O . TYR B 1 35 ? 5.449 -34.844 -4.883 1 98.69 35 TYR B O 1
ATOM 3060 N N . ALA B 1 36 ? 5.824 -35.344 -2.771 1 98.31 36 ALA B N 1
ATOM 3061 C CA . ALA B 1 36 ? 6.836 -34.312 -2.621 1 98.31 36 ALA B CA 1
ATOM 3062 C C . ALA B 1 36 ? 7.742 -34.594 -1.427 1 98.31 36 ALA B C 1
ATOM 3064 O O . ALA B 1 36 ? 7.316 -35.219 -0.449 1 98.31 36 ALA B O 1
ATOM 3065 N N . ASP B 1 37 ? 8.945 -34.156 -1.536 1 96.44 37 ASP B N 1
ATOM 3066 C CA . ASP B 1 37 ? 9.859 -34.312 -0.412 1 96.44 37 ASP B CA 1
ATOM 3067 C C . ASP B 1 37 ? 9.625 -33.25 0.641 1 96.44 37 ASP B C 1
ATOM 3069 O O . ASP B 1 37 ? 9.93 -33.438 1.818 1 96.44 37 ASP B O 1
ATOM 3073 N N . ARG B 1 38 ? 9.117 -32.094 0.146 1 95.69 38 ARG B N 1
ATOM 3074 C CA . ARG B 1 38 ? 8.805 -30.984 1.037 1 95.69 38 ARG B CA 1
ATOM 3075 C C . ARG B 1 38 ? 7.465 -30.359 0.681 1 95.69 38 ARG B C 1
ATOM 3077 O O . ARG B 1 38 ? 7.07 -30.344 -0.487 1 95.69 38 ARG B O 1
ATOM 3084 N N . PHE B 1 39 ? 6.879 -29.875 1.71 1 97.62 39 PHE B N 1
ATOM 3085 C CA . PHE B 1 39 ? 5.637 -29.125 1.554 1 97.62 39 PHE B CA 1
ATOM 3086 C C . PHE B 1 39 ? 5.773 -27.719 2.129 1 97.62 39 PHE B C 1
ATOM 3088 O O . PHE B 1 39 ? 6.77 -27.406 2.787 1 97.62 39 PHE B O 1
ATOM 3095 N N . THR B 1 40 ? 4.824 -26.797 1.74 1 97.25 40 THR B N 1
ATOM 3096 C CA . THR B 1 40 ? 4.793 -25.469 2.357 1 97.25 40 THR B CA 1
ATOM 3097 C C . THR B 1 40 ? 4.887 -25.578 3.877 1 97.25 40 THR B C 1
ATOM 3099 O O . THR B 1 40 ? 4.234 -26.438 4.484 1 97.25 40 THR B O 1
ATOM 3102 N N . PRO B 1 41 ? 5.758 -24.766 4.422 1 96 41 PRO B N 1
ATOM 3103 C CA . PRO B 1 41 ? 6.379 -23.531 3.959 1 96 41 PRO B CA 1
ATOM 3104 C C . PRO B 1 41 ? 7.844 -23.703 3.568 1 96 41 PRO B C 1
ATOM 3106 O O . PRO B 1 41 ? 8.648 -22.797 3.752 1 96 41 PRO B O 1
ATOM 3109 N N . LEU B 1 42 ? 8.195 -24.875 3.117 1 93.94 42 LEU B N 1
ATOM 3110 C CA . LEU B 1 42 ? 9.609 -25.141 2.865 1 93.94 42 LEU B CA 1
ATOM 3111 C C . LEU B 1 42 ? 9.883 -25.266 1.37 1 93.94 42 LEU B C 1
ATOM 3113 O O . LEU B 1 42 ? 10.953 -25.719 0.965 1 93.94 42 LEU B O 1
ATOM 3117 N N . THR B 1 43 ? 8.922 -24.922 0.551 1 94.88 43 THR B N 1
ATOM 3118 C CA . THR B 1 43 ? 9.086 -25.031 -0.893 1 94.88 43 THR B CA 1
ATOM 3119 C C . THR B 1 43 ? 9.734 -23.781 -1.465 1 94.88 43 THR B C 1
ATOM 3121 O O . THR B 1 43 ? 9.812 -22.75 -0.786 1 94.88 43 THR B O 1
ATOM 3124 N N . THR B 1 44 ? 10.172 -23.875 -2.709 1 93.75 44 THR B N 1
ATOM 3125 C CA . THR B 1 44 ? 10.703 -22.719 -3.434 1 93.75 44 THR B CA 1
ATOM 3126 C C . THR B 1 44 ? 9.656 -21.625 -3.561 1 93.75 44 THR B C 1
ATOM 3128 O O . THR B 1 44 ? 9.977 -20.438 -3.512 1 93.75 44 THR B O 1
ATOM 3131 N N . THR B 1 45 ? 8.406 -22 -3.719 1 97.06 45 THR B N 1
ATOM 3132 C CA . THR B 1 45 ? 7.297 -21.062 -3.824 1 97.06 45 THR B CA 1
ATOM 3133 C C . THR B 1 45 ? 7.23 -20.156 -2.59 1 97.06 45 THR B C 1
ATOM 3135 O O . THR B 1 45 ? 6.883 -18.984 -2.689 1 97.06 45 THR B O 1
ATOM 3138 N N . ASP B 1 46 ? 7.594 -20.688 -1.424 1 95.94 46 ASP B N 1
ATOM 3139 C CA . ASP B 1 46 ? 7.492 -19.969 -0.155 1 95.94 46 ASP B CA 1
ATOM 3140 C C . ASP B 1 46 ? 8.539 -18.859 -0.065 1 95.94 46 ASP B C 1
ATOM 3142 O O . ASP B 1 46 ? 8.422 -17.953 0.764 1 95.94 46 ASP B O 1
ATOM 3146 N N . VAL B 1 47 ? 9.547 -18.906 -0.864 1 94.31 47 VAL B N 1
ATOM 3147 C CA . VAL B 1 47 ? 10.641 -17.938 -0.836 1 94.31 47 VAL B CA 1
ATOM 3148 C C . VAL B 1 47 ? 10.297 -16.75 -1.731 1 94.31 47 VAL B C 1
ATOM 3150 O O . VAL B 1 47 ? 10.75 -15.625 -1.483 1 94.31 47 VAL B O 1
ATOM 3153 N N . ALA B 1 48 ? 9.484 -16.953 -2.711 1 95.25 48 ALA B N 1
ATOM 3154 C CA . ALA B 1 48 ? 9.18 -15.961 -3.742 1 95.25 48 ALA B CA 1
ATOM 3155 C C . ALA B 1 48 ? 8.484 -14.734 -3.143 1 95.25 48 ALA B C 1
ATOM 3157 O O . ALA B 1 48 ? 7.738 -14.859 -2.17 1 95.25 48 ALA B O 1
ATOM 3158 N N . ALA B 1 49 ? 8.695 -13.547 -3.75 1 95.12 49 ALA B N 1
ATOM 3159 C CA . ALA B 1 49 ? 8.094 -12.289 -3.307 1 95.12 49 ALA B CA 1
ATOM 3160 C C . ALA B 1 49 ? 6.609 -12.234 -3.654 1 95.12 49 ALA B C 1
ATOM 3162 O O . ALA B 1 49 ? 5.832 -11.547 -2.986 1 95.12 49 ALA B O 1
ATOM 3163 N N . GLY B 1 50 ? 6.266 -12.906 -4.797 1 97.19 50 GLY B N 1
ATOM 3164 C CA . GLY B 1 50 ? 4.848 -13.094 -5.062 1 97.19 50 GLY B CA 1
ATOM 3165 C C . GLY B 1 50 ? 4.277 -12.07 -6.023 1 97.19 50 GLY B C 1
ATOM 3166 O O . GLY B 1 50 ? 3.09 -12.109 -6.352 1 97.19 50 GLY B O 1
ATOM 3167 N N . LEU B 1 51 ? 5.094 -11.141 -6.562 1 98.12 51 LEU B N 1
ATOM 3168 C CA . LEU B 1 51 ? 4.613 -10.117 -7.484 1 98.12 51 LEU B CA 1
ATOM 3169 C C . LEU B 1 51 ? 4.383 -10.711 -8.875 1 98.12 51 LEU B C 1
ATOM 3171 O O . LEU B 1 51 ? 5.238 -11.422 -9.398 1 98.12 51 LEU B O 1
ATOM 3175 N N . TRP B 1 52 ? 3.246 -10.43 -9.438 1 98.06 52 TRP B N 1
ATOM 3176 C CA . TRP B 1 52 ? 3.025 -10.812 -10.828 1 98.06 52 TRP B CA 1
ATOM 3177 C C . TRP B 1 52 ? 3.73 -9.852 -11.781 1 98.06 52 TRP B C 1
ATOM 3179 O O . TRP B 1 52 ? 3.346 -8.688 -11.891 1 98.06 52 TRP B O 1
ATOM 3189 N N . GLN B 1 53 ? 4.664 -10.273 -12.375 1 95.12 53 GLN B N 1
ATOM 3190 C CA . GLN B 1 53 ? 5.355 -9.609 -13.477 1 95.12 53 GLN B CA 1
ATOM 3191 C C . GLN B 1 53 ? 6.215 -10.602 -14.258 1 95.12 53 GLN B C 1
ATOM 3193 O O . GLN B 1 53 ? 7.133 -11.211 -13.703 1 95.12 53 GLN B O 1
ATOM 3198 N N . PRO B 1 54 ? 5.988 -10.672 -15.57 1 90.31 54 PRO B N 1
ATOM 3199 C CA . PRO B 1 54 ? 6.805 -11.57 -16.391 1 90.31 54 PRO B CA 1
ATOM 3200 C C . PRO B 1 54 ? 8.234 -11.078 -16.562 1 90.31 54 PRO B C 1
ATOM 3202 O O . PRO B 1 54 ? 8.469 -9.875 -16.688 1 90.31 54 PRO B O 1
ATOM 3205 N N . TYR B 1 55 ? 9.25 -11.648 -16.375 1 73.12 55 TYR B N 1
ATOM 3206 C CA . TYR B 1 55 ? 10.633 -11.258 -16.609 1 73.12 55 TYR B CA 1
ATOM 3207 C C . TYR B 1 55 ? 11.188 -11.938 -17.859 1 73.12 55 TYR B C 1
ATOM 3209 O O . TYR B 1 55 ? 11.781 -11.281 -18.719 1 73.12 55 TYR B O 1
ATOM 3217 N N . LEU B 1 56 ? 11.82 -13.07 -17.75 1 57.25 56 LEU B N 1
ATOM 3218 C CA . LEU B 1 56 ? 12.984 -13.625 -18.438 1 57.25 56 LEU B CA 1
ATOM 3219 C C . LEU B 1 56 ? 12.656 -13.93 -19.891 1 57.25 56 LEU B C 1
ATOM 3221 O O . LEU B 1 56 ? 13.492 -13.75 -20.766 1 57.25 56 LEU B O 1
ATOM 3225 N N . SER B 1 57 ? 11.625 -14.766 -20.344 1 55.62 57 SER B N 1
ATOM 3226 C CA . SER B 1 57 ? 11.961 -15.57 -21.516 1 55.62 57 SER B CA 1
ATOM 3227 C C . SER B 1 57 ? 11.945 -14.727 -22.781 1 55.62 57 SER B C 1
ATOM 3229 O O . SER B 1 57 ? 11.594 -13.547 -22.75 1 55.62 57 SER B O 1
ATOM 3231 N N . ASP B 1 58 ? 12.289 -15.133 -23.812 1 61.94 58 ASP B N 1
ATOM 3232 C CA . ASP B 1 58 ? 12.117 -14.547 -25.141 1 61.94 58 ASP B CA 1
ATOM 3233 C C . ASP B 1 58 ? 10.773 -13.828 -25.25 1 61.94 58 ASP B C 1
ATOM 3235 O O . ASP B 1 58 ? 9.727 -14.477 -25.328 1 61.94 58 ASP B O 1
ATOM 3239 N N . PRO B 1 59 ? 10.828 -12.359 -24.891 1 61.09 59 PRO B N 1
ATOM 3240 C CA . PRO B 1 59 ? 9.57 -11.602 -24.969 1 61.09 59 PRO B CA 1
ATOM 3241 C C . PRO B 1 59 ? 8.727 -11.992 -26.172 1 61.09 59 PRO B C 1
ATOM 3243 O O . PRO B 1 59 ? 7.527 -11.688 -26.219 1 61.09 59 PRO B O 1
ATOM 3246 N N . ASN B 1 60 ? 9.445 -12.82 -26.891 1 66 60 ASN B N 1
ATOM 3247 C CA . ASN B 1 60 ? 8.773 -13.125 -28.156 1 66 60 ASN B CA 1
ATOM 3248 C C . ASN B 1 60 ? 8.102 -14.492 -28.109 1 66 60 ASN B C 1
ATOM 3250 O O . ASN B 1 60 ? 7.527 -14.938 -29.109 1 66 60 ASN B O 1
ATOM 3254 N N . ASN B 1 61 ? 8.172 -15.07 -26.922 1 83.12 61 ASN B N 1
ATOM 3255 C CA . ASN B 1 61 ? 7.496 -16.359 -26.875 1 83.12 61 ASN B CA 1
ATOM 3256 C C . ASN B 1 61 ? 5.996 -16.203 -26.656 1 83.12 61 ASN B C 1
ATOM 3258 O O . ASN B 1 61 ? 5.562 -15.914 -25.531 1 83.12 61 ASN B O 1
ATOM 3262 N N . PRO B 1 62 ? 5.211 -16.391 -27.594 1 86.69 62 PRO B N 1
ATOM 3263 C CA . PRO B 1 62 ? 3.777 -16.125 -27.5 1 86.69 62 PRO B CA 1
ATOM 3264 C C . PRO B 1 62 ? 3.066 -17.047 -26.516 1 86.69 62 PRO B C 1
ATOM 3266 O O . PRO B 1 62 ? 2.094 -16.641 -25.875 1 86.69 62 PRO B O 1
ATOM 3269 N N . GLN B 1 63 ? 3.549 -18.25 -26.328 1 90.81 63 GLN B N 1
ATOM 3270 C CA . GLN B 1 63 ? 2.916 -19.188 -25.422 1 90.81 63 GLN B CA 1
ATOM 3271 C C . GLN B 1 63 ? 3.068 -18.734 -23.969 1 90.81 63 GLN B C 1
ATOM 3273 O O . GLN B 1 63 ? 2.104 -18.766 -23.203 1 90.81 63 GLN B O 1
ATOM 3278 N N . GLU B 1 64 ? 4.199 -18.344 -23.641 1 91.5 64 GLU B N 1
ATOM 3279 C CA . GLU B 1 64 ? 4.438 -17.891 -22.266 1 91.5 64 GLU B CA 1
ATOM 3280 C C . GLU B 1 64 ? 3.656 -16.609 -21.969 1 91.5 64 GLU B C 1
ATOM 3282 O O . GLU B 1 64 ? 3.178 -16.422 -20.844 1 91.5 64 GLU B O 1
ATOM 3287 N N . ALA B 1 65 ? 3.588 -15.742 -23.016 1 91.88 65 ALA B N 1
ATOM 3288 C CA . ALA B 1 65 ? 2.781 -14.531 -22.859 1 91.88 65 ALA B CA 1
ATOM 3289 C C . ALA B 1 65 ? 1.322 -14.883 -22.578 1 91.88 65 ALA B C 1
ATOM 3291 O O . ALA B 1 65 ? 0.698 -14.289 -21.688 1 91.88 65 ALA B O 1
ATOM 3292 N N . ASP B 1 66 ? 0.872 -15.875 -23.297 1 94.75 66 ASP B N 1
ATOM 3293 C CA . ASP B 1 66 ? -0.509 -16.312 -23.125 1 94.75 66 ASP B CA 1
ATOM 3294 C C . ASP B 1 66 ? -0.723 -16.922 -21.75 1 94.75 66 ASP B C 1
ATOM 3296 O O . ASP B 1 66 ? -1.715 -16.625 -21.078 1 94.75 66 ASP B O 1
ATOM 3300 N N . TRP B 1 67 ? 0.19 -17.766 -21.281 1 96.81 67 TRP B N 1
ATOM 3301 C CA . TRP B 1 67 ? 0.084 -18.391 -19.969 1 96.81 67 TRP B CA 1
ATOM 3302 C C . TRP B 1 67 ? 0.1 -17.328 -18.875 1 96.81 67 TRP B C 1
ATOM 3304 O O . TRP B 1 67 ? -0.633 -17.453 -17.891 1 96.81 67 TRP B O 1
ATOM 3314 N N . SER B 1 68 ? 0.911 -16.297 -19.062 1 95.44 68 SER B N 1
ATOM 3315 C CA . SER B 1 68 ? 0.997 -15.211 -18.078 1 95.44 68 SER B CA 1
ATOM 3316 C C . SER B 1 68 ? -0.307 -14.422 -18.016 1 95.44 68 SER B C 1
ATOM 3318 O O . SER B 1 68 ? -0.794 -14.109 -16.922 1 95.44 68 SER B O 1
ATOM 3320 N N . GLN B 1 69 ? -0.831 -14.172 -19.188 1 95.94 69 GLN B N 1
ATOM 3321 C CA . GLN B 1 69 ? -2.092 -13.445 -19.25 1 95.94 69 GLN B CA 1
ATOM 3322 C C . GLN B 1 69 ? -3.221 -14.242 -18.609 1 95.94 69 GLN B C 1
ATOM 3324 O O . GLN B 1 69 ? -4.023 -13.695 -17.844 1 95.94 69 GLN B O 1
ATOM 3329 N N . GLN B 1 70 ? -3.275 -15.516 -18.859 1 97.75 70 GLN B N 1
ATOM 3330 C CA . GLN B 1 70 ? -4.289 -16.391 -18.266 1 97.75 70 GLN B CA 1
ATOM 3331 C C . GLN B 1 70 ? -4.18 -16.406 -16.75 1 97.75 70 GLN B C 1
ATOM 3333 O O . GLN B 1 70 ? -5.195 -16.406 -16.047 1 97.75 70 GLN B O 1
ATOM 3338 N N . THR B 1 71 ? -2.975 -16.422 -16.312 1 98.5 71 THR B N 1
ATOM 3339 C CA . THR B 1 71 ? -2.754 -16.438 -14.875 1 98.5 71 THR B CA 1
ATOM 3340 C C . THR B 1 71 ? -3.217 -15.125 -14.25 1 98.5 71 THR B C 1
ATOM 3342 O O . THR B 1 71 ? -3.91 -15.125 -13.227 1 98.5 71 THR B O 1
ATOM 3345 N N . PHE B 1 72 ? -2.859 -14.016 -14.906 1 98.12 72 PHE B N 1
ATOM 3346 C CA . PHE B 1 72 ? -3.287 -12.711 -14.398 1 98.12 72 PHE B CA 1
ATOM 3347 C C . PHE B 1 72 ? -4.809 -12.633 -14.328 1 98.12 72 PHE B C 1
ATOM 3349 O O . PHE B 1 72 ? -5.363 -12.219 -13.312 1 98.12 72 PHE B O 1
ATOM 3356 N N . ASP B 1 73 ? -5.449 -13.008 -15.375 1 97.75 73 ASP B N 1
ATOM 3357 C CA . ASP B 1 73 ? -6.906 -12.953 -15.445 1 97.75 73 ASP B CA 1
ATOM 3358 C C . ASP B 1 73 ? -7.539 -13.844 -14.383 1 97.75 73 ASP B C 1
ATOM 3360 O O . ASP B 1 73 ? -8.516 -13.453 -13.742 1 97.75 73 ASP B O 1
ATOM 3364 N N . TYR B 1 74 ? -7.027 -15 -14.203 1 97.56 74 TYR B N 1
ATOM 3365 C CA . TYR B 1 74 ? -7.496 -15.914 -13.164 1 97.56 74 TYR B CA 1
ATOM 3366 C C . TYR B 1 74 ? -7.391 -15.273 -11.781 1 97.56 74 TYR B C 1
ATOM 3368 O O . TYR B 1 74 ? -8.359 -15.258 -11.023 1 97.56 74 TYR B O 1
ATOM 3376 N N . LEU B 1 75 ? -6.227 -14.719 -11.508 1 98 75 LEU B N 1
ATOM 3377 C CA . LEU B 1 75 ? -6 -14.109 -10.203 1 98 75 LEU B CA 1
ATOM 3378 C C . LEU B 1 75 ? -6.891 -12.891 -10.008 1 98 75 LEU B C 1
ATOM 3380 O O . LEU B 1 75 ? -7.48 -12.703 -8.945 1 98 75 LEU B O 1
ATOM 3384 N N . LEU B 1 76 ? -6.969 -12.094 -11.062 1 97.44 76 LEU B N 1
ATOM 3385 C CA . LEU B 1 76 ? -7.785 -10.891 -10.984 1 97.44 76 LEU B CA 1
ATOM 3386 C C . LEU B 1 76 ? -9.242 -11.242 -10.703 1 97.44 76 LEU B C 1
ATOM 3388 O O . LEU B 1 76 ? -9.938 -10.516 -9.992 1 97.44 76 LEU B O 1
ATOM 3392 N N . SER B 1 77 ? -9.68 -12.336 -11.203 1 95.5 77 SER B N 1
ATOM 3393 C CA . SER B 1 77 ? -11.062 -12.758 -11.008 1 95.5 77 SER B CA 1
ATOM 3394 C C . SER B 1 77 ? -11.312 -13.156 -9.555 1 95.5 77 SER B C 1
ATOM 3396 O O . SER B 1 77 ? -12.461 -13.242 -9.117 1 95.5 77 SER B O 1
ATOM 3398 N N . HIS B 1 78 ? -10.266 -13.352 -8.789 1 95.19 78 HIS B N 1
ATOM 3399 C CA . HIS B 1 78 ? -10.406 -13.797 -7.406 1 95.19 78 HIS B CA 1
ATOM 3400 C C . HIS B 1 78 ? -10.133 -12.664 -6.426 1 95.19 78 HIS B C 1
ATOM 3402 O O . HIS B 1 78 ? -10.352 -12.812 -5.223 1 95.19 78 HIS B O 1
ATOM 3408 N N . VAL B 1 79 ? -9.672 -11.547 -6.887 1 92.94 79 VAL B N 1
ATOM 3409 C CA . VAL B 1 79 ? -9.117 -10.523 -6.012 1 92.94 79 VAL B CA 1
ATOM 3410 C C . VAL B 1 79 ? -10.219 -9.938 -5.133 1 92.94 79 VAL B C 1
ATOM 3412 O O . VAL B 1 79 ? -9.969 -9.508 -4.004 1 92.94 79 VAL B O 1
ATOM 3415 N N . HIS B 1 80 ? -11.469 -9.906 -5.543 1 85.31 80 HIS B N 1
ATOM 3416 C CA . HIS B 1 80 ? -12.539 -9.297 -4.762 1 85.31 80 HIS B CA 1
ATOM 3417 C C . HIS B 1 80 ? -13.406 -10.359 -4.094 1 85.31 80 HIS B C 1
ATOM 3419 O O . HIS B 1 80 ? -14.453 -10.039 -3.527 1 85.31 80 HIS B O 1
ATOM 3425 N N . SER B 1 81 ? -12.922 -11.586 -4.219 1 88 81 SER B N 1
ATOM 3426 C CA . SER B 1 81 ? -13.617 -12.641 -3.482 1 88 81 SER B CA 1
ATOM 3427 C C . SER B 1 81 ? -13.312 -12.562 -1.99 1 88 81 SER B C 1
ATOM 3429 O O . SER B 1 81 ? -12.242 -12.086 -1.595 1 88 81 SER B O 1
ATOM 3431 N N . PRO B 1 82 ? -14.266 -13.016 -1.188 1 84.5 82 PRO B N 1
ATOM 3432 C CA . PRO B 1 82 ? -14 -13.023 0.253 1 84.5 82 PRO B CA 1
ATOM 3433 C C . PRO B 1 82 ? -12.812 -13.906 0.626 1 84.5 82 PRO B C 1
ATOM 3435 O O . PRO B 1 82 ? -12.258 -13.766 1.722 1 84.5 82 PRO B O 1
ATOM 3438 N N . ASN B 1 83 ? -12.328 -14.742 -0.3 1 88.31 83 ASN B N 1
ATOM 3439 C CA . ASN B 1 83 ? -11.234 -15.664 -0.017 1 88.31 83 ASN B CA 1
ATOM 3440 C C . ASN B 1 83 ? -9.883 -15.055 -0.383 1 88.31 83 ASN B C 1
ATOM 3442 O O . ASN B 1 83 ? -8.836 -15.664 -0.131 1 88.31 83 ASN B O 1
ATOM 3446 N N . ALA B 1 84 ? -9.914 -13.875 -0.943 1 93.31 84 ALA B N 1
ATOM 3447 C CA . ALA B 1 84 ? -8.68 -13.297 -1.475 1 93.31 84 ALA B CA 1
ATOM 3448 C C . ALA B 1 84 ? -7.621 -13.156 -0.381 1 93.31 84 ALA B C 1
ATOM 3450 O O . ALA B 1 84 ? -6.441 -13.422 -0.611 1 93.31 84 ALA B O 1
ATOM 3451 N N . GLU B 1 85 ? -8.109 -12.773 0.773 1 89.06 85 GLU B N 1
ATOM 3452 C CA . GLU B 1 85 ? -7.164 -12.633 1.879 1 89.06 85 GLU B CA 1
ATOM 3453 C C . GLU B 1 85 ? -6.516 -13.969 2.225 1 89.06 85 GLU B C 1
ATOM 3455 O O . GLU B 1 85 ? -5.305 -14.039 2.447 1 89.06 85 GLU B O 1
ATOM 3460 N N . ASN B 1 86 ? -7.293 -15.031 2.223 1 89 86 ASN B N 1
ATOM 3461 C CA . ASN B 1 86 ? -6.781 -16.359 2.523 1 89 86 ASN B CA 1
ATOM 3462 C C . ASN B 1 86 ? -5.793 -16.844 1.462 1 89 86 ASN B C 1
ATOM 3464 O O . ASN B 1 86 ? -4.855 -17.578 1.767 1 89 86 ASN B O 1
ATOM 3468 N N . LEU B 1 87 ? -6.016 -16.375 0.286 1 94.88 87 LEU B N 1
ATOM 3469 C CA . LEU B 1 87 ? -5.133 -16.703 -0.827 1 94.88 87 LEU B CA 1
ATOM 3470 C C . LEU B 1 87 ? -3.82 -15.938 -0.732 1 94.88 87 LEU B C 1
ATOM 3472 O O . LEU B 1 87 ? -2.836 -16.297 -1.383 1 94.88 87 LEU B O 1
ATOM 3476 N N . GLY B 1 88 ? -3.811 -14.906 0.083 1 96.69 88 GLY B N 1
ATOM 3477 C CA . GLY B 1 88 ? -2.688 -13.984 0.007 1 96.69 88 GLY B CA 1
ATOM 3478 C C . GLY B 1 88 ? -2.656 -13.188 -1.282 1 96.69 88 GLY B C 1
ATOM 3479 O O . GLY B 1 88 ? -1.583 -12.938 -1.836 1 96.69 88 GLY B O 1
ATOM 3480 N N . LEU B 1 89 ? -3.824 -12.906 -1.798 1 98.06 89 LEU B N 1
ATOM 3481 C CA . LEU B 1 89 ? -3.973 -12.266 -3.098 1 98.06 89 LEU B CA 1
ATOM 3482 C C . LEU B 1 89 ? -4.492 -10.836 -2.943 1 98.06 89 LEU B C 1
ATOM 3484 O O . LEU B 1 89 ? -5.535 -10.617 -2.328 1 98.06 89 LEU B O 1
ATOM 3488 N N . PHE B 1 90 ? -3.783 -9.859 -3.441 1 97.75 90 PHE B N 1
ATOM 3489 C CA . PHE B 1 90 ? -4.258 -8.477 -3.4 1 97.75 90 PHE B CA 1
ATOM 3490 C C . PHE B 1 90 ? -3.57 -7.641 -4.473 1 97.75 90 PHE B C 1
ATOM 3492 O O . PHE B 1 90 ? -2.578 -8.07 -5.062 1 97.75 90 PHE B O 1
ATOM 3499 N N . LEU B 1 91 ? -4.109 -6.477 -4.785 1 98.12 91 LEU B N 1
ATOM 3500 C CA . LEU B 1 91 ? -3.57 -5.543 -5.766 1 98.12 91 LEU B CA 1
ATOM 3501 C C . LEU B 1 91 ? -2.473 -4.684 -5.152 1 98.12 91 LEU B C 1
ATOM 3503 O O . LEU B 1 91 ? -2.531 -4.348 -3.967 1 98.12 91 LEU B O 1
ATOM 3507 N N . ILE B 1 92 ? -1.529 -4.324 -5.953 1 98.69 92 ILE B N 1
ATOM 3508 C CA . ILE B 1 92 ? -0.48 -3.4 -5.535 1 98.69 92 ILE B CA 1
ATOM 3509 C C . ILE B 1 92 ? 0.015 -2.602 -6.738 1 98.69 92 ILE B C 1
ATOM 3511 O O . ILE B 1 92 ? 0.108 -3.133 -7.848 1 98.69 92 ILE B O 1
ATOM 3515 N N . SER B 1 93 ? 0.287 -1.341 -6.559 1 98.88 93 SER B N 1
ATOM 3516 C CA . SER B 1 93 ? 0.895 -0.503 -7.59 1 98.88 93 SER B CA 1
ATOM 3517 C C . SER B 1 93 ? 2.377 -0.277 -7.312 1 98.88 93 SER B C 1
ATOM 3519 O O . SER B 1 93 ? 2.83 -0.411 -6.176 1 98.88 93 SER B O 1
ATOM 3521 N N . GLY B 1 94 ? 3.059 0.002 -8.383 1 98.69 94 GLY B N 1
ATOM 3522 C CA . GLY B 1 94 ? 4.445 0.354 -8.109 1 98.69 94 GLY B CA 1
ATOM 3523 C C . GLY B 1 94 ? 5.227 0.705 -9.367 1 98.69 94 GLY B C 1
ATOM 3524 O O . GLY B 1 94 ? 4.637 1.052 -10.391 1 98.69 94 GLY B O 1
ATOM 3525 N N . TYR B 1 95 ? 6.523 0.7 -9.211 1 98.56 95 TYR B N 1
ATOM 3526 C CA . TYR B 1 95 ? 7.445 1.312 -10.164 1 98.56 95 TYR B CA 1
ATOM 3527 C C . TYR B 1 95 ? 8.398 0.272 -10.75 1 98.56 95 TYR B C 1
ATOM 3529 O O . TYR B 1 95 ? 8.883 -0.607 -10.031 1 98.56 95 TYR B O 1
ATOM 3537 N N . ASN B 1 96 ? 8.625 0.293 -12.031 1 97.38 96 ASN B N 1
ATOM 3538 C CA . ASN B 1 96 ? 9.805 -0.243 -12.711 1 97.38 96 ASN B CA 1
ATOM 3539 C C . ASN B 1 96 ? 10.75 0.868 -13.148 1 97.38 96 ASN B C 1
ATOM 3541 O O . ASN B 1 96 ? 10.352 1.778 -13.875 1 97.38 96 ASN B O 1
ATOM 3545 N N . LEU B 1 97 ? 11.984 0.794 -12.742 1 97.56 97 LEU B N 1
ATOM 3546 C CA . LEU B 1 97 ? 12.93 1.883 -12.984 1 97.56 97 LEU B CA 1
ATOM 3547 C C . LEU B 1 97 ? 14.07 1.426 -13.891 1 97.56 97 LEU B C 1
ATOM 3549 O O . LEU B 1 97 ? 14.594 0.323 -13.727 1 97.56 97 LEU B O 1
ATOM 3553 N N . PHE B 1 98 ? 14.43 2.268 -14.812 1 96.38 98 PHE B N 1
ATOM 3554 C CA . PHE B 1 98 ? 15.492 2.027 -15.781 1 96.38 98 PHE B CA 1
ATOM 3555 C C . PHE B 1 98 ? 16.391 3.244 -15.906 1 96.38 98 PHE B C 1
ATOM 3557 O O . PHE B 1 98 ? 15.977 4.371 -15.641 1 96.38 98 PHE B O 1
ATOM 3564 N N . HIS B 1 99 ? 17.625 3.023 -16.312 1 95.31 99 HIS B N 1
ATOM 3565 C CA . HIS B 1 99 ? 18.547 4.137 -16.516 1 95.31 99 HIS B CA 1
ATOM 3566 C C . HIS B 1 99 ? 18.203 4.91 -17.781 1 95.31 99 HIS B C 1
ATOM 3568 O O . HIS B 1 99 ? 18.406 6.125 -17.844 1 95.31 99 HIS B O 1
ATOM 3574 N N . GLU B 1 100 ? 17.719 4.203 -18.797 1 94.75 100 GLU B N 1
ATOM 3575 C CA . GLU B 1 100 ? 17.375 4.801 -20.078 1 94.75 100 GLU B CA 1
ATOM 3576 C C . GLU B 1 100 ? 16.047 4.258 -20.609 1 94.75 100 GLU B C 1
ATOM 3578 O O . GLU B 1 100 ? 15.531 3.273 -20.078 1 94.75 100 GLU B O 1
ATOM 3583 N N . ALA B 1 101 ? 15.633 4.941 -21.594 1 94.75 101 ALA B N 1
ATOM 3584 C CA . ALA B 1 101 ? 14.359 4.547 -22.203 1 94.75 101 ALA B CA 1
ATOM 3585 C C . ALA B 1 101 ? 14.445 3.146 -22.797 1 94.75 101 ALA B C 1
ATOM 3587 O O . ALA B 1 101 ? 15.445 2.791 -23.422 1 94.75 101 ALA B O 1
ATOM 3588 N N . ILE B 1 102 ? 13.484 2.348 -22.531 1 92.19 102 ILE B N 1
ATOM 3589 C CA . ILE B 1 102 ? 13.367 1.01 -23.109 1 92.19 102 ILE B CA 1
ATOM 3590 C C . ILE B 1 102 ? 11.977 0.828 -23.719 1 92.19 102 ILE B C 1
ATOM 3592 O O . ILE B 1 102 ? 11.039 1.555 -23.359 1 92.19 102 ILE B O 1
ATOM 3596 N N . PRO B 1 103 ? 11.805 -0.122 -24.656 1 91.06 103 PRO B N 1
ATOM 3597 C CA . PRO B 1 103 ? 10.461 -0.391 -25.188 1 91.06 103 PRO B CA 1
ATOM 3598 C C . PRO B 1 103 ? 9.492 -0.868 -24.109 1 91.06 103 PRO B C 1
ATOM 3600 O O . PRO B 1 103 ? 9.906 -1.455 -23.109 1 91.06 103 PRO B O 1
ATOM 3603 N N . ASP B 1 104 ? 8.227 -0.635 -24.359 1 93.06 104 ASP B N 1
ATOM 3604 C CA . ASP B 1 104 ? 7.191 -1.137 -23.453 1 93.06 104 ASP B CA 1
ATOM 3605 C C . ASP B 1 104 ? 7.238 -2.66 -23.359 1 93.06 104 ASP B C 1
ATOM 3607 O O . ASP B 1 104 ? 7.535 -3.34 -24.344 1 93.06 104 ASP B O 1
ATOM 3611 N N . PRO B 1 105 ? 6.953 -3.148 -22.266 1 91 105 PRO B N 1
ATOM 3612 C CA . PRO B 1 105 ? 6.934 -4.605 -22.125 1 91 105 PRO B CA 1
ATOM 3613 C C . PRO B 1 105 ? 5.742 -5.246 -22.828 1 91 105 PRO B C 1
ATOM 3615 O O . PRO B 1 105 ? 4.711 -4.598 -23.031 1 91 105 PRO B O 1
ATOM 3618 N N . SER B 1 106 ? 5.848 -6.512 -23.125 1 88.81 106 SER B N 1
ATOM 3619 C CA . SER B 1 106 ? 4.785 -7.227 -23.828 1 88.81 106 SER B CA 1
ATOM 3620 C C . SER B 1 106 ? 3.553 -7.383 -22.938 1 88.81 106 SER B C 1
ATOM 3622 O O . SER B 1 106 ? 2.453 -7.641 -23.438 1 88.81 106 SER B O 1
ATOM 3624 N N . TRP B 1 107 ? 3.744 -7.227 -21.656 1 93.25 107 TRP B N 1
ATOM 3625 C CA . TRP B 1 107 ? 2.643 -7.477 -20.734 1 93.25 107 TRP B CA 1
ATOM 3626 C C . TRP B 1 107 ? 1.969 -6.172 -20.328 1 93.25 107 TRP B C 1
ATOM 3628 O O . TRP B 1 107 ? 1.191 -6.141 -19.359 1 93.25 107 TRP B O 1
ATOM 3638 N N . LYS B 1 108 ? 2.24 -5.031 -21 1 94.38 108 LYS B N 1
ATOM 3639 C CA . LYS B 1 108 ? 1.744 -3.707 -20.641 1 94.38 108 LYS B CA 1
ATOM 3640 C C . LYS B 1 108 ? 0.218 -3.68 -20.609 1 94.38 108 LYS B C 1
ATOM 3642 O O . LYS B 1 108 ? -0.382 -2.951 -19.828 1 94.38 108 LYS B O 1
ATOM 3647 N N . ASP B 1 109 ? -0.408 -4.512 -21.484 1 94.62 109 ASP B N 1
ATOM 3648 C CA . ASP B 1 109 ? -1.863 -4.469 -21.578 1 94.62 109 ASP B CA 1
ATOM 3649 C C . ASP B 1 109 ? -2.514 -5.473 -20.641 1 94.62 109 ASP B C 1
ATOM 3651 O O . ASP B 1 109 ? -3.738 -5.504 -20.5 1 94.62 109 ASP B O 1
ATOM 3655 N N . THR B 1 110 ? -1.72 -6.312 -20.047 1 95.81 110 THR B N 1
ATOM 3656 C CA . THR B 1 110 ? -2.232 -7.293 -19.094 1 95.81 110 THR B CA 1
ATOM 3657 C C . THR B 1 110 ? -2.469 -6.652 -17.734 1 95.81 110 THR B C 1
ATOM 3659 O O . THR B 1 110 ? -3.496 -6.891 -17.094 1 95.81 110 THR B O 1
ATOM 3662 N N . VAL B 1 111 ? -1.61 -5.758 -17.312 1 97.88 111 VAL B N 1
ATOM 3663 C CA . VAL B 1 111 ? -1.679 -5.141 -16 1 97.88 111 VAL B CA 1
ATOM 3664 C C . VAL B 1 111 ? -2.66 -3.969 -16.031 1 97.88 111 VAL B C 1
ATOM 3666 O O . VAL B 1 111 ? -3.189 -3.619 -17.078 1 97.88 111 VAL B O 1
ATOM 3669 N N . LEU B 1 112 ? -2.941 -3.441 -14.906 1 98.44 112 LEU B N 1
ATOM 3670 C CA . LEU B 1 112 ? -3.926 -2.369 -14.797 1 98.44 112 LEU B CA 1
ATOM 3671 C C . LEU B 1 112 ? -3.242 -1.007 -14.766 1 98.44 112 LEU B C 1
ATOM 3673 O O . LEU B 1 112 ? -2.316 -0.793 -13.977 1 98.44 112 LEU B O 1
ATOM 3677 N N . GLY B 1 113 ? -3.699 -0.137 -15.641 1 98.06 113 GLY B N 1
ATOM 3678 C CA . GLY B 1 113 ? -3.293 1.258 -15.586 1 98.06 113 GLY B CA 1
ATOM 3679 C C . GLY B 1 113 ? -1.833 1.469 -15.945 1 98.06 113 GLY B C 1
ATOM 3680 O O . GLY B 1 113 ? -1.158 2.314 -15.352 1 98.06 113 GLY B O 1
ATOM 3681 N N . PHE B 1 114 ? -1.348 0.74 -16.875 1 98.25 114 PHE B N 1
ATOM 3682 C CA . PHE B 1 114 ? 0.043 0.868 -17.297 1 98.25 114 PHE B CA 1
ATOM 3683 C C . PHE B 1 114 ? 0.309 2.254 -17.875 1 98.25 114 PHE B C 1
ATOM 3685 O O . PHE B 1 114 ? -0.472 2.756 -18.688 1 98.25 114 PHE B O 1
ATOM 3692 N N . ARG B 1 115 ? 1.424 2.893 -17.438 1 98.19 115 ARG B N 1
ATOM 3693 C CA . ARG B 1 115 ? 1.852 4.172 -18 1 98.19 115 ARG B CA 1
ATOM 3694 C C . ARG B 1 115 ? 3.336 4.41 -17.75 1 98.19 115 ARG B C 1
ATOM 3696 O O . ARG B 1 115 ? 3.934 3.773 -16.875 1 98.19 115 ARG B O 1
ATOM 3703 N N . LYS B 1 116 ? 3.865 5.359 -18.5 1 98.12 116 LYS B N 1
ATOM 3704 C CA . LYS B 1 116 ? 5.219 5.836 -18.234 1 98.12 116 LYS B CA 1
ATOM 3705 C C . LYS B 1 116 ? 5.238 6.789 -17.047 1 98.12 116 LYS B C 1
ATOM 3707 O O . LYS B 1 116 ? 4.254 7.477 -16.781 1 98.12 116 LYS B O 1
ATOM 3712 N N . LEU B 1 117 ? 6.355 6.781 -16.344 1 98.25 117 LEU B N 1
ATOM 3713 C CA . LEU B 1 117 ? 6.504 7.707 -15.219 1 98.25 117 LEU B CA 1
ATOM 3714 C C . LEU B 1 117 ? 6.578 9.148 -15.703 1 98.25 117 LEU B C 1
ATOM 3716 O O . LEU B 1 117 ? 7.188 9.422 -16.734 1 98.25 117 LEU B O 1
ATOM 3720 N N . THR B 1 118 ? 5.973 10.055 -14.977 1 97.44 118 THR B N 1
ATOM 3721 C CA . THR B 1 118 ? 6.117 11.477 -15.234 1 97.44 118 THR B CA 1
ATOM 3722 C C . THR B 1 118 ? 7.477 11.977 -14.758 1 97.44 118 THR B C 1
ATOM 3724 O O . THR B 1 118 ? 8.125 11.328 -13.938 1 97.44 118 THR B O 1
ATOM 3727 N N . PRO B 1 119 ? 7.883 13.156 -15.227 1 96.31 119 PRO B N 1
ATOM 3728 C CA . PRO B 1 119 ? 9.141 13.727 -14.734 1 96.31 119 PRO B CA 1
ATOM 3729 C C . PRO B 1 119 ? 9.156 13.922 -13.227 1 96.31 119 PRO B C 1
ATOM 3731 O O . PRO B 1 119 ? 10.172 13.664 -12.578 1 96.31 119 PRO B O 1
ATOM 3734 N N . ARG B 1 120 ? 8.078 14.312 -12.664 1 96.19 120 ARG B N 1
ATOM 3735 C CA . ARG B 1 120 ? 8.008 14.539 -11.227 1 96.19 120 ARG B CA 1
ATOM 3736 C C . ARG B 1 120 ? 8.18 13.242 -10.453 1 96.19 120 ARG B C 1
ATOM 3738 O O . ARG B 1 120 ? 8.789 13.227 -9.375 1 96.19 120 ARG B O 1
ATOM 3745 N N . GLU B 1 121 ? 7.621 12.156 -10.922 1 97 121 GLU B N 1
ATOM 3746 C CA . GLU B 1 121 ? 7.832 10.852 -10.305 1 97 121 GLU B CA 1
ATOM 3747 C C . GLU B 1 121 ? 9.289 10.414 -10.422 1 97 121 GLU B C 1
ATOM 3749 O O . GLU B 1 121 ? 9.844 9.836 -9.484 1 97 121 GLU B O 1
ATOM 3754 N N . LEU B 1 122 ? 9.883 10.688 -11.578 1 96.88 122 LEU B N 1
ATOM 3755 C CA . LEU B 1 122 ? 11.273 10.305 -11.789 1 96.88 122 LEU B CA 1
ATOM 3756 C C . LEU B 1 122 ? 12.195 11.078 -10.844 1 96.88 122 LEU B C 1
ATOM 3758 O O . LEU B 1 122 ? 13.258 10.578 -10.461 1 96.88 122 LEU B O 1
ATOM 3762 N N . ASP B 1 123 ? 11.797 12.266 -10.422 1 95 123 ASP B N 1
ATOM 3763 C CA . ASP B 1 123 ? 12.578 13.062 -9.484 1 95 123 ASP B CA 1
ATOM 3764 C C . ASP B 1 123 ? 12.75 12.328 -8.156 1 95 123 ASP B C 1
ATOM 3766 O O . ASP B 1 123 ? 13.703 12.594 -7.418 1 95 123 ASP B O 1
ATOM 3770 N N . MET B 1 124 ? 11.875 11.43 -7.895 1 93.88 124 MET B N 1
ATOM 3771 C CA . MET B 1 124 ? 11.953 10.68 -6.645 1 93.88 124 MET B CA 1
ATOM 3772 C C . MET B 1 124 ? 13.055 9.625 -6.707 1 93.88 124 MET B C 1
ATOM 3774 O O . MET B 1 124 ? 13.453 9.07 -5.68 1 93.88 124 MET B O 1
ATOM 3778 N N . PHE B 1 125 ? 13.469 9.273 -7.906 1 94.94 125 PHE B N 1
ATOM 3779 C CA . PHE B 1 125 ? 14.508 8.273 -8.141 1 94.94 125 PHE B CA 1
ATOM 3780 C C . PHE B 1 125 ? 15.641 8.859 -8.977 1 94.94 125 PHE B C 1
ATOM 3782 O O . PHE B 1 125 ? 15.828 8.469 -10.125 1 94.94 125 PHE B O 1
ATOM 3789 N N . PRO B 1 126 ? 16.469 9.695 -8.383 1 92.25 126 PRO B N 1
ATOM 3790 C CA . PRO B 1 126 ? 17.422 10.5 -9.148 1 92.25 126 PRO B CA 1
ATOM 3791 C C . PRO B 1 126 ? 18.422 9.656 -9.93 1 92.25 126 PRO B C 1
ATOM 3793 O O . PRO B 1 126 ? 19.016 10.133 -10.898 1 92.25 126 PRO B O 1
ATOM 3796 N N . ASP B 1 127 ? 18.609 8.406 -9.602 1 93.25 127 ASP B N 1
ATOM 3797 C CA . ASP B 1 127 ? 19.594 7.559 -10.281 1 93.25 127 ASP B CA 1
ATOM 3798 C C . ASP B 1 127 ? 19 6.938 -11.547 1 93.25 127 ASP B C 1
ATOM 3800 O O . ASP B 1 127 ? 19.703 6.266 -12.297 1 93.25 127 ASP B O 1
ATOM 3804 N N . TYR B 1 128 ? 17.766 7.176 -11.797 1 96.06 128 TYR B N 1
ATOM 3805 C CA . TYR B 1 128 ? 17.078 6.547 -12.914 1 96.06 128 TYR B CA 1
ATOM 3806 C C . TYR B 1 128 ? 16.453 7.598 -13.836 1 96.06 128 TYR B C 1
ATOM 3808 O O . TYR B 1 128 ? 15.992 8.641 -13.375 1 96.06 128 TYR B O 1
ATOM 3816 N N . GLY B 1 129 ? 16.484 7.336 -15.141 1 96.56 129 GLY B N 1
ATOM 3817 C CA . GLY B 1 129 ? 16.031 8.32 -16.109 1 96.56 129 GLY B CA 1
ATOM 3818 C C . GLY B 1 129 ? 14.742 7.922 -16.797 1 96.56 129 GLY B C 1
ATOM 3819 O O . GLY B 1 129 ? 14.195 8.695 -17.594 1 96.56 129 GLY B O 1
ATOM 3820 N N . TYR B 1 130 ? 14.266 6.738 -16.547 1 97.38 130 TYR B N 1
ATOM 3821 C CA . TYR B 1 130 ? 13.086 6.199 -17.219 1 97.38 130 TYR B CA 1
ATOM 3822 C C . TYR B 1 130 ? 12.367 5.203 -16.328 1 97.38 130 TYR B C 1
ATOM 3824 O O . TYR B 1 130 ? 12.953 4.66 -15.383 1 97.38 130 TYR B O 1
ATOM 3832 N N . GLY B 1 131 ? 11.008 5.031 -16.562 1 97.69 131 GLY B N 1
ATOM 3833 C CA . GLY B 1 131 ? 10.312 4.047 -15.75 1 97.69 131 GLY B CA 1
ATOM 3834 C C . GLY B 1 131 ? 8.852 3.873 -16.141 1 97.69 131 GLY B C 1
ATOM 3835 O O . GLY B 1 131 ? 8.32 4.656 -16.922 1 97.69 131 GLY B O 1
ATOM 3836 N N . TRP B 1 132 ? 8.281 2.76 -15.672 1 98.31 132 TRP B N 1
ATOM 3837 C CA . TRP B 1 132 ? 6.867 2.438 -15.812 1 98.31 132 TRP B CA 1
ATOM 3838 C C . TRP B 1 132 ? 6.168 2.43 -14.461 1 98.31 132 TRP B C 1
ATOM 3840 O O . TRP B 1 132 ? 6.805 2.201 -13.43 1 98.31 132 TRP B O 1
ATOM 3850 N N . PHE B 1 133 ? 4.902 2.711 -14.508 1 98.69 133 PHE B N 1
ATOM 3851 C CA . PHE B 1 133 ? 4.012 2.559 -13.367 1 98.69 133 PHE B CA 1
ATOM 3852 C C . PHE B 1 133 ? 2.781 1.737 -13.742 1 98.69 133 PHE B C 1
ATOM 3854 O O . PHE B 1 133 ? 2.221 1.911 -14.828 1 98.69 133 PHE B O 1
ATOM 3861 N N . HIS B 1 134 ? 2.355 0.772 -12.883 1 98.69 134 HIS B N 1
ATOM 3862 C CA . HIS B 1 134 ? 1.12 0.034 -13.117 1 98.69 134 HIS B CA 1
ATOM 3863 C C . HIS B 1 134 ? 0.621 -0.625 -11.828 1 98.69 134 HIS B C 1
ATOM 3865 O O . HIS B 1 134 ? 1.299 -0.581 -10.805 1 98.69 134 HIS B O 1
ATOM 3871 N N . THR B 1 135 ? -0.563 -1.113 -11.82 1 98.75 135 THR B N 1
ATOM 3872 C CA . THR B 1 135 ? -1.119 -1.955 -10.773 1 98.75 135 THR B CA 1
ATOM 3873 C C . THR B 1 135 ? -1.056 -3.428 -11.164 1 98.75 135 THR B C 1
ATOM 3875 O O . THR B 1 135 ? -1.456 -3.799 -12.266 1 98.75 135 THR B O 1
ATOM 3878 N N . SER B 1 136 ? -0.468 -4.152 -10.289 1 98.44 136 SER B N 1
ATOM 3879 C CA . SER B 1 136 ? -0.322 -5.594 -10.461 1 98.44 136 SER B CA 1
ATOM 3880 C C . SER B 1 136 ? -0.916 -6.355 -9.281 1 98.44 136 SER B C 1
ATOM 3882 O O . SER B 1 136 ? -1.815 -5.859 -8.602 1 98.44 136 SER B O 1
ATOM 3884 N N . LEU B 1 137 ? -0.513 -7.684 -9.172 1 98.5 137 LEU B N 1
ATOM 3885 C CA . LEU B 1 137 ? -1.052 -8.562 -8.141 1 98.5 137 LEU B CA 1
ATOM 3886 C C . LEU B 1 137 ? 0.068 -9.172 -7.305 1 98.5 137 LEU B C 1
ATOM 3888 O O . LEU B 1 137 ? 1.141 -9.484 -7.824 1 98.5 137 LEU B O 1
ATOM 3892 N N . ILE B 1 138 ? -0.205 -9.242 -6.066 1 98.62 138 ILE B N 1
ATOM 3893 C CA . ILE B 1 138 ? 0.624 -10.062 -5.188 1 98.62 138 ILE B CA 1
ATOM 3894 C C . ILE B 1 138 ? -0.1 -11.367 -4.871 1 98.62 138 ILE B C 1
ATOM 3896 O O . ILE B 1 138 ? -1.303 -11.367 -4.594 1 98.62 138 ILE B O 1
ATOM 3900 N N . LEU B 1 139 ? 0.575 -12.422 -4.969 1 98.5 139 LEU B N 1
ATOM 3901 C CA . LEU B 1 139 ? 0.146 -13.727 -4.496 1 98.5 139 LEU B CA 1
ATOM 3902 C C . LEU B 1 139 ? 1.171 -14.328 -3.535 1 98.5 139 LEU B C 1
ATOM 3904 O O . LEU B 1 139 ? 2.275 -14.688 -3.947 1 98.5 139 LEU B O 1
ATOM 3908 N N . GLU B 1 140 ? 0.808 -14.453 -2.318 1 98 140 GLU B N 1
ATOM 3909 C CA . GLU B 1 140 ? 1.74 -14.984 -1.33 1 98 140 GLU B CA 1
ATOM 3910 C C . GLU B 1 140 ? 1.76 -16.516 -1.359 1 98 140 GLU B C 1
ATOM 3912 O O . GLU B 1 140 ? 0.758 -17.156 -1.044 1 98 140 GLU B O 1
ATOM 3917 N N . GLY B 1 141 ? 2.908 -17.031 -1.636 1 97.88 141 GLY B N 1
ATOM 3918 C CA . GLY B 1 141 ? 3.068 -18.469 -1.871 1 97.88 141 GLY B CA 1
ATOM 3919 C C . GLY B 1 141 ? 2.578 -19.312 -0.716 1 97.88 141 GLY B C 1
ATOM 3920 O O . GLY B 1 141 ? 1.817 -20.266 -0.918 1 97.88 141 GLY B O 1
ATOM 3921 N N . LYS B 1 142 ? 2.98 -18.953 0.48 1 97.25 142 LYS B N 1
ATOM 3922 C CA . LYS B 1 142 ? 2.607 -19.734 1.651 1 97.25 142 LYS B CA 1
ATOM 3923 C C . LYS B 1 142 ? 1.092 -19.844 1.787 1 97.25 142 LYS B C 1
ATOM 3925 O O . LYS B 1 142 ? 0.551 -20.938 1.968 1 97.25 142 LYS B O 1
ATOM 3930 N N . ASN B 1 143 ? 0.414 -18.719 1.688 1 97.38 143 ASN B N 1
ATOM 3931 C CA . ASN B 1 143 ? -1.042 -18.688 1.782 1 97.38 143 ASN B CA 1
ATOM 3932 C C . ASN B 1 143 ? -1.69 -19.5 0.654 1 97.38 143 ASN B C 1
ATOM 3934 O O . ASN B 1 143 ? -2.578 -20.312 0.899 1 97.38 143 ASN B O 1
ATOM 3938 N N . TYR B 1 144 ? -1.232 -19.234 -0.478 1 98.31 144 TYR B N 1
ATOM 3939 C CA . TYR B 1 144 ? -1.845 -19.828 -1.66 1 98.31 144 TYR B CA 1
ATOM 3940 C C . TYR B 1 144 ? -1.644 -21.344 -1.675 1 98.31 144 TYR B C 1
ATOM 3942 O O . TYR B 1 144 ? -2.561 -22.094 -2.016 1 98.31 144 TYR B O 1
ATOM 3950 N N . LEU B 1 145 ? -0.438 -21.797 -1.332 1 98.56 145 LEU B N 1
ATOM 3951 C CA . LEU B 1 145 ? -0.176 -23.234 -1.291 1 98.56 145 LEU B CA 1
ATOM 3952 C C . LEU B 1 145 ? -1.05 -23.906 -0.243 1 98.56 145 LEU B C 1
ATOM 3954 O O . LEU B 1 145 ? -1.533 -25.031 -0.462 1 98.56 145 LEU B O 1
ATOM 3958 N N . GLN B 1 146 ? -1.162 -23.25 0.867 1 98.06 146 GLN B N 1
ATOM 3959 C CA . GLN B 1 146 ? -2.053 -23.797 1.887 1 98.06 146 GLN B CA 1
ATOM 3960 C C . GLN B 1 146 ? -3.482 -23.906 1.365 1 98.06 146 GLN B C 1
ATOM 3962 O O . GLN B 1 146 ? -4.141 -24.938 1.563 1 98.06 146 GLN B O 1
ATOM 3967 N N . TRP B 1 147 ? -3.938 -22.906 0.727 1 97.12 147 TRP B N 1
ATOM 3968 C CA . TRP B 1 147 ? -5.281 -22.891 0.152 1 97.12 147 TRP B CA 1
ATOM 3969 C C . TRP B 1 147 ? -5.434 -24 -0.886 1 97.12 147 TRP B C 1
ATOM 3971 O O . TRP B 1 147 ? -6.43 -24.734 -0.881 1 97.12 147 TRP B O 1
ATOM 3981 N N . LEU B 1 148 ? -4.484 -24.125 -1.789 1 98.06 148 LEU B N 1
ATOM 3982 C CA . LEU B 1 148 ? -4.512 -25.172 -2.811 1 98.06 148 LEU B CA 1
ATOM 3983 C C . LEU B 1 148 ? -4.547 -26.547 -2.172 1 98.06 148 LEU B C 1
ATOM 3985 O O . LEU B 1 148 ? -5.305 -27.422 -2.611 1 98.06 148 LEU B O 1
ATOM 3989 N N . THR B 1 149 ? -3.699 -26.734 -1.172 1 98.44 149 THR B N 1
ATOM 3990 C CA . THR B 1 149 ? -3.641 -28.016 -0.488 1 98.44 149 THR B CA 1
ATOM 3991 C C . THR B 1 149 ? -4.992 -28.359 0.133 1 98.44 149 THR B C 1
ATOM 3993 O O . THR B 1 149 ? -5.465 -29.484 0.011 1 98.44 149 THR B O 1
ATOM 3996 N N . GLU B 1 150 ? -5.574 -27.422 0.787 1 97.62 150 GLU B N 1
ATOM 3997 C CA . GLU B 1 150 ? -6.883 -27.625 1.395 1 97.62 150 GLU B CA 1
ATOM 3998 C C . GLU B 1 150 ? -7.934 -27.953 0.34 1 97.62 150 GLU B C 1
ATOM 4000 O O . GLU B 1 150 ? -8.727 -28.891 0.52 1 97.62 150 GLU B O 1
ATOM 4005 N N . ARG B 1 151 ? -7.941 -27.266 -0.734 1 96.81 151 ARG B N 1
ATOM 4006 C CA . ARG B 1 151 ? -8.898 -27.484 -1.814 1 96.81 151 ARG B CA 1
ATOM 4007 C C . ARG B 1 151 ? -8.734 -28.875 -2.418 1 96.81 151 ARG B C 1
ATOM 4009 O O . ARG B 1 151 ? -9.719 -29.562 -2.691 1 96.81 151 ARG B O 1
ATOM 4016 N N . LEU B 1 152 ? -7.531 -29.234 -2.609 1 98.56 152 LEU B N 1
ATOM 4017 C CA . LEU B 1 152 ? -7.238 -30.547 -3.174 1 98.56 152 LEU B CA 1
ATOM 4018 C C . LEU B 1 152 ? -7.617 -31.656 -2.197 1 98.56 152 LEU B C 1
ATOM 4020 O O . LEU B 1 152 ? -8.188 -32.688 -2.6 1 98.56 152 LEU B O 1
ATOM 4024 N N . THR B 1 153 ? -7.324 -31.422 -0.925 1 98.56 153 THR B N 1
ATOM 4025 C CA . THR B 1 153 ? -7.664 -32.406 0.102 1 98.56 153 THR B CA 1
ATOM 4026 C C . THR B 1 153 ? -9.172 -32.594 0.171 1 98.56 153 THR B C 1
ATOM 4028 O O . THR B 1 153 ? -9.648 -33.75 0.263 1 98.56 153 THR B O 1
ATOM 4031 N N . GLU B 1 154 ? -9.898 -31.547 0.094 1 97.75 154 GLU B N 1
ATOM 4032 C CA . GLU B 1 154 ? -11.359 -31.609 0.108 1 97.75 154 GLU B CA 1
ATOM 4033 C C . GLU B 1 154 ? -11.891 -32.406 -1.076 1 97.75 154 GLU B C 1
ATOM 4035 O O . GLU B 1 154 ? -12.977 -32.969 -1.005 1 97.75 154 GLU B O 1
ATOM 4040 N N . ARG B 1 155 ? -11.102 -32.531 -2.064 1 96.75 155 ARG B N 1
ATOM 4041 C CA . ARG B 1 155 ? -11.516 -33.188 -3.297 1 96.75 155 ARG B CA 1
ATOM 4042 C C . ARG B 1 155 ? -11 -34.625 -3.34 1 96.75 155 ARG B C 1
ATOM 4044 O O . ARG B 1 155 ? -11.102 -35.281 -4.367 1 96.75 155 ARG B O 1
ATOM 4051 N N . GLY B 1 156 ? -10.406 -35.031 -2.268 1 96.94 156 GLY B N 1
ATOM 4052 C CA . GLY B 1 156 ? -10 -36.406 -2.135 1 96.94 156 GLY B CA 1
ATOM 4053 C C . GLY B 1 156 ? -8.586 -36.688 -2.613 1 96.94 156 GLY B C 1
ATOM 4054 O O . GLY B 1 156 ? -8.148 -37.812 -2.688 1 96.94 156 GLY B O 1
ATOM 4055 N N . VAL B 1 157 ? -7.895 -35.594 -2.98 1 98.44 157 VAL B N 1
ATOM 4056 C CA . VAL B 1 157 ? -6.5 -35.75 -3.381 1 98.44 157 VAL B CA 1
ATOM 4057 C C . VAL B 1 157 ? -5.652 -36.125 -2.166 1 98.44 157 VAL B C 1
ATOM 4059 O O . VAL B 1 157 ? -5.832 -35.531 -1.084 1 98.44 157 VAL B O 1
ATOM 4062 N N . LYS B 1 158 ? -4.758 -37.062 -2.307 1 98.31 158 LYS B N 1
ATOM 4063 C CA . LYS B 1 158 ? -3.9 -37.5 -1.212 1 98.31 158 LYS B CA 1
ATOM 4064 C C . LYS B 1 158 ? -2.48 -36.969 -1.37 1 98.31 158 LYS B C 1
ATOM 4066 O O . LYS B 1 158 ? -1.967 -36.875 -2.486 1 98.31 158 LYS B O 1
ATOM 4071 N N . PHE B 1 159 ? -1.914 -36.656 -0.257 1 98.69 159 PHE B N 1
ATOM 4072 C CA . PHE B 1 159 ? -0.565 -36.094 -0.214 1 98.69 159 PHE B CA 1
ATOM 4073 C C . PHE B 1 159 ? 0.391 -37.062 0.486 1 98.69 159 PHE B C 1
ATOM 4075 O O . PHE B 1 159 ? 0.072 -37.594 1.55 1 98.69 159 PHE B O 1
ATOM 4082 N N . PHE B 1 160 ? 1.54 -37.312 -0.12 1 98.5 160 PHE B N 1
ATOM 4083 C CA . PHE B 1 160 ? 2.555 -38.219 0.437 1 98.5 160 PHE B CA 1
ATOM 4084 C C . PHE B 1 160 ? 3.906 -37.5 0.51 1 98.5 160 PHE B C 1
ATOM 4086 O O . PHE B 1 160 ? 4.445 -37.094 -0.513 1 98.5 160 PHE B O 1
ATOM 4093 N N . GLN B 1 161 ? 4.406 -37.438 1.687 1 98 161 GLN B N 1
ATOM 4094 C CA . GLN B 1 161 ? 5.746 -36.875 1.841 1 98 161 GLN B CA 1
ATOM 4095 C C . GLN B 1 161 ? 6.812 -37.938 1.547 1 98 161 GLN B C 1
ATOM 4097 O O . GLN B 1 161 ? 7.102 -38.781 2.391 1 98 161 GLN B O 1
ATOM 4102 N N . ARG B 1 162 ? 7.406 -37.812 0.368 1 95.56 162 ARG B N 1
ATOM 4103 C CA . ARG B 1 162 ? 8.469 -38.75 -0.023 1 95.56 162 ARG B CA 1
ATOM 4104 C C . ARG B 1 162 ? 9.281 -38.188 -1.182 1 95.56 162 ARG B C 1
ATOM 4106 O O . ARG B 1 162 ? 8.758 -37.438 -2.016 1 95.56 162 ARG B O 1
ATOM 4113 N N . LYS B 1 163 ? 10.445 -38.594 -1.205 1 95.62 163 LYS B N 1
ATOM 4114 C CA . LYS B 1 163 ? 11.32 -38.25 -2.328 1 95.62 163 LYS B CA 1
ATOM 4115 C C . LYS B 1 163 ? 11.195 -39.281 -3.441 1 95.62 163 LYS B C 1
ATOM 4117 O O . LYS B 1 163 ? 11.406 -40.5 -3.211 1 95.62 163 LYS B O 1
ATOM 4122 N N . VAL B 1 164 ? 10.797 -38.875 -4.598 1 97.06 164 VAL B N 1
ATOM 4123 C CA . VAL B 1 164 ? 10.703 -39.75 -5.754 1 97.06 164 VAL B CA 1
ATOM 4124 C C . VAL B 1 164 ? 12.07 -39.844 -6.434 1 97.06 164 VAL B C 1
ATOM 4126 O O . VAL B 1 164 ? 12.672 -38.844 -6.793 1 97.06 164 VAL B O 1
ATOM 4129 N N . GLU B 1 165 ? 12.508 -41.094 -6.633 1 95.62 165 GLU B N 1
ATOM 4130 C CA . GLU B 1 165 ? 13.859 -41.281 -7.152 1 95.62 165 GLU B CA 1
ATOM 4131 C C . GLU B 1 165 ? 13.844 -41.469 -8.672 1 95.62 165 GLU B C 1
ATOM 4133 O O . GLU B 1 165 ? 14.844 -41.18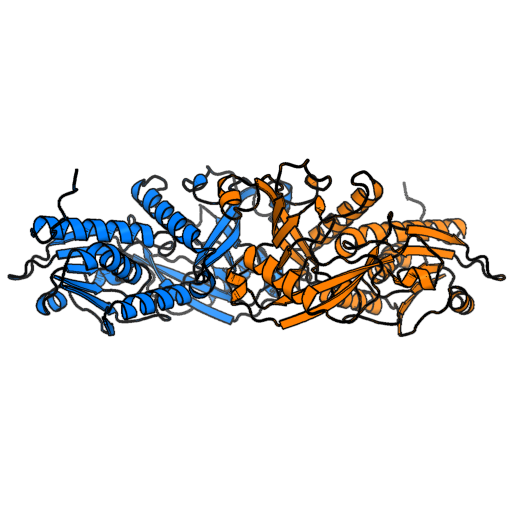8 -9.344 1 95.62 165 GLU B O 1
ATOM 4138 N N . SER B 1 166 ? 12.766 -42 -9.156 1 95.12 166 SER B N 1
ATOM 4139 C CA . SER B 1 166 ? 12.633 -42.188 -10.594 1 95.12 166 SER B CA 1
ATOM 4140 C C . SER B 1 166 ? 11.164 -42.281 -11.008 1 95.12 166 SER B C 1
ATOM 4142 O O . SER B 1 166 ? 10.305 -42.625 -10.188 1 95.12 166 SER B O 1
ATOM 4144 N N . PHE B 1 167 ? 10.914 -42 -12.273 1 95.69 167 PHE B N 1
ATOM 4145 C CA . PHE B 1 167 ? 9.555 -42.156 -12.789 1 95.69 167 PHE B CA 1
ATOM 4146 C C . PHE B 1 167 ? 9.125 -43.625 -12.727 1 95.69 167 PHE B C 1
ATOM 4148 O O . PHE B 1 167 ? 7.957 -43.906 -12.492 1 95.69 167 PHE B O 1
ATOM 4155 N N . GLU B 1 168 ? 10.062 -44.5 -12.867 1 93.75 168 GLU B N 1
ATOM 4156 C CA . GLU B 1 168 ? 9.797 -45.938 -12.891 1 93.75 168 GLU B CA 1
ATOM 4157 C C . GLU B 1 168 ? 9.195 -46.406 -11.57 1 93.75 168 GLU B C 1
ATOM 4159 O O . GLU B 1 168 ? 8.297 -47.25 -11.562 1 93.75 168 GLU B O 1
ATOM 4164 N N . GLU B 1 169 ? 9.758 -45.906 -10.57 1 93.75 169 GLU B N 1
ATOM 4165 C CA . GLU B 1 169 ? 9.234 -46.312 -9.266 1 93.75 169 GLU B CA 1
ATOM 4166 C C . GLU B 1 169 ? 7.766 -45.938 -9.117 1 93.75 169 GLU B C 1
ATOM 4168 O O . GLU B 1 169 ? 6.969 -46.719 -8.586 1 93.75 169 GLU B O 1
ATOM 4173 N N . VAL B 1 170 ? 7.391 -44.75 -9.594 1 95.5 170 VAL B N 1
ATOM 4174 C CA . VAL B 1 170 ? 6.016 -44.281 -9.523 1 95.5 170 VAL B CA 1
ATOM 4175 C C . VAL B 1 170 ? 5.137 -45.062 -10.484 1 95.5 170 VAL B C 1
ATOM 4177 O O . VAL B 1 170 ? 4 -45.406 -10.156 1 95.5 170 VAL B O 1
ATOM 4180 N N . ALA B 1 171 ? 5.66 -45.344 -11.648 1 94.56 171 ALA B N 1
ATOM 4181 C CA . ALA B 1 171 ? 4.945 -46.125 -12.641 1 94.56 171 ALA B CA 1
ATOM 4182 C C . ALA B 1 171 ? 4.66 -47.531 -12.117 1 94.56 171 ALA B C 1
ATOM 4184 O O . ALA B 1 171 ? 3.578 -48.094 -12.344 1 94.56 171 ALA B O 1
ATOM 4185 N N . ARG B 1 172 ? 5.578 -48.094 -11.414 1 92.5 172 ARG B N 1
ATOM 4186 C CA . ARG B 1 172 ? 5.434 -49.438 -10.867 1 92.5 172 ARG B CA 1
ATOM 4187 C C . ARG B 1 172 ? 4.324 -49.469 -9.828 1 92.5 172 ARG B C 1
ATOM 4189 O O . ARG B 1 172 ? 3.693 -50.531 -9.633 1 92.5 172 ARG B O 1
ATOM 4196 N N . GLU B 1 173 ? 4.129 -48.375 -9.258 1 92.62 173 GLU B N 1
ATOM 4197 C CA . GLU B 1 173 ? 3.078 -48.281 -8.25 1 92.62 173 GLU B CA 1
ATOM 4198 C C . GLU B 1 173 ? 1.703 -48.156 -8.898 1 92.62 173 GLU B C 1
ATOM 4200 O O . GLU B 1 173 ? 0.687 -48.094 -8.203 1 92.62 173 GLU B O 1
ATOM 4205 N N . GLY B 1 174 ? 1.68 -48.062 -10.273 1 92.06 174 GLY B N 1
ATOM 4206 C CA . GLY B 1 174 ? 0.408 -48.125 -10.969 1 92.06 174 GLY B CA 1
ATOM 4207 C C . GLY B 1 174 ? -0.04 -46.812 -11.539 1 92.06 174 GLY B C 1
ATOM 4208 O O . GLY B 1 174 ? -1.182 -46.656 -11.992 1 92.06 174 GLY B O 1
ATOM 4209 N N . ALA B 1 175 ? 0.832 -45.812 -11.555 1 95.12 175 ALA B N 1
ATOM 4210 C CA . ALA B 1 175 ? 0.451 -44.531 -12.102 1 95.12 175 ALA B CA 1
ATOM 4211 C C . ALA B 1 175 ? 0.239 -44.594 -13.617 1 95.12 175 ALA B C 1
ATOM 4213 O O . ALA B 1 175 ? 1.074 -45.156 -14.336 1 95.12 175 ALA B O 1
ATOM 4214 N N . ASP B 1 176 ? -0.898 -44.125 -14.078 1 94.69 176 ASP B N 1
ATOM 4215 C CA . ASP B 1 176 ? -1.16 -44 -15.516 1 94.69 176 ASP B CA 1
ATOM 4216 C C . ASP B 1 176 ? -0.487 -42.781 -16.109 1 94.69 176 ASP B C 1
ATOM 4218 O O . ASP B 1 176 ? 0.002 -42.812 -17.25 1 94.69 176 ASP B O 1
ATOM 4222 N N . VAL B 1 177 ? -0.552 -41.688 -15.391 1 96.81 177 VAL B N 1
ATOM 4223 C CA . VAL B 1 177 ? 0.043 -40.406 -15.805 1 96.81 177 VAL B CA 1
ATOM 4224 C C . VAL B 1 177 ? 0.854 -39.844 -14.648 1 96.81 177 VAL B C 1
ATOM 4226 O O . VAL B 1 177 ? 0.384 -39.781 -13.508 1 96.81 177 VAL B O 1
ATOM 4229 N N . ILE B 1 178 ? 2.068 -39.469 -14.914 1 98.06 178 ILE B N 1
ATOM 4230 C CA . ILE B 1 178 ? 2.934 -38.75 -13.977 1 98.06 178 ILE B CA 1
ATOM 4231 C C . ILE B 1 178 ? 3.115 -37.312 -14.43 1 98.06 178 ILE B C 1
ATOM 4233 O O . ILE B 1 178 ? 3.422 -37.062 -15.602 1 98.06 178 ILE B O 1
ATOM 4237 N N . VAL B 1 179 ? 2.834 -36.375 -13.594 1 98.75 179 VAL B N 1
ATOM 4238 C CA . VAL B 1 179 ? 3.107 -34.969 -13.875 1 98.75 179 VAL B CA 1
ATOM 4239 C C . VAL B 1 179 ? 4.336 -34.5 -13.086 1 98.75 179 VAL B C 1
ATOM 4241 O O . VAL B 1 179 ? 4.309 -34.469 -11.852 1 98.75 179 VAL B O 1
ATOM 4244 N N . ASN B 1 180 ? 5.414 -34.219 -13.789 1 98.56 180 ASN B N 1
ATOM 4245 C CA . ASN B 1 180 ? 6.672 -33.781 -13.188 1 98.56 180 ASN B CA 1
ATOM 4246 C C . ASN B 1 180 ? 6.707 -32.281 -12.961 1 98.56 180 ASN B C 1
ATOM 4248 O O . ASN B 1 180 ? 6.969 -31.516 -13.883 1 98.56 180 ASN B O 1
ATOM 4252 N N . CYS B 1 181 ? 6.508 -31.875 -11.773 1 98.56 181 CYS B N 1
ATOM 4253 C CA . CYS B 1 181 ? 6.523 -30.484 -11.344 1 98.56 181 CYS B CA 1
ATOM 4254 C C . CYS B 1 181 ? 7.559 -30.266 -10.25 1 98.56 181 CYS B C 1
ATOM 4256 O O . CYS B 1 181 ? 7.281 -29.578 -9.258 1 98.56 181 CYS B O 1
ATOM 4258 N N . THR B 1 182 ? 8.766 -30.734 -10.375 1 97.81 182 THR B N 1
ATOM 4259 C CA . THR B 1 182 ? 9.742 -30.781 -9.297 1 97.81 182 THR B CA 1
ATOM 4260 C C . THR B 1 182 ? 10.711 -29.609 -9.391 1 97.81 182 THR B C 1
ATOM 4262 O O . THR B 1 182 ? 11.781 -29.625 -8.789 1 97.81 182 THR B O 1
ATOM 4265 N N . GLY B 1 183 ? 10.32 -28.594 -10.242 1 96.31 183 GLY B N 1
ATOM 4266 C CA . GLY B 1 183 ? 11.125 -27.375 -10.312 1 96.31 183 GLY B CA 1
ATOM 4267 C C . GLY B 1 183 ? 12.562 -27.641 -10.695 1 96.31 183 GLY B C 1
ATOM 4268 O O . GLY B 1 183 ? 12.836 -28.312 -11.703 1 96.31 183 GLY B O 1
ATOM 4269 N N . VAL B 1 184 ? 13.5 -27.156 -9.891 1 95.5 184 VAL B N 1
ATOM 4270 C CA . VAL B 1 184 ? 14.922 -27.25 -10.203 1 95.5 184 VAL B CA 1
ATOM 4271 C C . VAL B 1 184 ? 15.391 -28.688 -10.062 1 95.5 184 VAL B C 1
ATOM 4273 O O . VAL B 1 184 ? 16.391 -29.078 -10.672 1 95.5 184 VAL B O 1
ATOM 4276 N N . TRP B 1 185 ? 14.656 -29.469 -9.406 1 94.94 185 TRP B N 1
ATOM 4277 C CA . TRP B 1 185 ? 15.07 -30.844 -9.156 1 94.94 185 TRP B CA 1
ATOM 4278 C C . TRP B 1 185 ? 14.562 -31.781 -10.25 1 94.94 185 TRP B C 1
ATOM 4280 O O . TRP B 1 185 ? 14.75 -33 -10.172 1 94.94 185 TRP B O 1
ATOM 4290 N N . ALA B 1 186 ? 13.883 -31.219 -11.172 1 96.44 186 ALA B N 1
ATOM 4291 C CA . ALA B 1 186 ? 13.43 -32.031 -12.305 1 96.44 186 ALA B CA 1
ATOM 4292 C C . ALA B 1 186 ? 14.609 -32.719 -12.992 1 96.44 186 ALA B C 1
ATOM 4294 O O . ALA B 1 186 ? 14.469 -33.812 -13.523 1 96.44 186 ALA B O 1
ATOM 4295 N N . GLY B 1 187 ? 15.781 -32.062 -12.906 1 92.88 187 GLY B N 1
ATOM 4296 C CA . GLY B 1 187 ? 16.984 -32.625 -13.508 1 92.88 187 GLY B CA 1
ATOM 4297 C C . GLY B 1 187 ? 17.391 -33.938 -12.891 1 92.88 187 GLY B C 1
ATOM 4298 O O . GLY B 1 187 ? 18.062 -34.75 -13.539 1 92.88 187 GLY B O 1
ATOM 4299 N N . ALA B 1 188 ? 17.016 -34.188 -11.727 1 92.69 188 ALA B N 1
ATOM 4300 C CA . ALA B 1 188 ? 17.344 -35.406 -11.039 1 92.69 188 ALA B CA 1
ATOM 4301 C C . ALA B 1 188 ? 16.469 -36.562 -11.547 1 92.69 188 ALA B C 1
ATOM 4303 O O . ALA B 1 188 ? 16.891 -37.719 -11.523 1 92.69 188 ALA B O 1
ATOM 4304 N N . LEU B 1 189 ? 15.289 -36.281 -11.992 1 94 189 LEU B N 1
ATOM 4305 C CA . LEU B 1 189 ? 14.344 -37.281 -12.461 1 94 189 LEU B CA 1
ATOM 4306 C C . LEU B 1 189 ? 14.445 -37.469 -13.969 1 94 189 LEU B C 1
ATOM 4308 O O . LEU B 1 189 ? 14.195 -38.562 -14.492 1 94 189 LEU B O 1
ATOM 4312 N N . GLN B 1 190 ? 14.734 -36.406 -14.641 1 90.94 190 GLN B N 1
ATOM 4313 C CA . GLN B 1 190 ? 14.875 -36.312 -16.094 1 90.94 190 GLN B CA 1
ATOM 4314 C C . GLN B 1 190 ? 16.109 -35.5 -16.484 1 90.94 190 GLN B C 1
ATOM 4316 O O . GLN B 1 190 ? 16.172 -34.312 -16.219 1 90.94 190 GLN B O 1
ATOM 4321 N N . ARG B 1 191 ? 17.125 -36.219 -17.062 1 92.19 191 ARG B N 1
ATOM 4322 C CA . ARG B 1 191 ? 18.312 -35.5 -17.469 1 92.19 191 ARG B CA 1
ATOM 4323 C C . ARG B 1 191 ? 17.953 -34.312 -18.375 1 92.19 191 ARG B C 1
ATOM 4325 O O . ARG B 1 191 ? 17.328 -34.5 -19.422 1 92.19 191 ARG B O 1
ATOM 4332 N N . ASP B 1 192 ? 18.219 -33.125 -17.906 1 95.94 192 ASP B N 1
ATOM 4333 C CA . ASP B 1 192 ? 17.969 -31.875 -18.625 1 95.94 192 ASP B CA 1
ATOM 4334 C C . ASP B 1 192 ? 19.141 -30.891 -18.453 1 95.94 192 ASP B C 1
ATOM 4336 O O . ASP B 1 192 ? 19.156 -30.109 -17.5 1 95.94 192 ASP B O 1
ATOM 4340 N N . PRO B 1 193 ? 20.062 -30.875 -19.375 1 95 193 PRO B N 1
ATOM 4341 C CA . PRO B 1 193 ? 21.266 -30.031 -19.234 1 95 193 PRO B CA 1
ATOM 4342 C C . PRO B 1 193 ? 20.938 -28.547 -19.281 1 95 193 PRO B C 1
ATOM 4344 O O . PRO B 1 193 ? 21.781 -27.719 -18.938 1 95 193 PRO B O 1
ATOM 4347 N N . LEU B 1 194 ? 19.781 -28.219 -19.719 1 95.25 194 LEU B N 1
ATOM 4348 C CA . LEU B 1 194 ? 19.422 -26.797 -19.844 1 95.25 194 LEU B CA 1
ATOM 4349 C C . LEU B 1 194 ? 18.906 -26.25 -18.531 1 95.25 194 LEU B C 1
ATOM 4351 O O . LEU B 1 194 ? 18.75 -25.047 -18.375 1 95.25 194 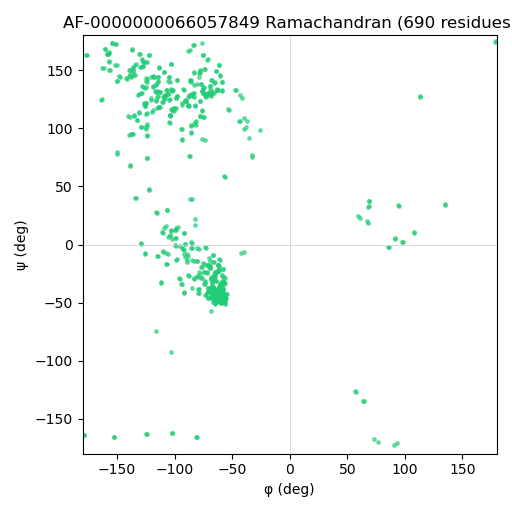LEU B O 1
ATOM 4355 N N . LEU B 1 195 ? 18.609 -27.125 -17.609 1 97.12 195 LEU B N 1
ATOM 4356 C CA . LEU B 1 195 ? 18.031 -26.734 -16.328 1 97.12 195 LEU B CA 1
ATOM 4357 C C . LEU B 1 195 ? 19.141 -26.469 -15.305 1 97.12 195 LEU B C 1
ATOM 4359 O O . LEU B 1 195 ? 20.031 -27.297 -15.109 1 97.12 195 LEU B O 1
ATOM 4363 N N . GLN B 1 196 ? 19.141 -25.266 -14.742 1 96.38 196 GLN B N 1
ATOM 4364 C CA . GLN B 1 196 ? 20.125 -24.875 -13.727 1 96.38 196 GLN B CA 1
ATOM 4365 C C . GLN B 1 196 ? 19.453 -24.141 -12.57 1 96.38 196 GLN B C 1
ATOM 4367 O O . GLN B 1 196 ? 18.406 -23.516 -12.75 1 96.38 196 GLN B O 1
ATOM 4372 N N . PRO B 1 197 ? 20.062 -24.25 -11.398 1 96.69 197 PRO B N 1
ATOM 4373 C CA . PRO B 1 197 ? 19.547 -23.422 -10.312 1 96.69 197 PRO B CA 1
ATOM 4374 C C . PRO B 1 197 ? 19.891 -21.953 -10.477 1 96.69 197 PRO B C 1
ATOM 4376 O O . PRO B 1 197 ? 21.031 -21.609 -10.812 1 96.69 197 PRO B O 1
ATOM 4379 N N . GLY B 1 198 ? 18.938 -21.078 -10.422 1 95.75 198 GLY B N 1
ATOM 4380 C CA . GLY B 1 198 ? 19.172 -19.672 -10.172 1 95.75 198 GLY B CA 1
ATOM 4381 C C . GLY B 1 198 ? 19.062 -19.297 -8.703 1 95.75 198 GLY B C 1
ATOM 4382 O O . GLY B 1 198 ? 17.984 -18.938 -8.227 1 95.75 198 GLY B O 1
ATOM 4383 N N . ARG B 1 199 ? 20.156 -19.375 -8.047 1 97.19 199 ARG B N 1
ATOM 4384 C CA . ARG B 1 199 ? 20.156 -19.125 -6.609 1 97.19 199 ARG B CA 1
ATOM 4385 C C . ARG B 1 199 ? 19.812 -17.672 -6.312 1 97.19 199 ARG B C 1
ATOM 4387 O O . ARG B 1 199 ? 20.344 -16.766 -6.953 1 97.19 199 ARG B O 1
ATOM 4394 N N . GLY B 1 200 ? 18.891 -17.484 -5.418 1 96.25 200 GLY B N 1
ATOM 4395 C CA . GLY B 1 200 ? 18.562 -16.172 -4.902 1 96.25 200 GLY B CA 1
ATOM 4396 C C . GLY B 1 200 ? 18.547 -16.109 -3.389 1 96.25 200 GLY B C 1
ATOM 4397 O O . GLY B 1 200 ? 18.469 -17.141 -2.719 1 96.25 200 GLY B O 1
ATOM 4398 N N . GLN B 1 201 ? 18.797 -14.984 -2.867 1 97.31 201 GLN B N 1
ATOM 4399 C CA . GLN B 1 201 ? 18.641 -14.664 -1.453 1 97.31 201 GLN B CA 1
ATOM 4400 C C . GLN B 1 201 ? 17.75 -13.43 -1.268 1 97.31 201 GLN B C 1
ATOM 4402 O O . GLN B 1 201 ? 17.875 -12.461 -2.02 1 97.31 201 GLN B O 1
ATOM 4407 N N . ILE B 1 202 ? 16.812 -13.508 -0.334 1 97.75 202 ILE B N 1
ATOM 4408 C CA . ILE B 1 202 ? 15.953 -12.359 -0.074 1 97.75 202 ILE B CA 1
ATOM 4409 C C . ILE B 1 202 ? 15.992 -12.016 1.412 1 97.75 202 ILE B C 1
ATOM 4411 O O . ILE B 1 202 ? 16.391 -12.836 2.238 1 97.75 202 ILE B O 1
ATOM 4415 N N . MET B 1 203 ? 15.672 -10.82 1.676 1 98.25 203 MET B N 1
ATOM 4416 C CA . MET B 1 203 ? 15.461 -10.344 3.039 1 98.25 203 MET B CA 1
ATOM 4417 C C . MET B 1 203 ? 14.008 -9.945 3.258 1 98.25 203 MET B C 1
ATOM 4419 O O . MET B 1 203 ? 13.367 -9.398 2.355 1 98.25 203 MET B O 1
ATOM 4423 N N . LYS B 1 204 ? 13.492 -10.273 4.41 1 98.38 204 LYS B N 1
ATOM 4424 C CA . LYS B 1 204 ? 12.188 -9.789 4.848 1 98.38 204 LYS B CA 1
ATOM 4425 C C . LYS B 1 204 ? 12.328 -8.742 5.949 1 98.38 204 LYS B C 1
ATOM 4427 O O . LYS B 1 204 ? 13.023 -8.969 6.941 1 98.38 204 LYS B O 1
ATOM 4432 N N . VAL B 1 205 ? 11.656 -7.59 5.738 1 98.56 205 VAL B N 1
ATOM 4433 C CA . VAL B 1 205 ? 11.75 -6.531 6.738 1 98.56 205 VAL B CA 1
ATOM 4434 C C . VAL B 1 205 ? 10.352 -6.082 7.145 1 98.56 205 VAL B C 1
ATOM 4436 O O . VAL B 1 205 ? 9.391 -6.285 6.406 1 98.56 205 VAL B O 1
ATOM 4439 N N . ASP B 1 206 ? 10.25 -5.559 8.367 1 97.88 206 ASP B N 1
ATOM 4440 C CA . ASP B 1 206 ? 9.023 -4.918 8.844 1 97.88 206 ASP B CA 1
ATOM 4441 C C . ASP B 1 206 ? 8.984 -3.447 8.43 1 97.88 206 ASP B C 1
ATOM 4443 O O . ASP B 1 206 ? 9.539 -2.59 9.125 1 97.88 206 ASP B O 1
ATOM 4447 N N . ALA B 1 207 ? 8.336 -3.135 7.363 1 96.81 207 ALA B N 1
ATOM 4448 C CA . ALA B 1 207 ? 8.195 -1.788 6.812 1 96.81 207 ALA B CA 1
ATOM 4449 C C . ALA B 1 207 ? 6.773 -1.547 6.312 1 96.81 207 ALA B C 1
ATOM 4451 O O . ALA B 1 207 ? 6.559 -1.337 5.117 1 96.81 207 ALA B O 1
ATOM 4452 N N . PRO B 1 208 ? 5.824 -1.483 7.258 1 96.5 208 PRO B N 1
ATOM 4453 C CA . PRO B 1 208 ? 4.41 -1.427 6.879 1 96.5 208 PRO B CA 1
ATOM 4454 C C . PRO B 1 208 ? 4.043 -0.128 6.164 1 96.5 208 PRO B C 1
ATOM 4456 O O . PRO B 1 208 ? 2.957 -0.021 5.59 1 96.5 208 PRO B O 1
ATOM 4459 N N . TRP B 1 209 ? 4.934 0.911 6.094 1 96.19 209 TRP B N 1
ATOM 4460 C CA . TRP B 1 209 ? 4.688 2.17 5.395 1 96.19 209 TRP B CA 1
ATOM 4461 C C . TRP B 1 209 ? 4.934 2.02 3.898 1 96.19 209 TRP B C 1
ATOM 4463 O O . TRP B 1 209 ? 4.562 2.893 3.111 1 96.19 209 TRP B O 1
ATOM 4473 N N . MET B 1 210 ? 5.582 0.931 3.504 1 96.81 210 MET B N 1
ATOM 4474 C CA . MET B 1 210 ? 5.809 0.68 2.084 1 96.81 210 MET B CA 1
ATOM 4475 C C . MET B 1 210 ? 4.531 0.188 1.409 1 96.81 210 MET B C 1
ATOM 4477 O O . MET B 1 210 ? 4.051 -0.909 1.702 1 96.81 210 MET B O 1
ATOM 4481 N N . LYS B 1 211 ? 4.008 0.996 0.472 1 98.31 211 LYS B N 1
ATOM 4482 C CA . LYS B 1 211 ? 2.732 0.655 -0.154 1 98.31 211 LYS B CA 1
ATOM 4483 C C . LYS B 1 211 ? 2.91 0.361 -1.641 1 98.31 211 LYS B C 1
ATOM 4485 O O . LYS B 1 211 ? 1.973 -0.08 -2.309 1 98.31 211 LYS B O 1
ATOM 4490 N N . HIS B 1 212 ? 4.113 0.644 -2.197 1 98.62 212 HIS B N 1
ATOM 4491 C CA . HIS B 1 212 ? 4.422 0.418 -3.605 1 98.62 212 HIS B CA 1
ATOM 4492 C C . HIS B 1 212 ? 5.555 -0.587 -3.77 1 98.62 212 HIS B C 1
ATOM 4494 O O . HIS B 1 212 ? 6.492 -0.609 -2.967 1 98.62 212 HIS B O 1
ATOM 4500 N N . PHE B 1 213 ? 5.477 -1.42 -4.816 1 98.75 213 PHE B N 1
ATOM 4501 C CA . PHE B 1 213 ? 6.688 -2.135 -5.195 1 98.75 213 PHE B CA 1
ATOM 4502 C C . PHE B 1 213 ? 7.629 -1.228 -5.98 1 98.75 213 PHE B C 1
ATOM 4504 O O . PHE B 1 213 ? 7.184 -0.297 -6.652 1 98.75 213 PHE B O 1
ATOM 4511 N N . ILE B 1 214 ? 8.875 -1.413 -5.859 1 98.31 214 ILE B N 1
ATOM 4512 C CA . ILE B 1 214 ? 9.922 -0.721 -6.602 1 98.31 214 ILE B CA 1
ATOM 4513 C C . ILE B 1 214 ? 10.906 -1.738 -7.176 1 98.31 214 ILE B C 1
ATOM 4515 O O . ILE B 1 214 ? 11.594 -2.434 -6.426 1 98.31 214 ILE B O 1
ATOM 4519 N N . LEU B 1 215 ? 10.922 -1.835 -8.477 1 97.12 215 LEU B N 1
ATOM 4520 C CA . LEU B 1 215 ? 11.852 -2.717 -9.18 1 97.12 215 LEU B CA 1
ATOM 4521 C C . LEU B 1 215 ? 12.859 -1.911 -9.992 1 97.12 215 LEU B C 1
ATOM 4523 O O . LEU B 1 215 ? 12.492 -0.96 -10.68 1 97.12 215 LEU B O 1
ATOM 4527 N N . THR B 1 216 ? 14.055 -2.225 -9.844 1 97.06 216 THR B N 1
ATOM 4528 C CA . THR B 1 216 ? 15.07 -1.621 -10.695 1 97.06 216 THR B CA 1
ATOM 4529 C C . THR B 1 216 ? 15.625 -2.641 -11.688 1 97.06 216 THR B C 1
ATOM 4531 O O . THR B 1 216 ? 15.586 -3.848 -11.43 1 97.06 216 THR B O 1
ATOM 4534 N N . HIS B 1 217 ? 16 -2.131 -12.82 1 93.5 217 HIS B N 1
ATOM 4535 C CA . HIS B 1 217 ? 16.516 -2.965 -13.891 1 93.5 217 HIS B CA 1
ATOM 4536 C C . HIS B 1 217 ? 17.844 -2.428 -14.414 1 93.5 217 HIS B C 1
ATOM 4538 O O . HIS B 1 217 ? 17.984 -1.223 -14.633 1 93.5 217 HIS B O 1
ATOM 4544 N N . ASP B 1 218 ? 18.734 -3.309 -14.492 1 88.25 218 ASP B N 1
ATOM 4545 C CA . ASP B 1 218 ? 20.047 -3.025 -15.07 1 88.25 218 ASP B CA 1
ATOM 4546 C C . ASP B 1 218 ? 20.406 -4.062 -16.125 1 88.25 218 ASP B C 1
ATOM 4548 O O . ASP B 1 218 ? 20.922 -5.137 -15.797 1 88.25 218 ASP B O 1
ATOM 4552 N N . PRO B 1 219 ? 20.25 -3.711 -17.344 1 80.69 219 PRO B N 1
ATOM 4553 C CA . PRO B 1 219 ? 20.531 -4.68 -18.406 1 80.69 219 PRO B CA 1
ATOM 4554 C C . PRO B 1 219 ? 21.969 -5.195 -18.359 1 80.69 219 PRO B C 1
ATOM 4556 O O . PRO B 1 219 ? 22.234 -6.328 -18.766 1 80.69 219 PRO B O 1
ATOM 4559 N N . GLU B 1 220 ? 22.859 -4.43 -17.844 1 82.44 220 GLU B N 1
ATOM 4560 C CA . GLU B 1 220 ? 24.266 -4.836 -17.812 1 82.44 220 GLU B CA 1
ATOM 4561 C C . GLU B 1 220 ? 24.5 -5.906 -16.75 1 82.44 220 GLU B C 1
ATOM 4563 O O . GLU B 1 220 ? 25.406 -6.723 -16.859 1 82.44 220 GLU B O 1
ATOM 4568 N N . ARG B 1 221 ? 23.688 -5.98 -15.781 1 79.75 221 ARG B N 1
ATOM 4569 C CA . ARG B 1 221 ? 23.875 -6.91 -14.672 1 79.75 221 ARG B CA 1
ATOM 4570 C C . ARG B 1 221 ? 23.031 -8.164 -14.867 1 79.75 221 ARG B C 1
ATOM 4572 O O . ARG B 1 221 ? 23.234 -9.172 -14.18 1 79.75 221 ARG B O 1
ATOM 4579 N N . GLY B 1 222 ? 22.156 -8.117 -15.766 1 77.94 222 GLY B N 1
ATOM 4580 C CA . GLY B 1 222 ? 21.266 -9.258 -15.977 1 77.94 222 GLY B CA 1
ATOM 4581 C C . GLY B 1 222 ? 20 -9.172 -15.164 1 77.94 222 GLY B C 1
ATOM 4582 O O . GLY B 1 222 ? 19.75 -8.18 -14.484 1 77.94 222 GLY B O 1
ATOM 4583 N N . ILE B 1 223 ? 19.188 -10.258 -15.18 1 76.31 223 ILE B N 1
ATOM 4584 C CA . ILE B 1 223 ? 17.859 -10.281 -14.57 1 76.31 223 ILE B CA 1
ATOM 4585 C C . ILE B 1 223 ? 17.984 -10.516 -13.07 1 76.31 223 ILE B C 1
ATOM 4587 O O . ILE B 1 223 ? 18.797 -11.32 -12.625 1 76.31 223 ILE B O 1
ATOM 4591 N N . TYR B 1 224 ? 17.219 -9.812 -12.281 1 75.31 224 TYR B N 1
ATOM 4592 C CA . TYR B 1 224 ? 17.047 -9.984 -10.844 1 75.31 224 TYR B CA 1
ATOM 4593 C C . TYR B 1 224 ? 18.344 -9.641 -10.094 1 75.31 224 TYR B C 1
ATOM 4595 O O . TYR B 1 224 ? 18.609 -10.18 -9.023 1 75.31 224 TYR B O 1
ATOM 4603 N N . ASN B 1 225 ? 19.219 -8.898 -10.688 1 88.5 225 ASN B N 1
ATOM 4604 C CA . ASN B 1 225 ? 20.5 -8.602 -10.062 1 88.5 225 ASN B CA 1
ATOM 4605 C C . ASN B 1 225 ? 20.578 -7.145 -9.609 1 88.5 225 ASN B C 1
ATOM 4607 O O . ASN B 1 225 ? 21.672 -6.59 -9.477 1 88.5 225 ASN B O 1
ATOM 4611 N N . SER B 1 226 ? 19.453 -6.543 -9.586 1 94.19 226 SER B N 1
ATOM 4612 C CA . SER B 1 226 ? 19.344 -5.188 -9.062 1 94.19 226 SER B CA 1
ATOM 4613 C C . SER B 1 226 ? 18.312 -5.113 -7.941 1 94.19 226 SER B C 1
ATOM 4615 O O . SER B 1 226 ? 17.453 -5.992 -7.82 1 94.19 226 SER B O 1
ATOM 4617 N N . PRO B 1 227 ? 18.469 -4.121 -7.129 1 96.25 227 PRO B N 1
ATOM 4618 C CA . PRO B 1 227 ? 17.609 -4.059 -5.949 1 96.25 227 PRO B CA 1
ATOM 4619 C C . PRO B 1 227 ? 16.125 -4.004 -6.309 1 96.25 227 PRO B C 1
ATOM 4621 O O . PRO B 1 227 ? 15.742 -3.348 -7.281 1 96.25 227 PRO B O 1
ATOM 4624 N N . TYR B 1 228 ? 15.367 -4.699 -5.562 1 97.44 228 TYR B N 1
ATOM 4625 C CA . TYR B 1 228 ? 13.914 -4.562 -5.664 1 97.44 228 TYR B CA 1
ATOM 4626 C C . TYR B 1 228 ? 13.273 -4.582 -4.281 1 97.44 228 TYR B C 1
ATOM 4628 O O . TYR B 1 228 ? 13.82 -5.168 -3.344 1 97.44 228 TYR B O 1
ATOM 4636 N N . ILE B 1 229 ? 12.195 -3.924 -4.117 1 98.56 229 ILE B N 1
ATOM 4637 C CA . ILE B 1 229 ? 11.375 -3.803 -2.916 1 98.56 229 ILE B CA 1
ATOM 4638 C C . ILE B 1 229 ? 9.93 -4.191 -3.234 1 98.56 229 ILE B C 1
ATOM 4640 O O . ILE B 1 229 ? 9.273 -3.543 -4.055 1 98.56 229 ILE B O 1
ATOM 4644 N N . ILE B 1 230 ? 9.391 -5.238 -2.57 1 98.69 230 ILE B N 1
ATOM 4645 C CA . ILE B 1 230 ? 8.047 -5.73 -2.861 1 98.69 230 ILE B CA 1
ATOM 4646 C C . ILE B 1 230 ? 7.27 -5.918 -1.561 1 98.69 230 ILE B C 1
ATOM 4648 O O . ILE B 1 230 ? 7.492 -6.883 -0.829 1 98.69 230 ILE B O 1
ATOM 4652 N N . PRO B 1 231 ? 6.348 -5.066 -1.312 1 98.62 231 PRO B N 1
ATOM 4653 C CA . PRO B 1 231 ? 5.535 -5.191 -0.1 1 98.62 231 PRO B CA 1
ATOM 4654 C C . PRO B 1 231 ? 4.57 -6.375 -0.154 1 98.62 231 PRO B C 1
ATOM 4656 O O . PRO B 1 231 ? 3.885 -6.57 -1.16 1 98.62 231 PRO B O 1
ATOM 4659 N N . GLY B 1 232 ? 4.586 -7.176 0.893 1 97.75 232 GLY B N 1
ATOM 4660 C CA . GLY B 1 232 ? 3.555 -8.172 1.139 1 97.75 232 GLY B CA 1
ATOM 4661 C C . GLY B 1 232 ? 2.557 -7.746 2.201 1 97.75 232 GLY B C 1
ATOM 4662 O O . GLY B 1 232 ? 2.424 -6.559 2.494 1 97.75 232 GLY B O 1
ATOM 4663 N N . THR B 1 233 ? 1.859 -8.75 2.689 1 96.06 233 THR B N 1
ATOM 4664 C CA . THR B 1 233 ? 0.843 -8.453 3.695 1 96.06 233 THR B CA 1
ATOM 4665 C C . THR B 1 233 ? 1.489 -8.047 5.016 1 96.06 233 THR B C 1
ATOM 4667 O O . THR B 1 233 ? 1.133 -7.023 5.598 1 96.06 233 THR B O 1
ATOM 4670 N N . GLN B 1 234 ? 2.475 -8.805 5.406 1 95.19 234 GLN B N 1
ATOM 4671 C CA . GLN B 1 234 ? 3.027 -8.586 6.738 1 95.19 234 GLN B CA 1
ATOM 4672 C C . GLN B 1 234 ? 4.445 -8.031 6.66 1 95.19 234 GLN B C 1
ATOM 4674 O O . GLN B 1 234 ? 4.902 -7.336 7.574 1 95.19 234 GLN B O 1
ATOM 4679 N N . THR B 1 235 ? 5.16 -8.43 5.648 1 97.69 235 THR B N 1
ATOM 4680 C CA . THR B 1 235 ? 6.551 -8.023 5.496 1 97.69 235 THR B CA 1
ATOM 4681 C C . THR B 1 235 ? 6.809 -7.496 4.086 1 97.69 235 THR B C 1
ATOM 4683 O O . THR B 1 235 ? 5.977 -7.66 3.195 1 97.69 235 THR B O 1
ATOM 4686 N N . VAL B 1 236 ? 7.902 -6.816 3.975 1 98.5 236 VAL B N 1
ATOM 4687 C CA . VAL B 1 236 ? 8.398 -6.348 2.686 1 98.5 236 VAL B CA 1
ATOM 4688 C C . VAL B 1 236 ? 9.594 -7.195 2.252 1 98.5 236 VAL B C 1
ATOM 4690 O O . VAL B 1 236 ? 10.523 -7.418 3.033 1 98.5 236 VAL B O 1
ATOM 4693 N N . THR B 1 237 ? 9.539 -7.672 1.039 1 98.69 237 THR B N 1
ATOM 4694 C CA . THR B 1 237 ? 10.625 -8.484 0.501 1 98.69 237 THR B CA 1
ATOM 4695 C C . THR B 1 237 ? 11.648 -7.605 -0.214 1 98.69 237 THR B C 1
ATOM 4697 O O . THR B 1 237 ? 11.289 -6.816 -1.092 1 98.69 237 THR B O 1
ATOM 4700 N N . LEU B 1 238 ? 12.867 -7.719 0.224 1 98.69 238 LEU B N 1
ATOM 4701 C CA . LEU B 1 238 ? 14 -7.07 -0.432 1 98.69 238 LEU B CA 1
ATOM 4702 C C . LEU B 1 238 ? 14.859 -8.094 -1.168 1 98.69 238 LEU B C 1
ATOM 4704 O O . LEU B 1 238 ? 15.117 -9.18 -0.646 1 98.69 238 LEU B O 1
ATOM 4708 N N . GLY B 1 239 ? 15.188 -7.793 -2.34 1 97.06 239 GLY B N 1
ATOM 4709 C CA . GLY B 1 239 ? 16.016 -8.719 -3.088 1 97.06 239 GLY B CA 1
ATOM 4710 C C . GLY B 1 239 ? 16.875 -8.047 -4.145 1 97.06 239 GLY B C 1
ATOM 4711 O O . GLY B 1 239 ? 17.141 -6.84 -4.059 1 97.06 239 GLY B O 1
ATOM 4712 N N . GLY B 1 240 ? 17.391 -8.945 -5.016 1 90.31 240 GLY B N 1
ATOM 4713 C CA . GLY B 1 240 ? 18.281 -8.547 -6.09 1 90.31 240 GLY B CA 1
ATOM 4714 C C . GLY B 1 240 ? 19.5 -9.453 -6.223 1 90.31 240 GLY B C 1
ATOM 4715 O O . GLY B 1 240 ? 20.625 -8.977 -6.324 1 90.31 240 GLY B O 1
ATOM 4716 N N . ILE B 1 241 ? 19.297 -10.781 -5.934 1 94.44 241 ILE B N 1
ATOM 4717 C CA . ILE B 1 241 ? 20.375 -11.742 -6.09 1 94.44 241 ILE B CA 1
ATOM 4718 C C . ILE B 1 241 ? 19.969 -12.82 -7.094 1 94.44 241 ILE B C 1
ATOM 4720 O O . ILE B 1 241 ? 18.906 -13.438 -6.953 1 94.44 241 ILE B O 1
ATOM 4724 N N . PHE B 1 242 ? 20.75 -13.023 -8.07 1 94.38 242 PHE B N 1
ATOM 4725 C CA . PHE B 1 242 ? 20.578 -14.094 -9.047 1 94.38 242 PHE B CA 1
ATOM 4726 C C . PHE B 1 242 ? 21.922 -14.711 -9.406 1 94.38 242 PHE B C 1
ATOM 4728 O O . PHE B 1 242 ? 22.75 -14.078 -10.07 1 94.38 242 PHE B O 1
ATOM 4735 N N . GLN B 1 243 ? 22.141 -15.938 -8.984 1 96.06 243 GLN B N 1
ATOM 4736 C CA . GLN B 1 243 ? 23.406 -16.641 -9.203 1 96.06 243 GLN B CA 1
ATOM 4737 C C . GLN B 1 243 ? 23.172 -17.984 -9.891 1 96.06 243 GLN B C 1
ATOM 4739 O O . GLN B 1 243 ? 22.875 -18.984 -9.234 1 96.06 243 GLN B O 1
ATOM 4744 N N . LEU B 1 244 ? 23.406 -18 -11.164 1 94.81 244 LEU B N 1
ATOM 4745 C CA . LEU B 1 244 ? 23.172 -19.172 -11.992 1 94.81 244 LEU B CA 1
ATOM 4746 C C . LEU B 1 244 ? 24.188 -20.266 -11.672 1 94.81 244 LEU B C 1
ATOM 4748 O O . LEU B 1 244 ? 25.391 -20 -11.57 1 94.81 244 LEU B O 1
ATOM 4752 N N . GLY B 1 245 ? 23.719 -21.453 -11.445 1 96.31 245 GLY B N 1
ATOM 4753 C CA . GLY B 1 245 ? 24.578 -22.609 -11.258 1 96.31 245 GLY B CA 1
ATOM 4754 C C . GLY B 1 245 ? 25.031 -22.781 -9.82 1 96.31 245 GLY B C 1
ATOM 4755 O O . GLY B 1 245 ? 25.719 -23.75 -9.5 1 96.31 245 GLY B O 1
ATOM 4756 N N . ASN B 1 246 ? 24.656 -21.891 -8.969 1 97.25 246 ASN B N 1
ATOM 4757 C CA . ASN B 1 246 ? 25.016 -21.938 -7.562 1 97.25 246 ASN B CA 1
ATOM 4758 C C . ASN B 1 246 ? 24.016 -22.766 -6.75 1 97.25 246 ASN B C 1
ATOM 4760 O O . ASN B 1 246 ? 22.844 -22.406 -6.652 1 97.25 246 ASN B O 1
ATOM 4764 N N . TRP B 1 247 ? 24.438 -23.844 -6.105 1 96.75 247 TRP B N 1
ATOM 4765 C CA . TRP B 1 247 ? 23.562 -24.766 -5.395 1 96.75 247 TRP B CA 1
ATOM 4766 C C . TRP B 1 247 ? 23.641 -24.547 -3.889 1 96.75 247 TRP B C 1
ATOM 4768 O O . TRP B 1 247 ? 23.156 -25.359 -3.107 1 96.75 247 TRP B O 1
ATOM 4778 N N . SER B 1 248 ? 24.281 -23.391 -3.508 1 96.88 248 SER B N 1
ATOM 4779 C CA . SER B 1 248 ? 24.406 -23.141 -2.074 1 96.88 248 SER B CA 1
ATOM 4780 C C . SER B 1 248 ? 23.078 -22.734 -1.467 1 96.88 248 SER B C 1
ATOM 4782 O O . SER B 1 248 ? 22.406 -21.828 -1.97 1 96.88 248 SER B O 1
ATOM 4784 N N . GLU B 1 249 ? 22.656 -23.375 -0.393 1 94.31 249 GLU B N 1
ATOM 4785 C CA . GLU B 1 249 ? 21.422 -23.047 0.314 1 94.31 249 GLU B CA 1
ATOM 4786 C C . GLU B 1 249 ? 21.688 -22.078 1.474 1 94.31 249 GLU B C 1
ATOM 4788 O O . GLU B 1 249 ? 20.766 -21.656 2.162 1 94.31 249 GLU B O 1
ATOM 4793 N N . LEU B 1 250 ? 22.938 -21.766 1.668 1 95.69 250 LEU B N 1
ATOM 4794 C CA . LEU B 1 250 ? 23.328 -20.969 2.832 1 95.69 250 LEU B CA 1
ATOM 4795 C C . LEU B 1 250 ? 23.188 -19.484 2.551 1 95.69 250 LEU B C 1
ATOM 4797 O O . LEU B 1 250 ? 23.484 -19.031 1.444 1 95.69 250 LEU B O 1
ATOM 4801 N N . ASN B 1 251 ? 22.75 -18.844 3.578 1 96.19 251 ASN B N 1
ATOM 4802 C CA . ASN B 1 251 ? 22.781 -17.391 3.488 1 96.19 251 ASN B CA 1
ATOM 4803 C C . ASN B 1 251 ? 24.203 -16.859 3.418 1 96.19 251 ASN B C 1
ATOM 4805 O O . ASN B 1 251 ? 25.109 -17.391 4.07 1 96.19 251 ASN B O 1
ATOM 4809 N N . ASN B 1 252 ? 24.406 -15.906 2.617 1 96.81 252 ASN B N 1
ATOM 4810 C CA . ASN B 1 252 ? 25.703 -15.289 2.393 1 96.81 252 ASN B CA 1
ATOM 4811 C C . ASN B 1 252 ? 25.719 -13.828 2.832 1 96.81 252 ASN B C 1
ATOM 4813 O O . ASN B 1 252 ? 24.844 -13.055 2.445 1 96.81 252 ASN B O 1
ATOM 4817 N N . ILE B 1 253 ? 26.703 -13.438 3.574 1 97.25 253 ILE B N 1
ATOM 4818 C CA . ILE B 1 253 ? 26.766 -12.109 4.168 1 97.25 253 ILE B CA 1
ATOM 4819 C C . ILE B 1 253 ? 26.984 -11.062 3.076 1 97.25 253 ILE B C 1
ATOM 4821 O O . ILE B 1 253 ? 26.484 -9.945 3.17 1 97.25 253 ILE B O 1
ATOM 4825 N N . GLN B 1 254 ? 27.75 -11.375 2.113 1 97.38 254 GLN B N 1
ATOM 4826 C CA . GLN B 1 254 ? 27.953 -10.438 1.014 1 97.38 254 GLN B CA 1
ATOM 4827 C C . GLN B 1 254 ? 26.641 -10.188 0.268 1 97.38 254 GLN B C 1
ATOM 4829 O O . GLN B 1 254 ? 26.359 -9.055 -0.134 1 97.38 254 GLN B O 1
ATOM 4834 N N . ASP B 1 255 ? 25.891 -11.273 0.047 1 97.38 255 ASP B N 1
ATOM 4835 C CA . ASP B 1 255 ? 24.578 -11.133 -0.573 1 97.38 255 ASP B CA 1
ATOM 4836 C C . ASP B 1 255 ? 23.656 -10.273 0.291 1 97.38 255 ASP B C 1
ATOM 4838 O O . ASP B 1 255 ? 22.953 -9.398 -0.222 1 97.38 255 ASP B O 1
ATOM 4842 N N . HIS B 1 256 ? 23.719 -10.508 1.571 1 97.81 256 HIS B N 1
ATOM 4843 C CA . HIS B 1 256 ? 22.953 -9.695 2.518 1 97.81 256 HIS B CA 1
ATOM 4844 C C . HIS B 1 256 ? 23.297 -8.219 2.367 1 97.81 256 HIS B C 1
ATOM 4846 O O . HIS B 1 256 ? 22.406 -7.375 2.27 1 97.81 256 HIS B O 1
ATOM 4852 N N . ASN B 1 257 ? 24.547 -7.879 2.371 1 98 257 ASN B N 1
ATOM 4853 C CA . ASN B 1 257 ? 24.984 -6.492 2.285 1 98 257 ASN B CA 1
ATOM 4854 C C . ASN B 1 257 ? 24.578 -5.848 0.965 1 98 257 ASN B C 1
ATOM 4856 O O . ASN B 1 257 ? 24.156 -4.688 0.938 1 98 257 ASN B O 1
ATOM 4860 N N . THR B 1 258 ? 24.719 -6.633 -0.066 1 97.06 258 THR B N 1
ATOM 4861 C CA . THR B 1 258 ? 24.344 -6.145 -1.389 1 97.06 258 THR B CA 1
ATOM 4862 C C . THR B 1 258 ? 22.875 -5.766 -1.425 1 97.06 258 THR B C 1
ATOM 4864 O O . THR B 1 258 ? 22.516 -4.68 -1.893 1 97.06 258 THR B O 1
ATOM 4867 N N . ILE B 1 259 ? 22.031 -6.598 -0.912 1 98 259 ILE B N 1
ATOM 4868 C CA . ILE B 1 259 ? 20.578 -6.355 -0.894 1 98 259 ILE B CA 1
ATOM 4869 C C . ILE B 1 259 ? 20.281 -5.148 -0.012 1 98 259 ILE B C 1
ATOM 4871 O O . ILE B 1 259 ? 19.594 -4.215 -0.443 1 98 259 ILE B O 1
ATOM 4875 N N . TRP B 1 260 ? 20.828 -5.168 1.204 1 98.19 260 TRP B N 1
ATOM 4876 C CA . TRP B 1 260 ? 20.516 -4.148 2.199 1 98.19 260 TRP B CA 1
ATOM 4877 C C . TRP B 1 260 ? 20.938 -2.766 1.718 1 98.19 260 TRP B C 1
ATOM 4879 O O . TRP B 1 260 ? 20.125 -1.828 1.713 1 98.19 260 TRP B O 1
ATOM 4889 N N . GLU B 1 261 ? 22.141 -2.643 1.241 1 97.56 261 GLU B N 1
ATOM 4890 C CA . GLU B 1 261 ? 22.656 -1.354 0.796 1 97.56 261 GLU B CA 1
ATOM 4891 C C . GLU B 1 261 ? 21.938 -0.863 -0.452 1 97.56 261 GLU B C 1
ATOM 4893 O O . GLU B 1 261 ? 21.609 0.321 -0.562 1 97.56 261 GLU B O 1
ATOM 4898 N N . GLY B 1 262 ? 21.734 -1.775 -1.371 1 96.5 262 GLY B N 1
ATOM 4899 C CA . GLY B 1 262 ? 21.016 -1.405 -2.584 1 96.5 262 GLY B CA 1
ATOM 4900 C C . GLY B 1 262 ? 19.609 -0.908 -2.322 1 96.5 262 GLY B C 1
ATOM 4901 O O . GLY B 1 262 ? 19.203 0.125 -2.857 1 96.5 262 GLY B O 1
ATOM 4902 N N . CYS B 1 263 ? 18.891 -1.602 -1.503 1 97.12 263 CYS B N 1
ATOM 4903 C CA . CYS B 1 263 ? 17.5 -1.24 -1.215 1 97.12 263 CYS B CA 1
ATOM 4904 C C . CYS B 1 263 ? 17.438 0.03 -0.376 1 97.12 263 CYS B C 1
ATOM 4906 O O . CYS B 1 263 ? 16.562 0.875 -0.592 1 97.12 263 CYS B O 1
ATOM 4908 N N . CYS B 1 264 ? 18.375 0.212 0.575 1 95.62 264 CYS B N 1
ATOM 4909 C CA . CYS B 1 264 ? 18.391 1.412 1.403 1 95.62 264 CYS B CA 1
ATOM 4910 C C . CYS B 1 264 ? 18.75 2.643 0.578 1 95.62 264 CYS B C 1
ATOM 4912 O O . CYS B 1 264 ? 18.297 3.748 0.871 1 95.62 264 CYS B O 1
ATOM 4914 N N . ARG B 1 265 ? 19.531 2.459 -0.457 1 93.81 265 ARG B N 1
ATOM 4915 C CA . ARG B 1 265 ? 19.828 3.561 -1.37 1 93.81 265 ARG B CA 1
ATOM 4916 C C . ARG B 1 265 ? 18.594 3.945 -2.174 1 93.81 265 ARG B C 1
ATOM 4918 O O . ARG B 1 265 ? 18.344 5.129 -2.408 1 93.81 265 ARG B O 1
ATOM 4925 N N . LEU B 1 266 ? 17.891 2.945 -2.514 1 93.94 266 LEU B N 1
ATOM 4926 C CA . LEU B 1 266 ? 16.688 3.145 -3.299 1 93.94 266 LEU B CA 1
ATOM 4927 C C . LEU B 1 266 ? 15.586 3.777 -2.453 1 93.94 266 LEU B C 1
ATOM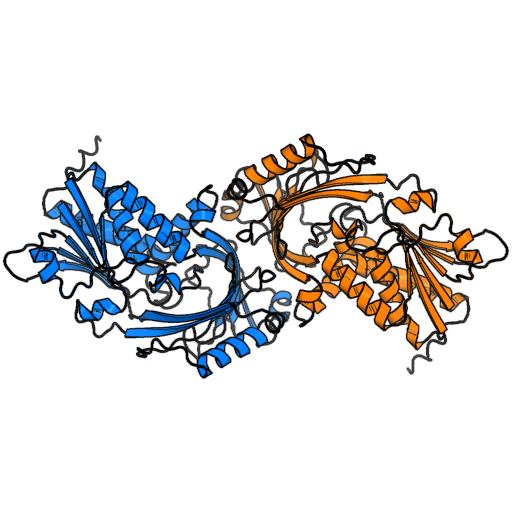 4929 O O . LEU B 1 266 ? 14.852 4.648 -2.93 1 93.94 266 LEU B O 1
ATOM 4933 N N . GLU B 1 267 ? 15.391 3.387 -1.249 1 94.81 267 GLU B N 1
ATOM 4934 C CA . GLU B 1 267 ? 14.414 3.855 -0.273 1 94.81 267 GLU B CA 1
ATOM 4935 C C . GLU B 1 267 ? 15.047 4.031 1.104 1 94.81 267 GLU B C 1
ATOM 4937 O O . GLU B 1 267 ? 15.008 3.123 1.936 1 94.81 267 GLU B O 1
ATOM 4942 N N . PRO B 1 268 ? 15.461 5.18 1.432 1 93.75 268 PRO B N 1
ATOM 4943 C CA . PRO B 1 268 ? 16.25 5.422 2.641 1 93.75 268 PRO B CA 1
ATOM 4944 C C . PRO B 1 268 ? 15.469 5.141 3.922 1 93.75 268 PRO B C 1
ATOM 4946 O O . PRO B 1 268 ? 16.062 4.832 4.957 1 93.75 268 PRO B O 1
ATOM 4949 N N . THR B 1 269 ? 14.141 5.195 3.91 1 94 269 THR B N 1
ATOM 4950 C CA . THR B 1 269 ? 13.352 4.93 5.109 1 94 269 THR B CA 1
ATOM 4951 C C . THR B 1 269 ? 13.562 3.498 5.59 1 94 269 THR B C 1
ATOM 4953 O O . THR B 1 269 ? 13.273 3.178 6.746 1 94 269 THR B O 1
ATOM 4956 N N . LEU B 1 270 ? 14.078 2.613 4.777 1 95.69 270 LEU B N 1
ATOM 4957 C CA . LEU B 1 270 ? 14.281 1.209 5.121 1 95.69 270 LEU B CA 1
ATOM 4958 C C . LEU B 1 270 ? 15.383 1.055 6.16 1 95.69 270 LEU B C 1
ATOM 4960 O O . LEU B 1 270 ? 15.492 0.007 6.801 1 95.69 270 LEU B O 1
ATOM 4964 N N . LYS B 1 271 ? 16.219 2.088 6.246 1 94 271 LYS B N 1
ATOM 4965 C CA . LYS B 1 271 ? 17.312 2.029 7.215 1 94 271 LYS B CA 1
ATOM 4966 C C . LYS B 1 271 ? 16.781 1.825 8.633 1 94 271 LYS B C 1
ATOM 4968 O O . LYS B 1 271 ? 17.469 1.273 9.484 1 94 271 LYS B O 1
ATOM 4973 N N . ASN B 1 272 ? 15.484 2.178 8.844 1 90.62 272 ASN B N 1
ATOM 4974 C CA . ASN B 1 272 ? 14.867 2.051 10.156 1 90.62 272 ASN B CA 1
ATOM 4975 C C . ASN B 1 272 ? 14.023 0.781 10.258 1 90.62 272 ASN B C 1
ATOM 4977 O O . ASN B 1 272 ? 13.445 0.498 11.305 1 90.62 272 ASN B O 1
ATOM 4981 N N . ALA B 1 273 ? 13.945 0.019 9.234 1 95.25 273 ALA B N 1
ATOM 4982 C CA . ALA B 1 273 ? 13.094 -1.169 9.234 1 95.25 273 ALA B CA 1
ATOM 4983 C C . ALA B 1 273 ? 13.75 -2.309 10.016 1 95.25 273 ALA B C 1
ATOM 4985 O O . ALA B 1 273 ? 14.969 -2.498 9.945 1 95.25 273 ALA B O 1
ATOM 4986 N N . ARG B 1 274 ? 13.023 -3.008 10.781 1 96.88 274 ARG B N 1
ATOM 4987 C CA . ARG B 1 274 ? 13.492 -4.207 11.477 1 96.88 274 ARG B CA 1
ATOM 4988 C C . ARG B 1 274 ? 13.602 -5.383 10.516 1 96.88 274 ARG B C 1
ATOM 4990 O O . ARG B 1 274 ? 12.656 -5.691 9.789 1 96.88 274 ARG B O 1
ATOM 4997 N N . ILE B 1 275 ? 14.719 -6.055 10.523 1 97.56 275 ILE B N 1
ATOM 4998 C CA . ILE B 1 275 ? 14.906 -7.254 9.711 1 97.56 275 ILE B CA 1
ATOM 4999 C C . ILE B 1 275 ? 14.219 -8.438 10.383 1 97.56 275 ILE B C 1
ATOM 5001 O O . ILE B 1 275 ? 14.5 -8.758 11.539 1 97.56 275 ILE B O 1
ATOM 5005 N N . ILE B 1 276 ? 13.359 -9.062 9.711 1 97.69 276 ILE B N 1
ATOM 5006 C CA . ILE B 1 276 ? 12.578 -10.18 10.227 1 97.69 276 ILE B CA 1
ATOM 5007 C C . ILE B 1 276 ? 13.297 -11.492 9.922 1 97.69 276 ILE B C 1
ATOM 5009 O O . ILE B 1 276 ? 13.258 -12.422 10.727 1 97.69 276 ILE B O 1
ATOM 5013 N N . GLY B 1 277 ? 13.844 -11.531 8.641 1 95.94 277 GLY B N 1
ATOM 5014 C CA . GLY B 1 277 ? 14.539 -12.758 8.273 1 95.94 277 GLY B CA 1
ATOM 5015 C C . GLY B 1 277 ? 15.078 -12.734 6.855 1 95.94 277 GLY B C 1
ATOM 5016 O O . GLY B 1 277 ? 14.906 -11.75 6.137 1 95.94 277 GLY B O 1
ATOM 5017 N N . GLU B 1 278 ? 15.812 -13.836 6.578 1 96.5 278 GLU B N 1
ATOM 5018 C CA . GLU B 1 278 ? 16.406 -14.039 5.258 1 96.5 278 GLU B CA 1
ATOM 5019 C C . GLU B 1 278 ? 16.188 -15.469 4.766 1 96.5 278 GLU B C 1
ATOM 5021 O O . GLU B 1 278 ? 16.109 -16.406 5.57 1 96.5 278 GLU B O 1
ATOM 5026 N N . ARG B 1 279 ? 16.016 -15.594 3.51 1 96.31 279 ARG B N 1
ATOM 5027 C CA . ARG B 1 279 ? 15.812 -16.922 2.918 1 96.31 279 ARG B CA 1
ATOM 5028 C C . ARG B 1 279 ? 16.594 -17.062 1.617 1 96.31 279 ARG B C 1
ATOM 5030 O O . ARG B 1 279 ? 16.781 -16.078 0.889 1 96.31 279 ARG B O 1
ATOM 5037 N N . THR B 1 280 ? 17.047 -18.219 1.44 1 96.88 280 THR B N 1
ATOM 5038 C CA . THR B 1 280 ? 17.688 -18.594 0.19 1 96.88 280 THR B CA 1
ATOM 5039 C C . THR B 1 280 ? 16.875 -19.656 -0.549 1 96.88 280 THR B C 1
ATOM 5041 O O . THR B 1 280 ? 16.25 -20.5 0.076 1 96.88 280 THR B O 1
ATOM 5044 N N . GLY B 1 281 ? 16.844 -19.594 -1.879 1 95.5 281 GLY B N 1
ATOM 5045 C CA . GLY B 1 281 ? 16.125 -20.562 -2.691 1 95.5 281 GLY B CA 1
ATOM 5046 C C . GLY B 1 281 ? 16.688 -20.688 -4.098 1 95.5 281 GLY B C 1
ATOM 5047 O O . GLY B 1 281 ? 17.594 -19.953 -4.477 1 95.5 281 GLY B O 1
ATOM 5048 N N . PHE B 1 282 ? 16.141 -21.672 -4.84 1 96.62 282 PHE B N 1
ATOM 5049 C CA . PHE B 1 282 ? 16.609 -21.984 -6.184 1 96.62 282 PHE B CA 1
ATOM 5050 C C . PHE B 1 282 ? 15.484 -21.797 -7.203 1 96.62 282 PHE B C 1
ATOM 5052 O O . PHE B 1 282 ? 14.523 -22.562 -7.215 1 96.62 282 PHE B O 1
ATOM 5059 N N . ARG B 1 283 ? 15.633 -20.812 -8.109 1 96.06 283 ARG B N 1
ATOM 5060 C CA . ARG B 1 283 ? 14.758 -20.719 -9.273 1 96.06 283 ARG B CA 1
ATOM 5061 C C . ARG B 1 283 ? 15.102 -21.781 -10.305 1 96.06 283 ARG B C 1
ATOM 5063 O O . ARG B 1 283 ? 16.281 -22.062 -10.547 1 96.06 283 ARG B O 1
ATOM 5070 N N . PRO B 1 284 ? 14.086 -22.5 -10.766 1 96.88 284 PRO B N 1
ATOM 5071 C CA . PRO B 1 284 ? 14.367 -23.453 -11.844 1 96.88 284 PRO B CA 1
ATOM 5072 C C . PRO B 1 284 ? 14.602 -22.766 -13.195 1 96.88 284 PRO B C 1
ATOM 5074 O O . PRO B 1 284 ? 13.672 -22.656 -14 1 96.88 284 PRO B O 1
ATOM 5077 N N . VAL B 1 285 ? 15.82 -22.422 -13.484 1 94.94 285 VAL B N 1
ATOM 5078 C CA . VAL B 1 285 ? 16.141 -21.609 -14.656 1 94.94 285 VAL B CA 1
ATOM 5079 C C . VAL B 1 285 ? 16.328 -22.516 -15.867 1 94.94 285 VAL B C 1
ATOM 5081 O O . VAL B 1 285 ? 17.078 -23.484 -15.82 1 94.94 285 VAL B O 1
ATOM 5084 N N . ARG B 1 286 ? 15.633 -22.203 -16.906 1 94.06 286 ARG B N 1
ATOM 5085 C CA . ARG B 1 286 ? 15.695 -22.859 -18.219 1 94.06 286 ARG B CA 1
ATOM 5086 C C . ARG B 1 286 ? 15.414 -21.859 -19.328 1 94.06 286 ARG B C 1
ATOM 5088 O O . ARG B 1 286 ? 14.664 -20.891 -19.141 1 94.06 286 ARG B O 1
ATOM 5095 N N . PRO B 1 287 ? 16.062 -21.984 -20.5 1 88.94 287 PRO B N 1
ATOM 5096 C CA . PRO B 1 287 ? 15.789 -21.031 -21.578 1 88.94 287 PRO B CA 1
ATOM 5097 C C . PRO B 1 287 ? 14.312 -20.969 -21.969 1 88.94 287 PRO B C 1
ATOM 5099 O O . PRO B 1 287 ? 13.812 -19.922 -22.344 1 88.94 287 PRO B O 1
ATOM 5102 N N . GLN B 1 288 ? 13.719 -22.125 -21.844 1 89.75 288 GLN B N 1
ATOM 5103 C CA . GLN B 1 288 ? 12.289 -22.234 -22.109 1 89.75 288 GLN B CA 1
ATOM 5104 C C . GLN B 1 288 ? 11.617 -23.188 -21.125 1 89.75 288 GLN B C 1
ATOM 5106 O O . GLN B 1 288 ? 12.188 -24.219 -20.766 1 89.75 288 GLN B O 1
ATOM 5111 N N . ILE B 1 289 ? 10.445 -22.781 -20.781 1 95 289 ILE B N 1
ATOM 5112 C CA . ILE B 1 289 ? 9.672 -23.688 -19.938 1 95 289 ILE B CA 1
ATOM 5113 C C . ILE B 1 289 ? 9.469 -25.016 -20.641 1 95 289 ILE B C 1
ATOM 5115 O O . ILE B 1 289 ? 9.188 -25.047 -21.844 1 95 289 ILE B O 1
ATOM 5119 N N . ARG B 1 290 ? 9.719 -26.094 -19.953 1 96.69 290 ARG B N 1
ATOM 5120 C CA . ARG B 1 290 ? 9.414 -27.406 -20.516 1 96.69 290 ARG B CA 1
ATOM 5121 C C . ARG B 1 290 ? 8.031 -27.891 -20.078 1 96.69 290 ARG B C 1
ATOM 5123 O O . ARG B 1 290 ? 7.84 -28.297 -18.938 1 96.69 290 ARG B O 1
ATOM 5130 N N . LEU B 1 291 ? 7.086 -27.734 -20.906 1 97.88 291 LEU B N 1
ATOM 5131 C CA . LEU B 1 291 ? 5.719 -28.219 -20.734 1 97.88 291 LEU B CA 1
ATOM 5132 C C . LEU B 1 291 ? 5.297 -29.109 -21.891 1 97.88 291 LEU B C 1
ATOM 5134 O O . LEU B 1 291 ? 4.824 -28.625 -22.922 1 97.88 291 LEU B O 1
ATOM 5138 N N . GLU B 1 292 ? 5.488 -30.359 -21.672 1 97.38 292 GLU B N 1
ATOM 5139 C CA . GLU B 1 292 ? 5.273 -31.312 -22.75 1 97.38 292 GLU B CA 1
ATOM 5140 C C . GLU B 1 292 ? 5 -32.719 -22.203 1 97.38 292 GLU B C 1
ATOM 5142 O O . GLU B 1 292 ? 5.211 -32.969 -21.016 1 97.38 292 GLU B O 1
ATOM 5147 N N . ARG B 1 293 ? 4.512 -33.562 -23.078 1 96.44 293 ARG B N 1
ATOM 5148 C CA . ARG B 1 293 ? 4.203 -34.938 -22.75 1 96.44 293 ARG B CA 1
ATOM 5149 C C . ARG B 1 293 ? 5.238 -35.875 -23.344 1 96.44 293 ARG B C 1
ATOM 5151 O O . ARG B 1 293 ? 5.805 -35.594 -24.406 1 96.44 293 ARG B O 1
ATOM 5158 N N . GLU B 1 294 ? 5.586 -36.875 -22.594 1 94.06 294 GLU B N 1
ATOM 5159 C CA . GLU B 1 294 ? 6.488 -37.938 -23.031 1 94.06 294 GLU B CA 1
ATOM 5160 C C . GLU B 1 294 ? 6.008 -39.312 -22.547 1 94.06 294 GLU B C 1
ATOM 5162 O O . GLU B 1 294 ? 5.398 -39.406 -21.484 1 94.06 294 GLU B O 1
ATOM 5167 N N . GLN B 1 295 ? 6.234 -40.344 -23.375 1 91.94 295 GLN B N 1
ATOM 5168 C CA . GLN B 1 295 ? 5.949 -41.688 -22.938 1 91.94 295 GLN B CA 1
ATOM 5169 C C . GLN B 1 295 ? 7.137 -42.281 -22.172 1 91.94 295 GLN B C 1
ATOM 5171 O O . GLN B 1 295 ? 8.281 -42.156 -22.609 1 91.94 295 GLN B O 1
ATOM 5176 N N . LEU B 1 296 ? 6.809 -42.812 -21.016 1 89.88 296 LEU B N 1
ATOM 5177 C CA . LEU B 1 296 ? 7.859 -43.469 -20.266 1 89.88 296 LEU B CA 1
ATOM 5178 C C . LEU B 1 296 ? 8.18 -44.844 -20.891 1 89.88 296 LEU B C 1
ATOM 5180 O O . LEU B 1 296 ? 7.281 -45.656 -21.078 1 89.88 296 LEU B O 1
ATOM 5184 N N . ARG B 1 297 ? 9.336 -45.094 -21.547 1 76.69 297 ARG B N 1
ATOM 5185 C CA . ARG B 1 297 ? 9.703 -46.281 -22.266 1 76.69 297 ARG B CA 1
ATOM 5186 C C . ARG B 1 297 ? 10.227 -47.375 -21.312 1 76.69 297 ARG B C 1
ATOM 5188 O O . ARG B 1 297 ? 10.906 -48.312 -21.734 1 76.69 297 ARG B O 1
ATOM 5195 N N . THR B 1 298 ? 9.93 -47.188 -20.078 1 66.81 298 THR B N 1
ATOM 5196 C CA . THR B 1 298 ? 10.539 -48.219 -19.234 1 66.81 298 THR B CA 1
ATOM 5197 C C . THR B 1 298 ? 9.516 -49.281 -18.859 1 66.81 298 THR B C 1
ATOM 5199 O O . THR B 1 298 ? 8.516 -48.969 -18.188 1 66.81 298 THR B O 1
ATOM 5202 N N . GLY B 1 299 ? 9.719 -50.469 -19.312 1 60.31 299 GLY B N 1
ATOM 5203 C CA . GLY B 1 299 ? 8.945 -51.656 -19.016 1 60.31 299 GLY B CA 1
ATOM 5204 C C . GLY B 1 299 ? 7.621 -51.719 -19.75 1 60.31 299 GLY B C 1
ATOM 5205 O O . GLY B 1 299 ? 7.398 -50.969 -20.703 1 60.31 299 GLY B O 1
ATOM 5206 N N . PRO B 1 300 ? 6.742 -52.625 -19.438 1 59.81 300 PRO B N 1
ATOM 5207 C CA . PRO B 1 300 ? 5.461 -52.875 -20.109 1 59.81 300 PRO B CA 1
ATOM 5208 C C . PRO B 1 300 ? 4.426 -51.781 -19.812 1 59.81 300 PRO B C 1
ATOM 5210 O O . PRO B 1 300 ? 3.367 -51.75 -20.453 1 59.81 300 PRO B O 1
ATOM 5213 N N . SER B 1 301 ? 4.879 -50.844 -18.953 1 68.44 301 SER B N 1
ATOM 5214 C CA . SER B 1 301 ? 3.857 -49.875 -18.531 1 68.44 301 SER B CA 1
ATOM 5215 C C . SER B 1 301 ? 3.697 -48.75 -19.547 1 68.44 301 SER B C 1
ATOM 5217 O O . SER B 1 301 ? 4.672 -48.344 -20.172 1 68.44 301 SER B O 1
ATOM 5219 N N . ASN B 1 302 ? 2.506 -48.438 -19.969 1 85.19 302 ASN B N 1
ATOM 5220 C CA . ASN B 1 302 ? 2.107 -47.375 -20.875 1 85.19 302 ASN B CA 1
ATOM 5221 C C . ASN B 1 302 ? 1.907 -46.062 -20.141 1 85.19 302 ASN B C 1
ATOM 5223 O O . ASN B 1 302 ? 0.998 -45.281 -20.469 1 85.19 302 ASN B O 1
ATOM 5227 N N . THR B 1 303 ? 2.859 -45.875 -19.156 1 93.62 303 THR B N 1
ATOM 5228 C CA . THR B 1 303 ? 2.711 -44.688 -18.344 1 93.62 303 THR B CA 1
ATOM 5229 C C . THR B 1 303 ? 3.143 -43.438 -19.125 1 93.62 303 THR B C 1
ATOM 5231 O O . THR B 1 303 ? 4.16 -43.469 -19.812 1 93.62 303 THR B O 1
ATOM 5234 N N . GLU B 1 304 ? 2.324 -42.344 -19.047 1 95.81 304 GLU B N 1
ATOM 5235 C CA . GLU B 1 304 ? 2.619 -41.062 -19.656 1 95.81 304 GLU B CA 1
ATOM 5236 C C . GLU B 1 304 ? 3.225 -40.094 -18.641 1 95.81 304 GLU B C 1
ATOM 5238 O O . GLU B 1 304 ? 2.836 -40.094 -17.469 1 95.81 304 GLU B O 1
ATOM 5243 N N . VAL B 1 305 ? 4.199 -39.312 -19.109 1 97.19 305 VAL B N 1
ATOM 5244 C CA . VAL B 1 305 ? 4.789 -38.281 -18.266 1 97.19 305 VAL B CA 1
ATOM 5245 C C . VAL B 1 305 ? 4.5 -36.906 -18.859 1 97.19 305 VAL B C 1
ATOM 5247 O O . VAL B 1 305 ? 4.711 -36.688 -20.047 1 97.19 305 VAL B O 1
ATOM 5250 N N . ILE B 1 306 ? 3.916 -36.031 -18.125 1 98.5 306 ILE B N 1
ATOM 5251 C CA . ILE B 1 306 ? 3.793 -34.625 -18.469 1 98.5 306 ILE B CA 1
ATOM 5252 C C . ILE B 1 306 ? 4.805 -33.812 -17.656 1 98.5 306 ILE B C 1
ATOM 5254 O O . ILE B 1 306 ? 4.754 -33.781 -16.438 1 98.5 306 ILE B O 1
ATOM 5258 N N . HIS B 1 307 ? 5.742 -33.188 -18.359 1 98.5 307 HIS B N 1
ATOM 5259 C CA . HIS B 1 307 ? 6.691 -32.312 -17.703 1 98.5 307 HIS B CA 1
ATOM 5260 C C . HIS B 1 307 ? 6.125 -30.891 -17.578 1 98.5 307 HIS B C 1
ATOM 5262 O O . HIS B 1 307 ? 5.449 -30.406 -18.5 1 98.5 307 HIS B O 1
ATOM 5268 N N . ASN B 1 308 ? 6.344 -30.234 -16.516 1 98.62 308 ASN B N 1
ATOM 5269 C CA . ASN B 1 308 ? 5.961 -28.844 -16.234 1 98.62 308 ASN B CA 1
ATOM 5270 C C . ASN B 1 308 ? 6.945 -28.188 -15.273 1 98.62 308 ASN B C 1
ATOM 5272 O O . ASN B 1 308 ? 6.664 -28.047 -14.086 1 98.62 308 ASN B O 1
ATOM 5276 N N . TYR B 1 309 ? 8.102 -27.75 -15.805 1 97.81 309 TYR B N 1
ATOM 5277 C CA . TYR B 1 309 ? 9.148 -27.125 -14.992 1 97.81 309 TYR B CA 1
ATOM 5278 C C . TYR B 1 309 ? 9.969 -26.141 -15.82 1 97.81 309 TYR B C 1
ATOM 5280 O O . TYR B 1 309 ? 9.758 -26.016 -17.031 1 97.81 309 TYR B O 1
ATOM 5288 N N . GLY B 1 310 ? 10.836 -25.422 -15.156 1 96.31 310 GLY B N 1
ATOM 5289 C CA . GLY B 1 310 ? 11.695 -24.469 -15.844 1 96.31 310 GLY B CA 1
ATOM 5290 C C . GLY B 1 310 ? 11.125 -23.062 -15.859 1 96.31 310 GLY B C 1
ATOM 5291 O O . GLY B 1 310 ? 11.391 -22.297 -16.781 1 96.31 310 GLY B O 1
ATOM 5292 N N . HIS B 1 311 ? 10.438 -22.641 -14.852 1 95.12 311 HIS B N 1
ATOM 5293 C CA . HIS B 1 311 ? 9.688 -21.391 -14.859 1 95.12 311 HIS B CA 1
ATOM 5294 C C . HIS B 1 311 ? 10.547 -20.219 -14.406 1 95.12 311 HIS B C 1
ATOM 5296 O O . HIS B 1 311 ? 10.125 -19.078 -14.477 1 95.12 311 HIS B O 1
ATOM 5302 N N . GLY B 1 312 ? 11.727 -20.547 -13.906 1 92.12 312 GLY B N 1
ATOM 5303 C CA . GLY B 1 312 ? 12.602 -19.469 -13.461 1 92.12 312 GLY B CA 1
ATOM 5304 C C . GLY B 1 312 ? 12.047 -18.688 -12.289 1 92.12 312 GLY B C 1
ATOM 5305 O O . GLY B 1 312 ? 11.594 -19.281 -11.297 1 92.12 312 GLY B O 1
ATOM 5306 N N . GLY B 1 313 ? 12.133 -17.344 -12.375 1 89.81 313 GLY B N 1
ATOM 5307 C CA . GLY B 1 313 ? 11.75 -16.516 -11.25 1 89.81 313 GLY B CA 1
ATOM 5308 C C . GLY B 1 313 ? 10.297 -16.078 -11.297 1 89.81 313 GLY B C 1
ATOM 5309 O O . GLY B 1 313 ? 9.852 -15.266 -10.484 1 89.81 313 GLY B O 1
ATOM 5310 N N . TYR B 1 314 ? 9.508 -16.641 -12.211 1 92.38 314 TYR B N 1
ATOM 5311 C CA . TYR B 1 314 ? 8.156 -16.109 -12.32 1 92.38 314 TYR B CA 1
ATOM 5312 C C . TYR B 1 314 ? 7.133 -17.25 -12.375 1 92.38 314 TYR B C 1
ATOM 5314 O O . TYR B 1 314 ? 6.176 -17.188 -13.156 1 92.38 314 TYR B O 1
ATOM 5322 N N . GLY B 1 315 ? 7.363 -18.344 -11.539 1 95.94 315 GLY B N 1
ATOM 5323 C CA . GLY B 1 315 ? 6.426 -19.438 -11.391 1 95.94 315 GLY B CA 1
ATOM 5324 C C . GLY B 1 315 ? 5.043 -19 -10.953 1 95.94 315 GLY B C 1
ATOM 5325 O O . GLY B 1 315 ? 4.039 -19.422 -11.531 1 95.94 315 GLY B O 1
ATOM 5326 N N . LEU B 1 316 ? 4.961 -18.125 -9.984 1 97.81 316 LEU B N 1
ATOM 5327 C CA . LEU B 1 316 ? 3.676 -17.625 -9.5 1 97.81 316 LEU B CA 1
ATOM 5328 C C . LEU B 1 316 ? 2.99 -16.781 -10.562 1 97.81 316 LEU B C 1
ATOM 5330 O O . LEU B 1 316 ? 1.761 -16.766 -10.648 1 97.81 316 LEU B O 1
ATOM 5334 N N . THR B 1 317 ? 3.736 -16.141 -11.391 1 97.06 317 THR B N 1
ATOM 5335 C CA . THR B 1 317 ? 3.24 -15.25 -12.43 1 97.06 317 THR B CA 1
ATOM 5336 C C . THR B 1 317 ? 2.584 -16.047 -13.555 1 97.06 317 THR B C 1
ATOM 5338 O O . THR B 1 317 ? 1.689 -15.547 -14.242 1 97.06 317 THR B O 1
ATOM 5341 N N . ILE B 1 318 ? 2.971 -17.359 -13.703 1 97 318 ILE B N 1
ATOM 5342 C CA . ILE B 1 318 ? 2.584 -18.047 -14.938 1 97 318 ILE B CA 1
ATOM 5343 C C . ILE B 1 318 ? 1.914 -19.375 -14.594 1 97 318 ILE B C 1
ATOM 5345 O O . ILE B 1 318 ? 1.46 -20.094 -15.492 1 97 318 ILE B O 1
ATOM 5349 N N . HIS B 1 319 ? 1.762 -19.703 -13.383 1 98.69 319 HIS B N 1
ATOM 5350 C CA . HIS B 1 319 ? 1.452 -21.047 -12.891 1 98.69 319 HIS B CA 1
ATOM 5351 C C . HIS B 1 319 ? 0.103 -21.531 -13.414 1 98.69 319 HIS B C 1
ATOM 5353 O O . HIS B 1 319 ? -0.036 -22.688 -13.812 1 98.69 319 HIS B O 1
ATOM 5359 N N . TRP B 1 320 ? -0.892 -20.672 -13.406 1 98.75 320 TRP B N 1
ATOM 5360 C CA . TRP B 1 320 ? -2.23 -21.141 -13.75 1 98.75 320 TRP B CA 1
ATOM 5361 C C . TRP B 1 320 ? -2.344 -21.422 -15.25 1 98.75 320 TRP B C 1
ATOM 5363 O O . TRP B 1 320 ? -2.965 -22.406 -15.656 1 98.75 320 TRP B O 1
ATOM 5373 N N . GLY B 1 321 ? -1.773 -20.469 -16.031 1 98.44 321 GLY B N 1
ATOM 5374 C CA . GLY B 1 321 ? -1.721 -20.75 -17.453 1 98.44 321 GLY B CA 1
ATOM 5375 C C . GLY B 1 321 ? -1.038 -22.062 -17.766 1 98.44 321 GLY B C 1
ATOM 5376 O O . GLY B 1 321 ? -1.508 -22.828 -18.625 1 98.44 321 GLY B O 1
ATOM 5377 N N . CYS B 1 322 ? 0.028 -22.359 -17.125 1 98.62 322 CYS B N 1
ATOM 5378 C CA . CYS B 1 322 ? 0.743 -23.609 -17.328 1 98.62 322 CYS B CA 1
ATOM 5379 C C . CYS B 1 322 ? -0.091 -24.797 -16.844 1 98.62 322 CYS B C 1
ATOM 5381 O O . CYS B 1 322 ? -0.037 -25.875 -17.438 1 98.62 322 CYS B O 1
ATOM 5383 N N . ALA B 1 323 ? -0.818 -24.594 -15.75 1 98.88 323 ALA B N 1
ATOM 5384 C CA . ALA B 1 323 ? -1.705 -25.641 -15.25 1 98.88 323 ALA B CA 1
ATOM 5385 C C . ALA B 1 323 ? -2.773 -26 -16.281 1 98.88 323 ALA B C 1
ATOM 5387 O O . ALA B 1 323 ? -3.072 -27.172 -16.516 1 98.88 323 ALA B O 1
ATOM 5388 N N . LEU B 1 324 ? -3.328 -24.969 -16.891 1 98.75 324 LEU B N 1
ATOM 5389 C CA . LEU B 1 324 ? -4.328 -25.172 -17.922 1 98.75 324 LEU B CA 1
ATOM 5390 C C . LEU B 1 324 ? -3.738 -25.969 -19.094 1 98.75 324 LEU B C 1
ATOM 5392 O O . LEU B 1 324 ? -4.379 -26.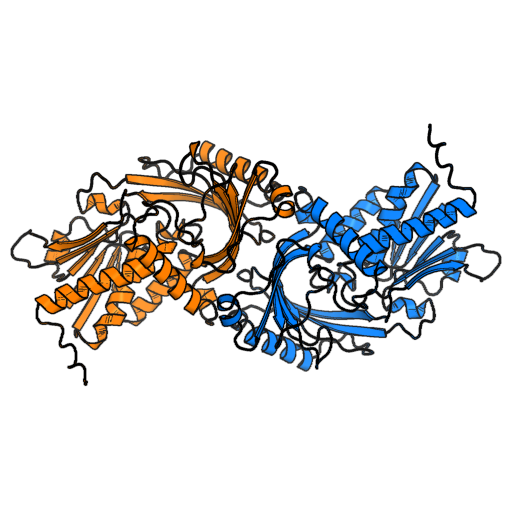875 -19.625 1 98.75 324 LEU B O 1
ATOM 5396 N N . GLU B 1 325 ? -2.568 -25.578 -19.469 1 98.44 325 GLU B N 1
ATOM 5397 C CA . GLU B 1 325 ? -1.912 -26.266 -20.578 1 98.44 325 GLU B CA 1
ATOM 5398 C C . GLU B 1 325 ? -1.619 -27.719 -20.219 1 98.44 325 GLU B C 1
ATOM 5400 O O . GLU B 1 325 ? -1.808 -28.625 -21.031 1 98.44 325 GLU B O 1
ATOM 5405 N N . ALA B 1 326 ? -1.121 -27.969 -19.016 1 98.75 326 ALA B N 1
ATOM 5406 C CA . ALA B 1 326 ? -0.875 -29.328 -18.547 1 98.75 326 ALA B CA 1
ATOM 5407 C C . ALA B 1 326 ? -2.16 -30.156 -18.562 1 98.75 326 ALA B C 1
ATOM 5409 O O . ALA B 1 326 ? -2.15 -31.328 -18.953 1 98.75 326 ALA B O 1
ATOM 5410 N N . ALA B 1 327 ? -3.229 -29.562 -18.141 1 98.5 327 ALA B N 1
ATOM 5411 C CA . ALA B 1 327 ? -4.527 -30.234 -18.172 1 98.5 327 ALA B CA 1
ATOM 5412 C C . ALA B 1 327 ? -4.949 -30.578 -19.594 1 98.5 327 ALA B C 1
ATOM 5414 O O . ALA B 1 327 ? -5.566 -31.609 -19.828 1 98.5 327 ALA B O 1
ATOM 5415 N N . LYS B 1 328 ? -4.695 -29.672 -20.484 1 98.06 328 LYS B N 1
ATOM 5416 C CA . LYS B 1 328 ? -4.98 -29.938 -21.891 1 98.06 328 LYS B CA 1
ATOM 5417 C C . LYS B 1 328 ? -4.215 -31.156 -22.375 1 98.06 328 LYS B C 1
ATOM 5419 O O . LYS B 1 328 ? -4.766 -32 -23.094 1 98.06 328 LYS B O 1
ATOM 5424 N N . LEU B 1 329 ? -2.951 -31.25 -22.047 1 98.12 329 LEU B N 1
ATOM 5425 C CA . LEU B 1 329 ? -2.143 -32.406 -22.406 1 98.12 329 LEU B CA 1
ATOM 5426 C C . LEU B 1 329 ? -2.73 -33.688 -21.797 1 98.12 329 LEU B C 1
ATOM 5428 O O . LEU B 1 329 ? -2.785 -34.719 -22.469 1 98.12 329 LEU B O 1
ATOM 5432 N N . PHE B 1 330 ? -3.152 -33.625 -20.578 1 97.62 330 PHE B N 1
ATOM 5433 C CA . PHE B 1 330 ? -3.811 -34.75 -19.922 1 97.62 330 PHE B CA 1
ATOM 5434 C C . PHE B 1 330 ? -5.055 -35.156 -20.703 1 97.62 330 PHE B C 1
ATOM 5436 O O . PHE B 1 330 ? -5.289 -36.375 -20.906 1 97.62 330 PHE B O 1
ATOM 5443 N N . GLY B 1 331 ? -5.816 -34.188 -21.125 1 96.31 331 GLY B N 1
ATOM 5444 C CA . GLY B 1 331 ? -7 -34.469 -21.938 1 96.31 331 GLY B CA 1
ATOM 5445 C C . GLY B 1 331 ? -6.688 -35.219 -23.219 1 96.31 331 GLY B C 1
ATOM 5446 O O . GLY B 1 331 ? -7.441 -36.094 -23.625 1 96.31 331 GLY B O 1
ATOM 5447 N N . ARG B 1 332 ? -5.645 -34.844 -23.797 1 95.94 332 ARG B N 1
ATOM 5448 C CA . ARG B 1 332 ? -5.234 -35.531 -25.016 1 95.94 332 ARG B CA 1
ATOM 5449 C C . ARG B 1 332 ? -4.906 -37 -24.734 1 95.94 332 ARG B C 1
ATOM 5451 O O . ARG B 1 332 ? -5.207 -37.875 -25.547 1 95.94 332 ARG B O 1
ATOM 5458 N N . ILE B 1 333 ? -4.227 -37.219 -23.641 1 94.06 333 ILE B N 1
ATOM 5459 C CA . ILE B 1 333 ? -3.922 -38.562 -23.234 1 94.06 333 ILE B CA 1
ATOM 5460 C C . ILE B 1 333 ? -5.219 -39.375 -23.047 1 94.06 333 ILE B C 1
ATOM 5462 O O . ILE B 1 333 ? -5.328 -40.5 -23.516 1 94.06 333 ILE B O 1
ATOM 5466 N N . LEU B 1 334 ? -6.168 -38.75 -22.453 1 93.12 334 LEU B N 1
ATOM 5467 C CA . LEU B 1 334 ? -7.457 -39.375 -22.219 1 93.12 334 LEU B CA 1
ATOM 5468 C C . LEU B 1 334 ? -8.141 -39.719 -23.547 1 93.12 334 LEU B C 1
ATOM 5470 O O . LEU B 1 334 ? -8.711 -40.812 -23.703 1 93.12 334 LEU B O 1
ATOM 5474 N N . GLU B 1 335 ? -8.078 -38.781 -24.406 1 92.12 335 GLU B N 1
ATOM 5475 C CA . GLU B 1 335 ? -8.688 -39 -25.719 1 92.12 335 GLU B CA 1
ATOM 5476 C C . GLU B 1 335 ? -8.047 -40.188 -26.453 1 92.12 335 GLU B C 1
ATOM 5478 O O . GLU B 1 335 ? -8.742 -41 -27.047 1 92.12 335 GLU B O 1
ATOM 5483 N N . GLU B 1 336 ? -6.805 -40.219 -26.391 1 90.75 336 GLU B N 1
ATOM 5484 C CA . GLU B 1 336 ? -6.07 -41.281 -27.078 1 90.75 336 GLU B CA 1
ATOM 5485 C C . GLU B 1 336 ? -6.332 -42.625 -26.453 1 90.75 336 GLU B C 1
ATOM 5487 O O . GLU B 1 336 ? -6.332 -43.656 -27.141 1 90.75 336 GLU B O 1
ATOM 5492 N N . LYS B 1 337 ? -6.535 -42.656 -25.172 1 86.12 337 LYS B N 1
ATOM 5493 C CA . LYS B 1 337 ? -6.805 -43.906 -24.453 1 86.12 337 LYS B CA 1
ATOM 5494 C C . LYS B 1 337 ? -8.289 -44.25 -24.5 1 86.12 337 LYS B C 1
ATOM 5496 O O . LYS B 1 337 ? -8.719 -45.219 -23.875 1 86.12 337 LYS B O 1
ATOM 5501 N N . LYS B 1 338 ? -9.188 -43.438 -25.219 1 82 338 LYS B N 1
ATOM 5502 C CA . LYS B 1 338 ? -10.633 -43.594 -25.406 1 82 338 LYS B CA 1
ATOM 5503 C C . LYS B 1 338 ? -11.352 -43.594 -24.062 1 82 338 LYS B C 1
ATOM 5505 O O . LYS B 1 338 ? -12.266 -44.375 -23.828 1 82 338 LYS B O 1
ATOM 5510 N N . LEU B 1 339 ? -10.797 -43.031 -23.141 1 73.38 339 LEU B N 1
ATOM 5511 C CA . LEU B 1 339 ? -11.391 -42.875 -21.828 1 73.38 339 LEU B CA 1
ATOM 5512 C C . LEU B 1 339 ? -12.211 -41.594 -21.719 1 73.38 339 LEU B C 1
ATOM 5514 O O . LEU B 1 339 ? -12.953 -41.406 -20.75 1 73.38 339 LEU B O 1
ATOM 5518 N N . SER B 1 340 ? -12.18 -40.625 -22.562 1 62.31 340 SER B N 1
ATOM 5519 C CA . SER B 1 340 ? -12.891 -39.344 -22.453 1 62.31 340 SER B CA 1
ATOM 5520 C C . SER B 1 340 ? -14.297 -39.438 -23.031 1 62.31 340 SER B C 1
ATOM 5522 O O . SER B 1 340 ? -14.461 -39.812 -24.203 1 62.31 340 SER B O 1
ATOM 5524 N N . ARG B 1 341 ? -15.383 -40.062 -22.391 1 54.28 341 ARG B N 1
ATOM 5525 C CA . ARG B 1 341 ? -16.719 -39.875 -22.938 1 54.28 341 ARG B CA 1
ATOM 5526 C C . ARG B 1 341 ? -17.078 -38.406 -23.031 1 54.28 341 ARG B C 1
ATOM 5528 O O . ARG B 1 341 ? -17.297 -37.75 -22.016 1 54.28 341 ARG B O 1
ATOM 5535 N N . MET B 1 342 ? -16.391 -37.594 -23.688 1 51.06 342 MET B N 1
ATOM 5536 C CA . MET B 1 342 ? -16.953 -36.25 -23.812 1 51.06 342 MET B CA 1
ATOM 5537 C C . MET B 1 342 ? -18.438 -36.281 -24.109 1 51.06 342 MET B C 1
ATOM 5539 O O . MET B 1 342 ? -18.875 -37.031 -25 1 51.06 342 MET B O 1
ATOM 5543 N N . PRO B 1 343 ? -19.312 -35.938 -23.109 1 45.41 343 PRO B N 1
ATOM 5544 C CA . PRO B 1 343 ? -20.719 -35.969 -23.531 1 45.41 343 PRO B CA 1
ATOM 5545 C C . PRO B 1 343 ? -20.922 -35.344 -24.906 1 45.41 343 PRO B C 1
ATOM 5547 O O . PRO B 1 343 ? -20.141 -34.469 -25.312 1 45.41 343 PRO B O 1
ATOM 5550 N N . PRO B 1 344 ? -21.609 -36.062 -25.859 1 38.47 344 PRO B N 1
ATOM 5551 C CA . PRO B 1 344 ? -21.906 -35.469 -27.156 1 38.47 344 PRO B CA 1
ATOM 5552 C C . PRO B 1 344 ? -22.312 -34 -27.047 1 38.47 344 PRO B C 1
ATOM 5554 O O . PRO B 1 344 ? -22.906 -33.594 -26.047 1 38.47 344 PRO B O 1
ATOM 5557 N N . SER B 1 345 ? -21.453 -33.031 -27.484 1 35.03 345 SER B N 1
ATOM 5558 C CA . SER B 1 345 ? -21.875 -31.656 -27.656 1 35.03 345 SER B CA 1
ATOM 5559 C C . SER B 1 345 ? -23.328 -31.562 -28.078 1 35.03 345 SER B C 1
ATOM 5561 O O . SER B 1 345 ? -23.719 -32.156 -29.078 1 35.03 345 SER B O 1
ATOM 5563 N N . HIS B 1 346 ? -24.281 -31.766 -27.188 1 32.09 346 HIS B N 1
ATOM 5564 C CA . HIS B 1 346 ? -25.547 -31.328 -27.766 1 32.09 346 HIS B CA 1
ATOM 5565 C C . HIS B 1 346 ? -25.391 -30.047 -28.562 1 32.09 346 HIS B C 1
ATOM 5567 O O . HIS B 1 346 ? -24.859 -29.047 -28.047 1 32.09 346 HIS B O 1
ATOM 5573 N N . LEU B 1 347 ? -25.297 -30.203 -29.922 1 25.11 347 LEU B N 1
ATOM 5574 C CA . LEU B 1 347 ? -25.609 -29.062 -30.766 1 25.11 347 LEU B CA 1
ATOM 5575 C C . LEU B 1 347 ? -26.922 -28.422 -30.344 1 25.11 347 LEU B C 1
ATOM 5577 O O . LEU B 1 347 ? -27.906 -29.141 -30.062 1 25.11 347 LEU B O 1
#

Sequence (694 aa):
MRVVVIGAGVIGLSTALCIHERYHSVLQPLDIKVYADRFTPLTTTDVAAGLWQPYLSDPNNPQEADWSQQTFDYLLSHVHSPNAENLGLFLISGYNLFHEAIPDPSWKDTVLGFRKLTPRELDMFPDYGYGWFHTSLILEGKNYLQWLTERLTERGVKFFQRKVESFEEVAREGADVIVNCTGVWAGALQRDPLLQPGRGQIMKVDAPWMKHFILTHDPERGIYNSPYIIPGTQTVTLGGIFQLGNWSELNNIQDHNTIWEGCCRLEPTLKNARIIGERTGFRPVRPQIRLEREQLRTGPSNTEVIHNYGHGGYGLTIHWGCALEAAKLFGRILEEKKLSRMPPSHLMRVVVIGAGVIGLSTALCIHERYHSVLQPLDIKVYADRFTPLTTTDVAAGLWQPYLSDPNNPQEADWSQQTFDYLLSHVHSPNAENLGLFLISGYNLFHEAIPDPSWKDTVLGFRKLTPRELDMFPDYGYGWFHTSLILEGKNYLQWLTERLTERGVKFFQRKVESFEEVAREGADVIVNCTGVWAGALQRDPLLQPGRGQIMKVDAPWMKHFILTHDPERGIYNSPYIIPGTQTVTLGGIFQLGNWSELNNIQDHNTIWEGCCRLEPTLKNARIIGERTGFRPVRPQIRLEREQLRTGPSNTEVIHNYGHGGYGLTIHWGCALEAAKLFGRILEEKKLSRMPPSHL

InterPro domains:
  IPR006076 FAD dependent oxidoreductase [PF01266] (2-329)
  IPR006181 D-amino acid oxidase, conserved site [PS00677] (305-323)
  IPR023209 D-amino-acid oxidase [PIRSF000189] (1-341)
  IPR023209 D-amino-acid oxidase [PTHR11530] (2-331)

GO terms:
  GO:0005782 peroxisomal matrix (C, TAS)
  GO:0005829 cytosol (C, TAS)
  GO:0005515 protein binding (F, IPI)
  GO:0071949 FAD binding (F, IDA)
  GO:0005737 cytoplasm (C, IDA)
  GO:0005741 mitochondrial outer membrane (C, IDA)
  GO:0005782 peroxisomal matrix (C, IDA)
  GO:0005829 cytosol (C, IDA)
  GO:0036088 D-serine catabolic process (P, IDA)
  GO:0042416 dopamine biosynthetic process (P, IDA)
  GO:0003884 D-amino-acid oxidase activity (F, IDA)
  GO:0019478 D-amino acid catabolic process (P, IDA)
  GO:0055130 D-alanine catabolic process (P, IDA)
  GO:0006562 L-proline catabolic process (P, IDA)
  GO:0070179 D-serine biosynthetic process (P, IDA)
  GO:0005576 extracellular region (C, EXP)
  GO:0005782 peroxisomal matrix (C, EXP)
  GO:0003884 D-amino-acid oxidase activity (F, EXP)
  GO:0043799 glycine oxidase activity (F, EXP)
  GO:0071949 FAD binding (F, IMP)

Solvent-accessible surface area (backbone atoms only — not comparable to full-atom values): 35742 Å² total; per-residue (Å²): 86,34,36,35,29,34,20,54,35,59,50,18,44,41,26,53,45,42,37,44,73,72,35,47,88,56,31,84,61,62,46,46,36,37,35,18,71,50,50,78,73,68,32,60,43,44,67,49,76,28,63,49,54,92,81,81,58,60,84,73,41,62,65,61,52,49,20,28,46,44,20,48,53,55,51,59,72,36,44,65,33,71,55,11,64,60,32,34,33,33,58,38,39,33,39,41,36,22,61,52,86,71,82,81,60,86,58,50,82,70,44,44,74,57,42,70,55,49,72,74,61,38,63,74,40,77,87,33,69,28,40,39,33,35,34,40,40,34,41,33,32,50,36,32,48,52,48,46,50,50,56,35,43,76,69,66,38,44,79,42,85,40,76,80,76,42,66,62,64,49,40,72,73,59,32,43,32,36,35,44,18,41,41,54,53,35,45,72,62,42,90,42,92,65,56,38,33,29,19,30,49,38,37,33,27,49,46,61,58,53,38,49,32,39,37,45,54,42,83,90,65,40,75,56,46,32,36,27,38,40,56,49,58,79,38,24,33,36,24,36,42,57,37,75,68,40,84,73,69,65,85,49,70,68,58,49,48,51,30,52,55,43,38,28,69,73,41,37,45,51,72,73,39,48,76,74,47,71,50,50,43,54,22,12,29,32,86,55,63,43,71,47,76,44,74,48,84,64,74,94,50,83,24,34,33,34,41,46,32,22,54,31,92,32,44,85,24,28,24,52,23,49,9,51,52,52,31,50,53,52,48,50,53,31,50,73,70,69,54,54,62,65,72,75,74,79,124,86,35,36,34,29,34,20,54,36,60,50,18,45,43,26,53,46,41,37,45,71,72,36,47,87,57,31,83,61,62,47,48,35,37,35,18,71,52,51,79,74,69,33,59,43,46,68,50,75,29,64,49,55,91,76,78,56,63,91,75,40,63,64,61,53,49,19,29,46,47,19,49,52,56,51,60,72,37,45,68,33,69,56,11,64,60,31,34,33,32,59,38,38,33,39,39,37,22,61,53,86,71,80,81,60,90,56,50,81,70,43,43,74,55,42,72,56,50,71,74,61,39,62,75,40,78,86,34,70,27,41,39,33,33,35,39,40,34,39,33,34,51,36,31,50,50,46,48,51,52,55,36,44,76,68,66,38,44,78,44,84,40,76,81,76,41,66,62,63,49,41,72,73,60,32,43,32,37,35,45,18,41,40,53,54,36,43,73,63,43,89,42,91,64,57,36,32,30,18,31,49,37,38,32,26,49,45,61,58,53,38,47,32,39,37,44,55,42,84,90,67,41,77,55,45,31,36,26,40,39,56,49,58,82,38,26,33,34,24,35,43,58,37,75,68,40,84,71,69,66,85,48,69,67,60,49,50,52,30,52,52,43,37,29,70,72,42,38,46,50,72,74,37,49,77,75,47,72,50,51,43,54,22,13,27,33,83,55,65,43,72,49,78,45,74,47,84,68,72,93,50,83,23,34,34,35,40,46,33,21,53,30,91,32,43,84,27,26,23,53,22,49,10,51,50,52,31,50,54,52,48,51,52,31,50,74,68,70,54,55,63,65,73,76,74,79,126

Organism: Homo sapiens (NCBI:txid9606)

Nearest PDB structures (foldseek):
  6kbp-assembly2_C  TM=9.917E-01  e=7.545E-71  Homo sapiens
  8hy5-assembly1_A  TM=9.916E-01  e=1.556E-70  Homo sapiens
  1an9-assembly1_A  TM=9.902E-01  e=9.802E-67  Sus scrofa
  4yjf-assembly1_B  TM=9.899E-01  e=3.659E-65  Sus scrofa
  5wwv-assembly3_F  TM=9.879E-01  e=6.623E-64  Sus scrofa

pLDDT: mean 93.24, std 10.44, range [25.05, 98.88]

Foldseek 3Di:
DEEEEEDLFLQRLLLQVLLCVVPPVQFPPYAYEYEYQDYPPVDQLQQFLQWFDAFAADLPDVLLLVLLLVLQVVLVVCAPPPCCVLQLKHKAKAKEFAQDDDDDGSCQVSFAPKDWDDPVRVVLVVNTDTIIITMTMGGRRRSNSVVSVVVCVVSVYYYDNDDDQEVVVVVVVPHQEYEYAHALCVCRHPPDPQWWWFKWKKWWWADVVDRHKYHYDDVVQDPLQAWIWRDGDGTIIITRGTDTRDPDFDDDVVRVCRRQVRVCVRPVVCVPIGTPDMGMDTGTAGNDFQFDKDADPPDPGRHIYTYGYHSGSNCSSRSNSSSNSNSVRVVVVCVVVVSRPPPPPPD/DEEEEEDLFLQRLLLQVLLCVVPVVQFPPYAYEYEYQDYPPVDQLQQFLQWFDDDDADLPPVLLLVLLLVLQVVLVVCAPPPCCVLQLKHKAKAKEFAQDDDDDRPCQVSFAPKDWDDPVRVVLVVNTDTIIITMTMGGRRRSNSVVSVVVCVVVVYYYDNDDDQEPVVVVVVPHQEYEYPHALCVCRHPPDPQWWWFKWKKWWWADPVDRHKYHYDDVVQDPLQAWIWRDGDGTIIITRGTDTRDPDFDDDVVRVCRRQVRVCVRPVVCVPIGTPDMGMDTGGAGNDFQFDKDADPPDPGRHIYTYGYHSGSNCSSRSNSSSNVNSVRVVVVCVVVVSRPPPPPPD